Protein AF-A0A9P7GYY7-F1 (afdb_monomer_lite)

pLDDT: mean 84.7, std 15.13, range [37.84, 98.75]

Sequence (445 aa):
MPSFTNVKALGLFDHLSLKSEDFEAEHHRPVIKVTGMPGKHVPPGPLAVANDLLGAVPPTNGWMHELGHQDAEDAEIQTGCRIYISRDTLLVNELKDIPKWLQEKRIDLMLIHLGGTTIPGPSMPLIMVTMDAKQGIEMIEMMNPDVTIPIHCDDYDVFLSPRSDFEKAVKGFVLPPWSNKQDTFKMTRFRPCIDLHAGQVKQIVGGTLDSTSAALQTNYVSQHPPAHFAQLYRDNELTGAHVIMLGPGNDGPAKEALQAWSGGLQVGGGINDKNAKEWMDAGAEKVIITSYLFPEGRFSQERLDAVLQALGGDKNKLVIDLSCRRRGEDSWFVAMNKWQTLTDMEVNQESIRSLEPYCSEFLIHAADNEGLQKGVDEKLVERLSQWCSIPVTYAGGGRHLEDLENVKKLSNGKVDLTIGSALDCFGGSGVKFDDCVAWNRKQDN

Structure (mmCIF, N/CA/C/O backbone):
data_AF-A0A9P7GYY7-F1
#
_entry.id   AF-A0A9P7GYY7-F1
#
loop_
_atom_site.group_PDB
_atom_site.id
_atom_site.type_symbol
_atom_site.label_atom_id
_atom_site.label_alt_id
_atom_site.label_comp_id
_atom_site.label_asym_id
_atom_site.label_entity_id
_atom_site.label_seq_id
_atom_site.pdbx_PDB_ins_code
_atom_site.Cartn_x
_atom_site.Cartn_y
_atom_site.Cartn_z
_atom_site.occupancy
_atom_site.B_iso_or_equiv
_atom_site.auth_seq_id
_atom_site.auth_comp_id
_atom_site.auth_asym_id
_atom_site.auth_atom_id
_atom_site.pdbx_PDB_model_num
ATOM 1 N N . MET A 1 1 ? -45.931 -2.722 42.957 1.00 47.66 1 MET A N 1
ATOM 2 C CA . MET A 1 1 ? -44.570 -2.389 43.432 1.00 47.66 1 MET A CA 1
ATOM 3 C C . MET A 1 1 ? -43.733 -2.065 42.209 1.00 47.66 1 MET A C 1
ATOM 5 O O . MET A 1 1 ? -43.901 -2.789 41.233 1.00 47.66 1 MET A O 1
ATOM 9 N N . PRO A 1 2 ? -42.901 -1.012 42.192 1.00 50.62 2 PRO A N 1
ATOM 10 C CA . PRO A 1 2 ? -41.923 -0.878 41.120 1.00 50.62 2 PRO A CA 1
ATOM 11 C C . PRO A 1 2 ? -40.962 -2.069 41.230 1.00 50.62 2 PRO A C 1
ATOM 13 O O . PRO A 1 2 ? -40.358 -2.287 42.275 1.00 50.62 2 PRO A O 1
ATOM 16 N N . SER A 1 3 ? -40.906 -2.894 40.187 1.00 68.81 3 SER A N 1
ATOM 17 C CA . SER A 1 3 ? -40.150 -4.155 40.140 1.00 68.81 3 SER A CA 1
ATOM 18 C C . SER A 1 3 ? -38.629 -3.959 40.069 1.00 68.81 3 SER A C 1
ATOM 20 O O . SER A 1 3 ? -37.890 -4.930 40.185 1.00 68.81 3 SER A O 1
ATOM 22 N N . PHE A 1 4 ? -38.159 -2.716 39.934 1.00 72.50 4 PHE A N 1
ATOM 23 C CA . PHE A 1 4 ? -36.746 -2.349 39.916 1.00 72.50 4 PHE A CA 1
ATOM 24 C C . PHE A 1 4 ? -36.465 -1.306 41.001 1.00 72.50 4 PHE A C 1
ATOM 26 O O . PHE A 1 4 ? -37.077 -0.239 41.013 1.00 72.50 4 PHE A O 1
ATOM 33 N N . THR A 1 5 ? -35.548 -1.617 41.916 1.00 75.62 5 THR A N 1
ATOM 34 C CA . THR A 1 5 ? -35.184 -0.765 43.064 1.00 75.62 5 THR A CA 1
ATOM 35 C C . THR A 1 5 ? -33.878 0.004 42.861 1.00 75.62 5 THR A C 1
ATOM 37 O O . THR A 1 5 ? -33.605 0.938 43.609 1.00 75.62 5 THR A O 1
ATOM 40 N N . ASN A 1 6 ? -33.088 -0.351 41.845 1.00 77.56 6 ASN A N 1
ATOM 41 C CA . ASN A 1 6 ? -31.812 0.284 41.529 1.00 77.56 6 ASN A CA 1
ATOM 42 C C . ASN A 1 6 ? -31.701 0.477 40.010 1.00 77.56 6 ASN A C 1
ATOM 44 O O . ASN A 1 6 ? -31.378 -0.455 39.275 1.00 77.56 6 ASN A O 1
ATOM 48 N N . VAL A 1 7 ? -32.054 1.673 39.537 1.00 82.88 7 VAL A N 1
ATOM 49 C CA . VAL A 1 7 ? -32.076 2.028 38.111 1.00 82.88 7 VAL A CA 1
ATOM 50 C C . VAL A 1 7 ? -31.079 3.153 37.878 1.00 82.88 7 VAL A C 1
ATOM 52 O O . VAL A 1 7 ? -31.157 4.195 38.527 1.00 82.88 7 VAL A O 1
ATOM 55 N N . LYS A 1 8 ? -30.160 2.959 36.929 1.00 85.88 8 LYS A N 1
ATOM 56 C CA . LYS A 1 8 ? -29.175 3.966 36.527 1.00 85.88 8 LYS A CA 1
ATOM 57 C C . LYS A 1 8 ? -29.303 4.239 35.033 1.00 85.88 8 LYS A C 1
ATOM 59 O O . LYS A 1 8 ? -29.228 3.315 34.228 1.00 85.88 8 LYS A O 1
ATOM 64 N N . ALA A 1 9 ? -29.498 5.503 34.674 1.00 86.81 9 ALA A N 1
ATOM 65 C CA . ALA A 1 9 ? -29.446 5.932 33.284 1.00 86.81 9 ALA A CA 1
ATOM 66 C C . ALA A 1 9 ? -27.983 6.022 32.828 1.00 86.81 9 ALA A C 1
ATOM 68 O O . ALA A 1 9 ? -27.135 6.513 33.575 1.00 86.81 9 ALA A O 1
ATOM 69 N N . LEU A 1 10 ? -27.704 5.557 31.612 1.00 89.12 10 LEU A N 1
ATOM 70 C CA . LEU A 1 10 ? -26.417 5.728 30.941 1.00 89.12 10 LEU A CA 1
ATOM 71 C C . LEU A 1 10 ? -26.631 6.540 29.665 1.00 89.12 10 LEU A C 1
ATOM 73 O O . LEU A 1 10 ? -27.522 6.217 28.876 1.00 89.12 10 LEU A O 1
ATOM 77 N N . GLY A 1 11 ? -25.828 7.589 29.483 1.00 90.06 11 GLY A N 1
ATOM 78 C CA . GLY A 1 11 ? -25.686 8.269 28.205 1.00 90.06 11 GLY A CA 1
ATOM 79 C C . GLY A 1 11 ? -24.866 7.450 27.207 1.00 90.06 11 GLY A C 1
ATOM 80 O O . GLY A 1 11 ? -24.453 6.317 27.470 1.00 90.06 11 GLY A O 1
ATOM 81 N N . LEU A 1 12 ? -24.622 8.036 26.036 1.00 90.81 12 LEU A N 1
ATOM 82 C CA . LEU A 1 12 ? -23.778 7.419 25.016 1.00 90.81 12 LEU A CA 1
ATOM 83 C C . LEU A 1 12 ? -22.331 7.368 25.502 1.00 90.81 12 LEU A C 1
ATOM 85 O O . LEU A 1 12 ? -21.769 8.389 25.883 1.00 90.81 12 LEU A O 1
ATOM 89 N N . PHE A 1 13 ? -21.743 6.175 25.467 1.00 93.06 13 PHE A N 1
ATOM 90 C CA . PHE A 1 13 ? -20.395 5.859 25.944 1.00 93.06 13 PHE A CA 1
ATOM 91 C C . PHE A 1 13 ? -20.176 6.018 27.459 1.00 93.06 13 PHE A C 1
ATOM 93 O O . PHE A 1 13 ? -19.094 5.694 27.959 1.00 93.06 13 PHE A O 1
ATOM 100 N N . ASP A 1 14 ? -21.211 6.405 28.209 1.00 94.00 14 ASP A N 1
ATOM 101 C CA . ASP A 1 14 ? -21.226 6.274 29.662 1.00 94.00 14 ASP A CA 1
ATOM 102 C C . ASP A 1 14 ? -21.349 4.803 30.044 1.00 94.00 14 ASP A C 1
ATOM 104 O O . ASP A 1 14 ? -22.030 4.016 29.376 1.00 94.00 14 ASP A O 1
ATOM 108 N N . HIS A 1 15 ? -20.727 4.433 31.161 1.00 93.06 15 HIS A N 1
ATOM 109 C CA . HIS A 1 15 ? -20.731 3.060 31.634 1.00 93.06 15 HIS A CA 1
ATOM 110 C C . HIS A 1 15 ? -20.996 2.936 33.131 1.00 93.06 15 HIS A C 1
ATOM 112 O O . HIS A 1 15 ? -20.803 3.859 33.925 1.00 93.06 15 HIS A O 1
ATOM 118 N N . LEU A 1 16 ? -21.429 1.743 33.517 1.00 92.81 16 LEU A N 1
ATOM 119 C CA . LEU A 1 16 ? -21.473 1.287 34.896 1.00 92.81 16 LEU A CA 1
ATOM 120 C C . LEU A 1 16 ? -20.830 -0.092 34.987 1.00 92.81 16 LEU A C 1
ATOM 122 O O . LEU A 1 16 ? -20.913 -0.884 34.051 1.00 92.81 16 LEU A O 1
ATOM 126 N N . SER A 1 17 ? -20.229 -0.381 36.133 1.00 90.19 17 SER A N 1
ATOM 127 C CA . SER A 1 17 ? -19.675 -1.696 36.434 1.00 90.19 17 SER A CA 1
ATOM 128 C C . SER A 1 17 ? -20.565 -2.393 37.453 1.00 90.19 17 SER A C 1
ATOM 130 O O . SER A 1 17 ? -20.821 -1.852 38.528 1.00 90.19 17 SER A O 1
ATOM 132 N N . LEU A 1 18 ? -21.033 -3.587 37.111 1.00 88.56 18 LEU A N 1
ATOM 133 C CA . LEU A 1 18 ? -21.706 -4.506 38.017 1.00 88.56 18 LEU A CA 1
ATOM 134 C C . LEU A 1 18 ? -20.642 -5.433 38.603 1.00 88.56 18 LEU A C 1
ATOM 136 O O . LEU A 1 18 ? -19.934 -6.120 37.863 1.00 88.56 18 LEU A O 1
ATOM 140 N N . LYS A 1 19 ? -20.516 -5.416 39.927 1.00 84.12 19 LYS A N 1
ATOM 141 C CA . LYS A 1 19 ? -19.574 -6.241 40.687 1.00 84.12 19 LYS A CA 1
ATOM 142 C C . LYS A 1 19 ? -20.377 -7.260 41.495 1.00 84.12 19 LYS A C 1
ATOM 144 O O . LYS A 1 19 ? -21.452 -6.927 41.989 1.00 84.12 19 LYS A O 1
ATOM 149 N N . SER A 1 20 ? -19.877 -8.487 41.608 1.00 74.44 20 SER A N 1
ATOM 150 C CA . SER A 1 20 ? -20.489 -9.504 42.473 1.00 74.44 20 SER A CA 1
ATOM 151 C C . SER A 1 20 ? -20.219 -9.173 43.942 1.00 74.44 20 SER A C 1
ATOM 153 O O . SER A 1 20 ? -19.068 -8.927 44.297 1.00 74.44 20 SER A O 1
ATOM 155 N N . GLU A 1 21 ? -21.249 -9.194 44.791 1.00 68.31 21 GLU A N 1
ATOM 156 C CA . GLU A 1 21 ? -21.108 -8.955 46.240 1.00 68.31 21 GLU A CA 1
ATOM 157 C C . GLU A 1 21 ? -20.488 -10.165 46.971 1.00 68.31 21 GLU A C 1
ATOM 159 O O . GLU A 1 21 ? -19.808 -9.990 47.976 1.00 68.31 21 GLU A O 1
ATOM 164 N N . ASP A 1 22 ? -20.629 -11.375 46.415 1.00 64.69 22 ASP A N 1
ATOM 165 C CA . ASP A 1 22 ? -20.254 -12.643 47.070 1.00 64.69 22 ASP A CA 1
ATOM 166 C C . ASP A 1 22 ? -18.790 -13.101 46.868 1.00 64.69 22 ASP A C 1
ATOM 168 O O . ASP A 1 22 ? -18.443 -14.235 47.201 1.00 64.69 22 ASP A O 1
ATOM 172 N N . PHE A 1 23 ? -17.910 -12.274 46.291 1.00 61.31 23 PHE A N 1
ATOM 173 C CA . PHE A 1 23 ? -16.526 -12.679 45.990 1.00 61.31 23 PHE A CA 1
ATOM 174 C C . PHE A 1 23 ? -15.511 -12.083 46.980 1.00 61.31 23 PHE A C 1
ATOM 176 O O . PHE A 1 23 ? -15.087 -10.937 46.842 1.00 61.31 23 PHE A O 1
ATOM 183 N N . GLU A 1 24 ? -15.057 -12.903 47.936 1.00 55.53 24 GLU A N 1
ATOM 184 C CA . GLU A 1 24 ? -13.988 -12.573 48.902 1.00 55.53 24 GLU A CA 1
ATOM 185 C C . GLU A 1 24 ? -12.558 -12.748 48.351 1.00 55.53 24 GLU A C 1
ATOM 187 O O . GLU A 1 24 ? -11.581 -12.626 49.089 1.00 55.53 24 GLU A O 1
ATOM 192 N N . ALA A 1 25 ? -12.389 -13.038 47.058 1.00 55.28 25 ALA A N 1
ATOM 193 C CA . ALA A 1 25 ? -11.052 -13.189 46.493 1.00 55.28 25 ALA A CA 1
ATOM 194 C C . ALA A 1 25 ? -10.310 -11.839 46.505 1.00 55.28 25 ALA A C 1
ATOM 196 O O . ALA A 1 25 ? -10.764 -10.850 45.917 1.00 55.28 25 ALA A O 1
ATOM 197 N N . GLU A 1 26 ? -9.153 -11.807 47.174 1.00 56.66 26 GLU A N 1
ATOM 198 C CA . GLU A 1 26 ? -8.277 -10.632 47.234 1.00 56.66 26 GLU A CA 1
ATOM 199 C C . GLU A 1 26 ? -7.766 -10.226 45.841 1.00 56.66 26 GLU A C 1
ATOM 201 O O . GLU A 1 26 ? -7.395 -9.067 45.665 1.00 56.66 26 GLU A O 1
ATOM 206 N N . HIS A 1 27 ? -7.767 -11.129 44.845 1.00 60.75 27 HIS A N 1
ATOM 207 C CA . HIS A 1 27 ? -7.275 -10.907 43.475 1.00 60.75 27 HIS A CA 1
ATOM 208 C C . HIS A 1 27 ? -8.280 -11.478 42.437 1.00 60.75 27 HIS A C 1
ATOM 210 O O . HIS A 1 27 ? -8.866 -12.531 42.685 1.00 60.75 27 HIS A O 1
ATOM 216 N N . HIS A 1 28 ? -8.451 -10.825 41.275 1.00 73.81 28 HIS A N 1
ATOM 217 C CA . HIS A 1 28 ? -9.329 -11.214 40.146 1.00 73.81 28 HIS A CA 1
ATOM 218 C C . HIS A 1 28 ? -10.849 -11.244 40.414 1.00 73.81 28 HIS A C 1
ATOM 220 O O . HIS A 1 28 ? -11.513 -12.271 40.255 1.00 73.81 28 HIS A O 1
ATOM 226 N N . ARG A 1 29 ? -11.454 -10.103 40.762 1.00 83.44 29 ARG A N 1
ATOM 227 C CA . ARG A 1 29 ? -12.914 -10.023 40.965 1.00 83.44 29 ARG A CA 1
ATOM 228 C C . ARG A 1 29 ? -13.662 -9.979 39.628 1.00 83.44 29 ARG A C 1
ATOM 230 O O . ARG A 1 29 ? -13.300 -9.150 38.795 1.00 83.44 29 ARG A O 1
ATOM 237 N N . PRO A 1 30 ? -14.711 -10.792 39.409 1.00 89.12 30 PRO A N 1
ATOM 238 C CA . PRO A 1 30 ? -15.502 -10.734 38.184 1.00 89.12 30 PRO A CA 1
ATOM 239 C C . PRO A 1 30 ? -16.298 -9.426 38.106 1.00 89.12 30 PRO A C 1
ATOM 241 O O . PRO A 1 30 ? -16.945 -9.009 39.072 1.00 89.12 30 PRO A O 1
ATOM 244 N N . VAL A 1 31 ? -16.261 -8.786 36.938 1.00 90.62 31 VAL A N 1
ATOM 245 C CA . VAL A 1 31 ? -16.936 -7.513 36.664 1.00 90.62 31 VAL A CA 1
ATOM 246 C C . VAL A 1 31 ? -17.636 -7.573 35.310 1.00 90.62 31 VAL A C 1
ATOM 248 O O . VAL A 1 31 ? -17.082 -8.059 34.324 1.00 90.62 31 VAL A O 1
ATOM 251 N N . ILE A 1 32 ? -18.852 -7.025 35.261 1.00 93.56 32 ILE A N 1
ATOM 252 C CA . ILE A 1 32 ? -19.567 -6.739 34.016 1.00 93.56 32 ILE A CA 1
ATOM 253 C C . ILE A 1 32 ? -19.614 -5.228 33.848 1.00 93.56 32 ILE A C 1
ATOM 255 O O . ILE A 1 32 ? -20.298 -4.543 34.608 1.00 93.56 32 ILE A O 1
ATOM 259 N N . LYS A 1 33 ? -18.922 -4.692 32.846 1.00 94.44 33 LYS A N 1
ATOM 260 C CA . LYS A 1 33 ? -19.049 -3.281 32.481 1.00 94.44 33 LYS A CA 1
ATOM 261 C C . LYS A 1 33 ? -20.074 -3.133 31.367 1.00 94.44 33 LYS A C 1
ATOM 263 O O . LYS A 1 33 ? -19.921 -3.692 30.286 1.00 94.44 33 LYS A O 1
ATOM 268 N N . VAL A 1 34 ? -21.126 -2.376 31.649 1.00 95.88 34 VAL A N 1
ATOM 269 C CA . VAL A 1 34 ? -22.222 -2.082 30.725 1.00 95.88 34 VAL A CA 1
ATOM 270 C C . VAL A 1 34 ? -22.067 -0.645 30.257 1.00 95.88 34 VAL A C 1
ATOM 272 O O . VAL A 1 34 ? -22.040 0.261 31.085 1.00 95.88 34 VAL A O 1
ATOM 275 N N . THR A 1 35 ? -21.972 -0.440 28.946 1.00 96.25 35 THR A N 1
ATOM 276 C CA . THR A 1 35 ? -21.820 0.883 28.325 1.00 96.25 35 THR A CA 1
ATOM 277 C C . THR A 1 35 ? -22.988 1.153 27.376 1.00 96.25 35 THR A C 1
ATOM 279 O O . THR A 1 35 ? -23.339 0.284 26.571 1.00 96.25 35 THR A O 1
ATOM 282 N N . GLY A 1 36 ? -23.585 2.344 27.456 1.00 95.94 36 GLY A N 1
ATOM 283 C CA . GLY A 1 36 ? -24.634 2.774 26.526 1.00 95.94 36 GLY A CA 1
ATOM 284 C C . GLY A 1 36 ? -24.056 3.051 25.138 1.00 95.94 36 GLY A C 1
ATOM 285 O O . GLY A 1 36 ? -23.062 3.761 25.017 1.00 95.94 36 GLY A O 1
ATOM 286 N N . MET A 1 37 ? -24.651 2.494 24.085 1.00 95.75 37 MET A N 1
ATOM 287 C CA . MET A 1 37 ? -24.208 2.689 22.698 1.00 95.75 37 MET A CA 1
ATOM 288 C C . MET A 1 37 ? -25.252 3.468 21.888 1.00 95.75 37 MET A C 1
ATOM 290 O O . MET A 1 37 ? -26.443 3.400 22.211 1.00 95.75 37 MET A O 1
ATOM 294 N N . PRO A 1 38 ? -24.837 4.177 20.819 1.00 91.88 38 PRO A N 1
ATOM 295 C CA . PRO A 1 38 ? -25.760 4.864 19.919 1.00 91.88 38 PRO A CA 1
ATOM 296 C C . PRO A 1 38 ? -26.893 3.948 19.437 1.00 91.88 38 PRO A C 1
ATOM 298 O O . PRO A 1 38 ? -26.653 2.796 19.073 1.00 91.88 38 PRO A O 1
ATOM 301 N N . GLY A 1 39 ? -28.122 4.468 19.438 1.00 87.88 39 GLY A N 1
ATOM 302 C CA . GLY A 1 39 ? -29.314 3.774 18.959 1.00 87.88 39 GLY A CA 1
ATOM 303 C C . GLY A 1 39 ? -30.426 4.749 18.578 1.00 87.88 39 GLY A C 1
ATOM 304 O O . GLY A 1 39 ? -30.572 5.800 19.200 1.00 87.88 39 GLY A O 1
ATOM 305 N N . LYS A 1 40 ? -31.172 4.441 17.510 1.00 83.06 40 LYS A N 1
ATOM 306 C CA . LYS A 1 40 ? -32.320 5.230 17.023 1.00 83.06 40 LYS A CA 1
ATOM 307 C C . LYS A 1 40 ? -33.318 4.333 16.292 1.00 83.06 40 LYS A C 1
ATOM 309 O O . LYS A 1 40 ? -32.904 3.514 15.482 1.00 83.06 40 LYS A O 1
ATOM 314 N N . HIS A 1 41 ? -34.616 4.553 16.505 1.00 72.94 41 HIS A N 1
ATOM 315 C CA . HIS A 1 41 ? -35.691 3.864 15.773 1.00 72.94 41 HIS A CA 1
ATOM 316 C C . HIS A 1 41 ? -36.115 4.555 14.475 1.00 72.94 41 HIS A C 1
ATOM 318 O O . HIS A 1 41 ? -36.854 3.969 13.693 1.00 72.94 41 HIS A O 1
ATOM 324 N N . VAL A 1 42 ? -35.726 5.816 14.262 1.00 66.19 42 VAL A N 1
ATOM 325 C CA . VAL A 1 42 ? -36.185 6.614 13.118 1.00 66.19 42 VAL A CA 1
ATOM 326 C C . VAL A 1 42 ? -34.970 7.129 12.346 1.00 66.19 42 VAL A C 1
ATOM 328 O O . VAL A 1 42 ? -34.065 7.697 12.968 1.00 66.19 42 VAL A O 1
ATOM 331 N N . PRO A 1 43 ? -34.921 6.959 11.010 1.00 61.00 43 PRO A N 1
ATOM 332 C CA . PRO A 1 43 ? -33.844 7.507 10.197 1.00 61.00 43 PRO A CA 1
ATOM 333 C C . PRO A 1 43 ? -33.790 9.041 10.303 1.00 61.00 43 PRO A C 1
ATOM 335 O O . PRO A 1 43 ? -34.832 9.684 10.465 1.00 61.00 43 PRO A O 1
ATOM 338 N N . PRO A 1 44 ? -32.606 9.663 10.173 1.00 55.00 44 PRO A N 1
ATOM 339 C CA . PRO A 1 44 ? -32.481 11.118 10.189 1.00 55.00 44 PRO A CA 1
ATOM 340 C C . PRO A 1 44 ? -33.307 11.769 9.065 1.00 55.00 44 PRO A C 1
ATOM 342 O O . PRO A 1 44 ? -33.237 11.363 7.907 1.00 55.00 44 PRO A O 1
ATOM 345 N N . GLY A 1 45 ? -34.101 12.790 9.407 1.00 58.34 45 GLY A N 1
ATOM 346 C CA . GLY A 1 45 ? -34.974 13.496 8.466 1.00 58.34 45 GLY A CA 1
ATOM 347 C C . GLY A 1 45 ? -36.175 14.170 9.144 1.00 58.34 45 GLY A C 1
ATOM 348 O O . GLY A 1 45 ? -36.274 14.159 10.373 1.00 58.34 45 GLY A O 1
ATOM 349 N N . PRO A 1 46 ? -37.124 14.729 8.368 1.00 56.53 46 PRO A N 1
ATOM 350 C CA . PRO A 1 46 ? -38.306 15.423 8.900 1.00 56.53 46 PRO A CA 1
ATOM 351 C C . PRO A 1 46 ? -39.147 14.565 9.861 1.00 56.53 46 PRO A C 1
ATOM 353 O O . PRO A 1 46 ? -39.773 15.088 10.778 1.00 56.53 46 PRO A O 1
ATOM 356 N N . LEU A 1 47 ? -39.126 13.241 9.670 1.00 60.16 47 LEU A N 1
ATOM 357 C CA . LEU A 1 47 ? -39.818 12.264 10.513 1.00 60.16 47 LEU A CA 1
ATOM 358 C C . LEU A 1 47 ? -39.181 12.104 11.901 1.00 60.16 47 LEU A C 1
ATOM 360 O O . LEU A 1 47 ? -39.915 11.935 12.868 1.00 60.16 47 LEU A O 1
ATOM 364 N N . ALA A 1 48 ? -37.852 12.200 12.022 1.00 59.19 48 ALA A N 1
ATOM 365 C CA . ALA A 1 48 ? -37.177 12.169 13.321 1.00 59.19 48 ALA A CA 1
ATOM 366 C C . ALA A 1 48 ? -37.547 13.405 14.155 1.00 59.19 48 ALA A C 1
ATOM 368 O O . ALA A 1 48 ? -37.919 13.275 15.315 1.00 59.19 48 ALA A O 1
ATOM 369 N N . VAL A 1 49 ? -37.581 14.584 13.522 1.00 57.88 49 VAL A N 1
ATOM 370 C CA . VAL A 1 49 ? -38.010 15.839 14.164 1.00 57.88 49 VAL A CA 1
ATOM 371 C C . VAL A 1 49 ? -39.470 15.759 14.618 1.00 57.88 49 VAL A C 1
ATOM 373 O O . VAL A 1 49 ? -39.804 16.187 15.719 1.00 57.88 49 VAL A O 1
ATOM 376 N N . ALA A 1 50 ? -40.346 15.177 13.793 1.00 58.44 50 ALA A N 1
ATOM 377 C CA . ALA A 1 50 ? -41.741 14.955 14.161 1.00 58.44 50 ALA A CA 1
ATOM 378 C C . ALA A 1 50 ? -41.890 13.945 15.313 1.00 58.44 50 ALA A C 1
ATOM 380 O O . ALA A 1 50 ? -42.729 14.153 16.186 1.00 58.44 50 ALA A O 1
ATOM 381 N N . ASN A 1 51 ? -41.075 12.885 15.351 1.00 62.91 51 ASN A N 1
ATOM 382 C CA . ASN A 1 51 ? -41.074 11.928 16.456 1.00 62.91 51 ASN A CA 1
ATOM 383 C C . ASN A 1 51 ? -40.587 12.560 17.767 1.00 62.91 51 ASN A C 1
ATOM 385 O O . ASN A 1 51 ? -41.225 12.360 18.795 1.00 62.91 51 ASN A O 1
ATOM 389 N N . ASP A 1 52 ? -39.524 13.366 17.726 1.00 59.00 52 ASP A N 1
ATOM 390 C CA . ASP A 1 52 ? -38.996 14.078 18.898 1.00 59.00 52 ASP A CA 1
ATOM 391 C C . ASP A 1 52 ? -40.012 15.093 19.458 1.00 59.00 52 ASP A C 1
ATOM 393 O O . ASP A 1 52 ? -40.082 15.313 20.666 1.00 59.00 52 ASP A O 1
ATOM 397 N N . LEU A 1 53 ? -40.842 15.679 18.584 1.00 52.31 53 LEU A N 1
ATOM 398 C CA . LEU A 1 53 ? -41.935 16.586 18.951 1.00 52.31 53 LEU A CA 1
ATOM 399 C C . LEU A 1 53 ? -43.184 15.866 19.488 1.00 52.31 53 LEU A C 1
ATOM 401 O O . LEU A 1 53 ? -43.879 16.417 20.340 1.00 52.31 53 LEU A O 1
ATOM 405 N N . LEU A 1 54 ? -43.504 14.674 18.972 1.00 57.38 54 LEU A N 1
ATOM 406 C CA . LEU A 1 54 ? -44.748 13.949 19.278 1.00 57.38 54 LEU A CA 1
ATOM 407 C C . LEU A 1 54 ? -44.576 12.819 20.306 1.00 57.38 54 LEU A C 1
ATOM 409 O O . LEU A 1 54 ? -45.578 12.327 20.822 1.00 57.38 54 LEU A O 1
ATOM 413 N N . GLY A 1 55 ? -43.344 12.386 20.593 1.00 56.44 55 GLY A N 1
ATOM 414 C CA . GLY A 1 55 ? -43.044 11.274 21.503 1.00 56.44 55 GLY A CA 1
ATOM 415 C C . GLY A 1 55 ? -43.646 9.933 21.068 1.00 56.44 55 GLY A C 1
ATOM 416 O O . GLY A 1 55 ? -43.931 9.089 21.914 1.00 56.44 55 GLY A O 1
ATOM 417 N N . ALA A 1 56 ? -43.903 9.753 19.768 1.00 60.19 56 ALA A N 1
ATOM 418 C CA . ALA A 1 56 ? -44.691 8.635 19.249 1.00 60.19 56 ALA A CA 1
ATOM 419 C C . ALA A 1 56 ? -43.955 7.282 19.316 1.00 60.19 56 ALA A C 1
ATOM 421 O O . ALA A 1 56 ? -44.604 6.245 19.445 1.00 60.19 56 ALA A O 1
ATOM 422 N N . VAL A 1 57 ? -42.620 7.290 19.255 1.00 64.00 57 VAL A N 1
ATOM 423 C CA . VAL A 1 57 ? -41.761 6.103 19.361 1.00 64.00 57 VAL A CA 1
ATOM 424 C C . VAL A 1 57 ? -40.783 6.290 20.530 1.00 64.00 57 VAL A C 1
ATOM 426 O O . VAL A 1 57 ? -40.068 7.299 20.539 1.00 64.00 57 VAL A O 1
ATOM 429 N N . PRO A 1 58 ? -40.738 5.362 21.512 1.00 66.94 58 PRO A N 1
ATOM 430 C CA . PRO A 1 58 ? -39.815 5.432 22.648 1.00 66.94 58 PRO A CA 1
ATOM 431 C C . PRO A 1 58 ? -38.348 5.530 22.201 1.00 66.94 58 PRO A C 1
ATOM 433 O O . PRO A 1 58 ? -38.025 5.061 21.117 1.00 66.94 58 PRO A O 1
ATOM 436 N N . PRO A 1 59 ? -37.432 6.096 23.003 1.00 72.44 59 PRO A N 1
ATOM 437 C CA . PRO A 1 59 ? -36.006 6.066 22.686 1.00 72.44 59 PRO A CA 1
ATOM 438 C C . PRO A 1 59 ? -35.441 4.639 22.783 1.00 72.44 59 PRO A C 1
ATOM 440 O O . PRO A 1 59 ? -35.871 3.846 23.621 1.00 72.44 59 PRO A O 1
ATOM 443 N N . THR A 1 60 ? -34.425 4.341 21.972 1.00 82.94 60 THR A N 1
ATOM 444 C CA . THR A 1 60 ? -33.682 3.071 21.997 1.00 82.94 60 THR A CA 1
ATOM 445 C C . THR A 1 60 ? -32.189 3.327 22.031 1.00 82.94 60 THR A C 1
ATOM 447 O O . THR A 1 60 ? -31.726 4.329 21.499 1.00 82.94 60 THR A O 1
ATOM 450 N N . ASN A 1 61 ? -31.449 2.403 22.634 1.00 88.06 61 ASN A N 1
ATOM 451 C CA . ASN A 1 61 ? -29.995 2.428 22.720 1.00 88.06 61 ASN A CA 1
ATOM 452 C C . ASN A 1 61 ? -29.458 1.038 22.393 1.00 88.06 61 ASN A C 1
ATOM 454 O O . ASN A 1 61 ? -30.058 0.037 22.794 1.00 88.06 61 ASN A O 1
ATOM 458 N N . GLY A 1 62 ? -28.284 0.979 21.770 1.00 93.00 62 GLY A N 1
ATOM 459 C CA . GLY A 1 62 ? -27.474 -0.232 21.812 1.00 93.00 62 GLY A CA 1
ATOM 460 C C . GLY A 1 62 ? -26.793 -0.391 23.177 1.00 93.00 62 GLY A C 1
ATOM 461 O O . GLY A 1 62 ? -26.724 0.551 23.971 1.00 93.00 62 GLY A O 1
ATOM 462 N N . TRP A 1 63 ? -26.224 -1.565 23.437 1.00 95.62 63 TRP A N 1
ATOM 463 C CA . TRP A 1 63 ? -25.500 -1.852 24.678 1.00 95.62 63 TRP A CA 1
ATOM 464 C C . TRP A 1 63 ? -24.214 -2.614 24.397 1.00 95.62 63 TRP A C 1
ATOM 466 O O . TRP A 1 63 ? -24.222 -3.589 23.651 1.00 95.62 63 TRP A O 1
ATOM 476 N N . MET A 1 64 ? -23.116 -2.183 25.013 1.00 97.12 64 MET A N 1
ATOM 477 C CA . MET A 1 64 ? -21.854 -2.918 25.017 1.00 97.12 64 MET A CA 1
ATOM 478 C C . MET A 1 64 ? -21.632 -3.521 26.399 1.00 97.12 64 MET A C 1
ATOM 480 O O . MET A 1 64 ? -21.596 -2.789 27.389 1.00 97.12 64 MET A O 1
ATOM 484 N N . HIS A 1 65 ? -21.485 -4.838 26.466 1.00 96.94 65 HIS A N 1
ATOM 485 C CA . HIS A 1 65 ? -21.163 -5.565 27.686 1.00 96.94 65 HIS A CA 1
ATOM 486 C C . HIS A 1 65 ? -19.727 -6.077 27.598 1.00 96.94 65 HIS A C 1
ATOM 488 O O . HIS A 1 65 ? -19.390 -6.851 26.707 1.00 96.94 65 HIS A O 1
ATOM 494 N N . GLU A 1 66 ? -18.889 -5.664 28.537 1.00 95.75 66 GLU A N 1
ATOM 495 C CA . GLU A 1 66 ? -17.533 -6.175 28.709 1.00 95.75 66 GLU A CA 1
ATOM 496 C C . GLU A 1 66 ? -17.518 -7.080 29.942 1.00 95.75 66 GLU A C 1
ATOM 498 O O . GLU A 1 66 ? -17.725 -6.617 31.066 1.00 95.75 66 GLU A O 1
ATOM 503 N N . LEU A 1 67 ? -17.315 -8.376 29.720 1.00 94.56 67 LEU A N 1
ATOM 504 C CA . LEU A 1 67 ? -17.201 -9.391 30.760 1.00 94.56 67 LEU A CA 1
ATOM 505 C C . LEU A 1 67 ? -15.721 -9.618 31.053 1.00 94.56 67 LEU A C 1
ATOM 507 O O . LEU A 1 67 ? -14.943 -9.908 30.139 1.00 94.56 67 LEU A O 1
ATOM 511 N N . GLY A 1 68 ? -15.315 -9.493 32.311 1.00 92.12 68 GLY A N 1
ATOM 512 C CA . GLY A 1 68 ? -13.906 -9.585 32.662 1.00 92.12 68 GLY A CA 1
ATOM 513 C C . GLY A 1 68 ? -13.641 -9.667 34.153 1.00 92.12 68 GLY A C 1
ATOM 514 O O . GLY A 1 68 ? -14.538 -9.951 34.948 1.00 92.12 68 GLY A O 1
ATOM 515 N N . HIS A 1 69 ? -12.390 -9.394 34.513 1.00 89.88 69 HIS A N 1
ATOM 516 C CA . HIS A 1 69 ? -11.933 -9.357 35.898 1.00 89.88 69 HIS A CA 1
ATOM 517 C C . HIS A 1 69 ? -11.246 -8.028 36.220 1.00 89.88 69 HIS A C 1
ATOM 519 O O . HIS A 1 69 ? -10.713 -7.357 35.334 1.00 89.88 69 HIS A O 1
ATOM 525 N N . GLN A 1 70 ? -11.268 -7.647 37.494 1.00 86.50 70 GLN A N 1
ATOM 526 C CA . GLN A 1 70 ? -10.627 -6.445 38.015 1.00 86.50 70 GLN A CA 1
ATOM 527 C C . GLN A 1 70 ? -9.859 -6.799 39.298 1.00 86.50 70 GLN A C 1
ATOM 529 O O . GLN A 1 70 ? -10.434 -7.359 40.234 1.00 86.50 70 GLN A O 1
ATOM 534 N N . ASP A 1 71 ? -8.563 -6.485 39.340 1.00 80.75 71 ASP A N 1
ATOM 535 C CA . ASP A 1 71 ? -7.682 -6.866 40.457 1.00 80.75 71 ASP A CA 1
ATOM 536 C C . ASP A 1 71 ? -7.727 -5.890 41.637 1.00 80.75 71 ASP A C 1
ATOM 538 O O . ASP A 1 71 ? -7.542 -6.290 42.783 1.00 80.75 71 ASP A O 1
ATOM 542 N N . ALA A 1 72 ? -8.010 -4.616 41.372 1.00 76.12 72 ALA A N 1
ATOM 543 C CA . ALA A 1 72 ? -8.167 -3.572 42.379 1.00 76.12 72 ALA A CA 1
ATOM 544 C C . ALA A 1 72 ? -9.306 -2.629 41.981 1.00 76.12 72 ALA A C 1
ATOM 546 O O . ALA A 1 72 ? -9.701 -2.588 40.819 1.00 76.12 72 ALA A O 1
ATOM 547 N N . GLU A 1 73 ? -9.835 -1.855 42.930 1.00 71.12 73 GLU A N 1
ATOM 548 C CA . GLU A 1 73 ? -11.022 -1.018 42.706 1.00 71.12 73 GLU A CA 1
ATOM 549 C C . GLU A 1 73 ? -10.851 -0.000 41.562 1.00 71.12 73 GLU A C 1
ATOM 551 O O . GLU A 1 73 ? -11.800 0.212 40.801 1.00 71.12 73 GLU A O 1
ATOM 556 N N . ASP A 1 74 ? -9.624 0.497 41.379 1.00 72.69 74 ASP A N 1
ATOM 557 C CA . ASP A 1 74 ? -9.231 1.466 40.347 1.00 72.69 74 ASP A CA 1
ATOM 558 C C . ASP A 1 74 ? -8.472 0.847 39.153 1.00 72.69 74 ASP A C 1
ATOM 560 O O . ASP A 1 74 ? -8.038 1.566 38.254 1.00 72.69 74 ASP A O 1
ATOM 564 N N . ALA A 1 75 ? -8.270 -0.477 39.122 1.00 77.00 75 ALA A N 1
ATOM 565 C CA . ALA A 1 75 ? -7.551 -1.128 38.022 1.00 77.00 75 ALA A CA 1
ATOM 566 C C . ALA A 1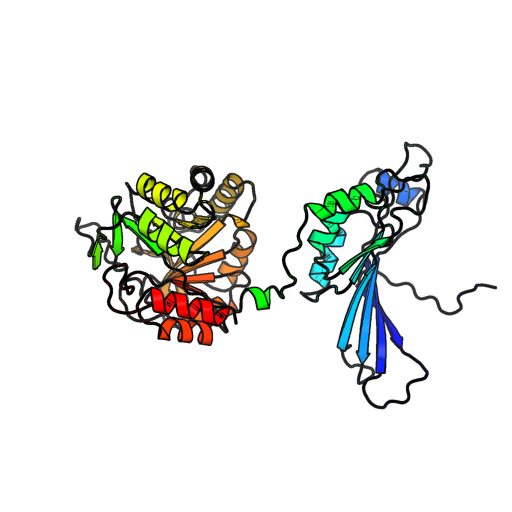 75 ? -8.399 -1.178 36.738 1.00 77.00 75 ALA A C 1
ATOM 568 O O . ALA A 1 75 ? -9.625 -1.275 36.800 1.00 77.00 75 ALA A O 1
ATOM 569 N N . GLU A 1 76 ? -7.768 -1.162 35.562 1.00 81.94 76 GLU A N 1
ATOM 570 C CA . GLU A 1 76 ? -8.492 -1.376 34.303 1.00 81.94 76 GLU A CA 1
ATOM 571 C C . GLU A 1 76 ? -9.070 -2.802 34.254 1.00 81.94 76 GLU A C 1
ATOM 573 O O . GLU A 1 76 ? -8.459 -3.758 34.735 1.00 81.94 76 GLU A O 1
ATOM 578 N N . ILE A 1 77 ? -10.269 -2.952 33.686 1.00 86.31 77 ILE A N 1
ATOM 579 C CA . ILE A 1 77 ? -10.913 -4.262 33.558 1.00 86.31 77 ILE A CA 1
ATOM 580 C C . ILE A 1 77 ? -10.179 -5.076 32.495 1.00 86.31 77 ILE A C 1
ATOM 582 O O . ILE A 1 77 ? -10.136 -4.700 31.320 1.00 86.31 77 ILE A O 1
ATOM 586 N N . GLN A 1 78 ? -9.692 -6.247 32.889 1.00 87.94 78 GLN A N 1
ATOM 587 C CA . GLN A 1 78 ? -9.203 -7.258 31.963 1.00 87.94 78 GLN A CA 1
ATOM 588 C C . GLN A 1 78 ? -10.406 -7.938 31.307 1.00 87.94 78 GLN A C 1
ATOM 590 O O . GLN A 1 78 ? -11.023 -8.842 31.875 1.00 87.94 78 GLN A O 1
ATOM 595 N N . THR A 1 79 ? -10.785 -7.451 30.126 1.00 90.94 79 THR A N 1
ATOM 596 C CA . THR A 1 79 ? -11.949 -7.957 29.388 1.00 90.94 79 THR A CA 1
ATOM 597 C C . THR A 1 79 ? -11.614 -9.282 28.714 1.00 90.94 79 THR A C 1
ATOM 599 O O . THR A 1 79 ? -10.693 -9.345 27.905 1.00 90.94 79 THR A O 1
ATOM 602 N N . GLY A 1 80 ? -12.381 -10.326 29.024 1.00 89.94 80 GLY A N 1
ATOM 603 C CA . GLY A 1 80 ? -12.285 -11.632 28.369 1.00 89.94 80 GLY A CA 1
ATOM 604 C C . GLY A 1 80 ? -13.295 -11.826 27.237 1.00 89.94 80 GLY A C 1
ATOM 605 O O . GLY A 1 80 ? -13.043 -12.615 26.334 1.00 89.94 80 GLY A O 1
ATOM 606 N N . CYS A 1 81 ? -14.431 -11.124 27.279 1.00 94.12 81 CYS A N 1
ATOM 607 C CA . CYS A 1 81 ? -15.455 -11.192 26.239 1.00 94.12 81 CYS A CA 1
ATOM 608 C C . CYS A 1 81 ? -16.207 -9.863 26.124 1.00 94.12 81 CYS A C 1
ATOM 610 O O . CYS A 1 81 ? -16.568 -9.245 27.129 1.00 94.12 81 CYS A O 1
ATOM 612 N N . ARG A 1 82 ? -16.462 -9.438 24.891 1.00 96.75 82 ARG A N 1
ATOM 613 C CA . ARG A 1 82 ? -17.177 -8.223 24.536 1.00 96.75 82 ARG A CA 1
ATOM 614 C C . ARG A 1 82 ? -18.403 -8.561 23.698 1.00 96.75 82 ARG A C 1
ATOM 616 O O . ARG A 1 82 ? -18.294 -9.098 22.598 1.00 96.75 82 ARG A O 1
ATOM 623 N N . ILE A 1 83 ? -19.571 -8.211 24.224 1.00 97.81 83 ILE A N 1
ATOM 624 C CA . ILE A 1 83 ? -20.866 -8.482 23.607 1.00 97.81 83 ILE A CA 1
ATOM 625 C C . ILE A 1 83 ? -21.520 -7.155 23.233 1.00 97.81 83 ILE A C 1
ATOM 627 O O . ILE A 1 83 ? -21.791 -6.331 24.106 1.00 97.81 83 ILE A O 1
ATOM 631 N N . TYR A 1 84 ? -21.809 -6.957 21.952 1.00 97.19 84 TYR A N 1
ATOM 632 C CA . TYR A 1 84 ? -22.600 -5.828 21.482 1.00 97.19 84 TYR A CA 1
ATOM 633 C C . TYR A 1 84 ? -24.046 -6.251 21.229 1.00 97.19 84 TYR A C 1
ATOM 635 O O . TYR A 1 84 ? -24.301 -7.262 20.584 1.00 97.19 84 TYR A O 1
ATOM 643 N N . ILE A 1 85 ? -25.004 -5.471 21.720 1.00 96.31 85 ILE A N 1
ATOM 644 C CA . ILE A 1 85 ? -26.439 -5.711 21.569 1.00 96.31 85 ILE A CA 1
ATOM 645 C C . ILE A 1 85 ? -27.046 -4.494 20.883 1.00 96.31 85 ILE A C 1
ATOM 647 O O . ILE A 1 85 ? -27.100 -3.419 21.480 1.00 96.31 85 ILE A O 1
ATOM 651 N N . SER A 1 86 ? -27.523 -4.644 19.646 1.00 92.75 86 SER A N 1
ATOM 652 C CA . SER A 1 86 ? -28.015 -3.499 18.866 1.00 92.75 86 SER A CA 1
ATOM 653 C C . SER A 1 86 ? -29.314 -2.910 19.420 1.00 92.75 86 SER A C 1
ATOM 655 O O . SER A 1 86 ? -29.553 -1.717 19.244 1.00 92.75 86 SER A O 1
ATOM 657 N N . ARG A 1 87 ? -30.162 -3.745 20.050 1.00 88.94 87 ARG A N 1
ATOM 658 C CA . ARG A 1 87 ? -31.602 -3.474 20.242 1.00 88.94 87 ARG A CA 1
ATOM 659 C C . ARG A 1 87 ? -32.262 -3.113 18.905 1.00 88.94 87 ARG A C 1
ATOM 661 O O . ARG A 1 87 ? -31.669 -3.320 17.846 1.00 88.94 87 ARG A O 1
ATOM 668 N N . ASP A 1 88 ? -33.460 -2.553 18.960 1.00 85.38 88 ASP A N 1
ATOM 669 C CA . ASP A 1 88 ? -34.260 -2.081 17.824 1.00 85.38 88 ASP A CA 1
ATOM 670 C C . ASP A 1 88 ? -33.683 -0.802 17.175 1.00 85.38 88 ASP A C 1
ATOM 672 O O . ASP A 1 88 ? -34.377 0.173 16.904 1.00 85.38 88 ASP A O 1
ATOM 676 N N . THR A 1 89 ? -32.367 -0.765 17.001 1.00 86.62 89 THR A N 1
ATOM 677 C CA . THR A 1 89 ? -31.637 0.338 16.387 1.00 86.62 89 THR A CA 1
ATOM 678 C C . THR A 1 89 ? -31.640 0.174 14.873 1.00 86.62 89 THR A C 1
ATOM 680 O O . THR A 1 89 ? -31.341 -0.903 14.366 1.00 86.62 89 THR A O 1
ATOM 683 N N . LEU A 1 90 ? -31.927 1.253 14.147 1.00 87.56 90 LEU A N 1
ATOM 684 C CA . LEU A 1 90 ? -31.730 1.354 12.704 1.00 87.56 90 LEU A CA 1
ATOM 685 C C . LEU A 1 90 ? -30.287 1.722 12.353 1.00 87.56 90 LEU A C 1
ATOM 687 O O . LEU A 1 90 ? -29.558 2.307 13.156 1.00 87.56 90 LEU A O 1
ATOM 691 N N . LEU A 1 91 ? -29.899 1.455 11.105 1.00 85.94 91 LEU A N 1
ATOM 692 C CA . LEU A 1 91 ? -28.602 1.861 10.578 1.00 85.94 91 LEU A CA 1
ATOM 693 C C . LEU A 1 91 ? -28.510 3.395 10.481 1.00 85.94 91 LEU A C 1
ATOM 695 O O . LEU A 1 91 ? -29.052 4.014 9.563 1.00 85.94 91 LEU A O 1
ATOM 699 N N . VAL A 1 92 ? -27.821 4.009 11.443 1.00 85.38 92 VAL A N 1
ATOM 700 C CA . VAL A 1 92 ? -27.598 5.459 11.535 1.00 85.38 92 VAL A CA 1
ATOM 701 C C . VAL A 1 92 ? -26.107 5.795 11.555 1.00 85.38 92 VAL A C 1
ATOM 703 O O . VAL A 1 92 ? -25.270 4.961 11.896 1.00 85.38 92 VAL A O 1
ATOM 706 N N . ASN A 1 93 ? -25.752 7.026 11.177 1.00 82.25 93 ASN A N 1
ATOM 707 C CA . ASN A 1 93 ? -24.349 7.430 11.026 1.00 82.25 93 ASN A CA 1
ATOM 708 C C . ASN A 1 93 ? -23.563 7.376 12.342 1.00 82.25 93 ASN A C 1
ATOM 710 O O . ASN A 1 93 ? -22.374 7.074 12.316 1.00 82.25 93 ASN A O 1
ATOM 714 N N . GLU A 1 94 ? -24.221 7.626 13.470 1.00 88.06 94 GLU A N 1
ATOM 715 C CA . GLU A 1 94 ? -23.645 7.604 14.815 1.00 88.06 94 GLU A CA 1
ATOM 716 C C . GLU A 1 94 ? -23.126 6.211 15.210 1.00 88.06 94 GLU A C 1
ATOM 718 O O . GLU A 1 94 ? -22.238 6.097 16.051 1.00 88.06 94 GLU A O 1
ATOM 723 N N . LEU A 1 95 ? -23.600 5.136 14.564 1.00 90.75 95 LEU A N 1
ATOM 724 C CA . LEU A 1 95 ? -23.050 3.792 14.773 1.00 90.75 95 LEU A CA 1
ATOM 725 C C . LEU A 1 95 ? -21.570 3.702 14.378 1.00 90.75 95 LEU A C 1
ATOM 727 O O . LEU A 1 95 ? -20.826 2.930 14.979 1.00 90.75 95 LEU A O 1
ATOM 731 N N . LYS A 1 96 ? -21.105 4.549 13.448 1.00 88.00 96 LYS A N 1
ATOM 732 C CA . LYS A 1 96 ? -19.690 4.623 13.041 1.00 88.00 96 LYS A CA 1
ATOM 733 C C . LYS A 1 96 ? -18.767 5.076 14.171 1.00 88.00 96 LYS A C 1
ATOM 735 O O . LYS A 1 96 ? -17.550 4.968 14.031 1.00 88.00 96 LYS A O 1
ATOM 740 N N . ASP A 1 97 ? -19.311 5.593 15.269 1.00 90.62 97 ASP A N 1
ATOM 741 C CA . ASP A 1 97 ? -18.523 6.007 16.425 1.00 90.62 97 ASP A CA 1
ATOM 742 C C . ASP A 1 97 ? -18.209 4.838 17.367 1.00 90.62 97 ASP A C 1
ATOM 744 O O . ASP A 1 97 ? -17.236 4.921 18.113 1.00 90.62 97 ASP A O 1
ATOM 748 N N . ILE A 1 98 ? -18.936 3.714 17.280 1.00 94.00 98 ILE A N 1
ATOM 749 C CA . ILE A 1 98 ? -18.661 2.519 18.094 1.00 94.00 98 ILE A CA 1
ATOM 750 C C . ILE A 1 98 ? -17.281 1.924 17.757 1.00 94.00 98 ILE A C 1
ATOM 752 O O . ILE A 1 98 ? -16.472 1.799 18.680 1.00 94.00 98 ILE A O 1
ATOM 756 N N . PRO A 1 99 ? -16.925 1.633 16.484 1.00 89.56 99 PRO A N 1
ATOM 757 C CA . PRO A 1 99 ? -15.590 1.116 16.165 1.00 89.56 99 PRO A CA 1
ATOM 758 C C . PRO A 1 99 ? -14.461 2.094 16.519 1.00 89.56 99 PRO A C 1
ATOM 760 O O . PRO A 1 99 ? -13.379 1.672 16.924 1.00 89.56 99 PRO A O 1
ATOM 763 N N . LYS A 1 100 ? -14.712 3.409 16.416 1.00 85.88 100 LYS A N 1
ATOM 764 C CA . LYS A 1 100 ? -13.744 4.444 16.819 1.00 85.88 100 LYS A CA 1
ATOM 765 C C . LYS A 1 100 ? -13.513 4.425 18.329 1.00 85.88 100 LYS A C 1
ATOM 767 O O . LYS A 1 100 ? -12.370 4.473 18.773 1.00 85.88 100 LYS A O 1
ATOM 772 N N . TRP A 1 101 ? -14.592 4.341 19.108 1.00 91.56 101 TRP A N 1
ATOM 773 C CA . TRP A 1 101 ? -14.543 4.273 20.568 1.00 91.56 101 TRP A CA 1
ATOM 774 C C . TRP A 1 101 ? -13.854 3.000 21.065 1.00 91.56 101 TRP A C 1
ATOM 776 O O . TRP A 1 101 ? -13.109 3.046 22.041 1.00 91.56 101 TRP A O 1
ATOM 786 N N . LEU A 1 102 ? -14.056 1.878 20.371 1.00 88.88 102 LEU A N 1
ATOM 787 C CA . LEU A 1 102 ? -13.406 0.613 20.700 1.00 88.88 102 LEU A CA 1
ATOM 788 C C . LEU A 1 102 ? -11.885 0.647 20.529 1.00 88.88 102 LEU A C 1
ATOM 790 O O . LEU A 1 102 ? -11.221 -0.182 21.142 1.00 88.88 102 LEU A O 1
ATOM 794 N N . GLN A 1 103 ? -11.331 1.590 19.755 1.00 83.50 103 GLN A N 1
ATOM 795 C CA . GLN A 1 103 ? -9.884 1.717 19.531 1.00 83.50 103 GLN A CA 1
ATOM 796 C C . GLN A 1 103 ? -9.242 0.371 19.160 1.00 83.50 103 GLN A C 1
ATOM 798 O O . GLN A 1 103 ? -8.328 -0.099 19.828 1.00 83.50 103 GLN A O 1
ATOM 803 N N . GLU A 1 104 ? -9.770 -0.276 18.118 1.00 73.81 104 GLU A N 1
ATOM 804 C CA . GLU A 1 104 ? -9.290 -1.576 17.612 1.00 73.81 104 GLU A CA 1
ATOM 805 C C . GLU A 1 104 ? -9.582 -2.787 18.524 1.00 73.81 104 GLU A C 1
ATOM 807 O O . GLU A 1 104 ? -9.300 -3.920 18.139 1.00 73.81 104 GLU A O 1
ATOM 812 N N . LYS A 1 105 ? -10.231 -2.599 19.685 1.00 85.44 105 LYS A N 1
ATOM 813 C CA . LYS A 1 105 ? -10.754 -3.714 20.492 1.00 85.44 105 LYS A CA 1
ATOM 814 C C . LYS A 1 105 ? -11.888 -4.425 19.744 1.00 85.44 105 LYS A C 1
ATOM 816 O O . LYS A 1 105 ? -12.790 -3.786 19.205 1.00 85.44 105 LYS A O 1
ATOM 821 N N . ARG A 1 106 ? -11.857 -5.758 19.749 1.00 86.44 106 ARG A N 1
ATOM 822 C CA . ARG A 1 106 ? -12.812 -6.611 19.023 1.00 86.44 106 ARG A CA 1
ATOM 823 C C . ARG A 1 106 ? -14.155 -6.755 19.718 1.00 86.44 106 ARG A C 1
ATOM 825 O O . ARG A 1 106 ? -14.232 -6.644 20.939 1.00 86.44 106 ARG A O 1
ATOM 832 N N . ILE A 1 107 ? -15.189 -7.064 18.944 1.00 94.12 107 ILE A N 1
ATOM 833 C CA . ILE A 1 107 ? -16.481 -7.528 19.452 1.00 94.12 107 ILE A CA 1
ATOM 834 C C . ILE A 1 107 ? -16.519 -9.047 19.254 1.00 94.12 107 ILE A C 1
ATOM 836 O O . ILE A 1 107 ? -16.570 -9.514 18.123 1.00 94.12 107 ILE A O 1
ATOM 840 N N . ASP A 1 108 ? -16.496 -9.820 20.338 1.00 94.31 108 ASP A N 1
ATOM 841 C CA . ASP A 1 108 ? -16.532 -11.288 20.253 1.00 94.31 108 ASP A CA 1
ATOM 842 C C . ASP A 1 108 ? -17.931 -11.788 19.846 1.00 94.31 108 ASP A C 1
ATOM 844 O O . ASP A 1 108 ? -18.081 -12.769 19.121 1.00 94.31 108 ASP A O 1
ATOM 848 N N . LEU A 1 109 ? -18.987 -11.109 20.303 1.00 96.19 109 LEU A N 1
ATOM 849 C CA . LEU A 1 109 ? -20.366 -11.490 20.006 1.00 96.19 109 LEU A CA 1
ATOM 850 C C . LEU A 1 109 ? -21.232 -10.268 19.717 1.00 96.19 109 LEU A C 1
ATOM 852 O O . LEU A 1 109 ? -21.318 -9.344 20.520 1.00 96.19 109 LEU A O 1
ATOM 856 N N . MET A 1 110 ? -21.949 -10.299 18.602 1.00 95.44 110 MET A N 1
ATOM 857 C CA . MET A 1 110 ? -22.942 -9.299 18.243 1.00 95.44 110 MET A CA 1
ATOM 858 C C . MET A 1 110 ? -24.343 -9.910 18.218 1.00 95.44 110 MET A C 1
ATOM 860 O O . MET A 1 110 ? -24.629 -10.838 17.466 1.00 95.44 110 MET A O 1
ATOM 864 N N . LEU A 1 111 ? -25.236 -9.357 19.033 1.00 95.06 111 LEU A N 1
ATOM 865 C CA . LEU A 1 111 ? -26.661 -9.656 19.063 1.00 95.06 111 LEU A CA 1
ATOM 866 C C . LEU A 1 111 ? -27.407 -8.573 18.278 1.00 95.06 111 LEU A C 1
ATOM 868 O O . LEU A 1 111 ? -27.628 -7.466 18.782 1.00 95.06 111 LEU A O 1
ATOM 872 N N . ILE A 1 112 ? -27.777 -8.879 17.036 1.00 92.00 112 ILE A N 1
ATOM 873 C CA . ILE A 1 112 ? -28.367 -7.912 16.104 1.00 92.00 112 ILE A CA 1
ATOM 874 C C . ILE A 1 112 ? -29.879 -8.113 15.999 1.00 92.00 112 ILE A C 1
ATOM 876 O O . ILE A 1 112 ? -30.339 -9.203 15.682 1.00 92.00 112 ILE A O 1
ATOM 880 N N . HIS A 1 113 ? -30.670 -7.083 16.291 1.00 90.44 113 HIS A N 1
ATOM 881 C CA . HIS A 1 113 ? -32.128 -7.151 16.167 1.00 90.44 113 HIS A CA 1
ATOM 882 C C . HIS A 1 113 ? -32.518 -6.772 14.737 1.00 90.44 113 HIS A C 1
ATOM 884 O O . HIS A 1 113 ? -32.176 -5.686 14.263 1.00 90.44 113 HIS A O 1
ATOM 890 N N . LEU A 1 114 ? -33.204 -7.685 14.053 1.00 84.12 114 LEU A N 1
ATOM 891 C CA . LEU A 1 114 ? -33.585 -7.565 12.643 1.00 84.12 114 LEU A CA 1
ATOM 892 C C . LEU A 1 114 ? -35.117 -7.629 12.490 1.00 84.12 114 LEU A C 1
ATOM 894 O O . LEU A 1 114 ? -35.853 -7.346 13.435 1.00 84.12 114 LEU A O 1
ATOM 898 N N . GLY A 1 115 ? -35.596 -7.941 11.284 1.00 75.62 115 GLY A N 1
ATOM 899 C CA . GLY A 1 115 ? -37.007 -8.190 10.973 1.00 75.62 115 GLY A CA 1
ATOM 900 C C . GLY A 1 115 ? -37.674 -7.099 10.131 1.00 75.62 115 GLY A C 1
ATOM 901 O O . GLY A 1 115 ? -38.738 -7.326 9.550 1.00 75.62 115 GLY A O 1
ATOM 902 N N . GLY A 1 116 ? -37.068 -5.911 10.019 1.00 74.94 116 GLY A N 1
ATOM 903 C CA . GLY A 1 116 ? -37.700 -4.777 9.339 1.00 74.94 116 GLY A CA 1
ATOM 904 C C . GLY A 1 116 ? -39.084 -4.455 9.915 1.00 74.94 116 GLY A C 1
ATOM 905 O O . GLY A 1 116 ? -40.009 -4.145 9.164 1.00 74.94 116 GLY A O 1
ATOM 906 N N . THR A 1 117 ? -39.257 -4.617 11.232 1.00 72.94 117 THR A N 1
ATOM 907 C CA . THR A 1 117 ? -40.545 -4.483 11.919 1.00 72.94 117 THR A CA 1
ATOM 908 C C . THR A 1 117 ? -41.108 -3.101 11.669 1.00 72.94 117 THR A C 1
ATOM 910 O O . THR A 1 117 ? -40.401 -2.107 11.846 1.00 72.94 117 THR A O 1
ATOM 913 N N . THR A 1 118 ? -42.388 -3.021 11.309 1.00 70.00 118 THR A N 1
ATOM 914 C CA . THR A 1 118 ? -43.066 -1.736 11.137 1.00 70.00 118 THR A CA 1
ATOM 915 C C . THR A 1 118 ? -44.152 -1.499 12.170 1.00 70.00 118 THR A C 1
ATOM 917 O O . THR A 1 118 ? -44.927 -2.407 12.465 1.00 70.00 118 THR A O 1
ATOM 920 N N . ILE A 1 119 ? -44.269 -0.265 12.658 1.00 68.81 119 ILE A N 1
ATOM 921 C CA . ILE A 1 119 ? -45.360 0.161 13.543 1.00 68.81 119 ILE A CA 1
ATOM 922 C C . ILE A 1 119 ? -46.280 1.184 12.853 1.00 68.81 119 ILE A C 1
ATOM 924 O O . ILE A 1 119 ? -45.822 1.939 11.987 1.00 68.81 119 ILE A O 1
ATOM 928 N N . PRO A 1 120 ? -47.578 1.243 13.217 1.00 63.56 120 PRO A N 1
ATOM 929 C CA . PRO A 1 120 ? -48.491 2.276 12.730 1.00 63.56 120 PRO A CA 1
ATOM 930 C C . PRO A 1 120 ? -48.047 3.674 13.181 1.00 63.56 120 PRO A C 1
ATOM 932 O O . PRO A 1 120 ? -47.887 3.924 14.375 1.00 63.56 120 PRO A O 1
ATOM 935 N N . GLY A 1 121 ? -47.861 4.595 12.232 1.00 58.50 121 GLY A N 1
ATOM 936 C CA . GLY A 1 121 ? -47.552 5.994 12.524 1.00 58.50 121 GLY A CA 1
ATOM 937 C C . GLY A 1 121 ? -48.812 6.816 12.847 1.00 58.50 121 GLY A C 1
ATOM 938 O O . GLY A 1 121 ? -49.883 6.504 12.326 1.00 58.50 121 GLY A O 1
ATOM 939 N N . PRO A 1 122 ? -48.714 7.907 13.636 1.00 52.41 122 PRO A N 1
ATOM 940 C CA . PRO A 1 122 ? -49.870 8.739 13.996 1.00 52.41 122 PRO A CA 1
ATOM 941 C C . PRO A 1 122 ? -50.593 9.391 12.801 1.00 52.41 122 PRO A C 1
ATOM 943 O O . PRO A 1 122 ? -51.777 9.705 12.914 1.00 52.41 122 PRO A O 1
ATOM 946 N N . SER A 1 123 ? -49.898 9.599 11.666 1.00 53.28 123 SER A N 1
ATOM 947 C CA . SER A 1 123 ? -50.429 10.368 10.520 1.00 53.28 123 SER A CA 1
ATOM 948 C C . SER A 1 123 ? -49.886 9.976 9.125 1.00 53.28 123 SER A C 1
ATOM 950 O O . SER A 1 123 ? -50.128 10.706 8.168 1.00 53.28 123 SER A O 1
ATOM 952 N N . MET A 1 124 ? -49.121 8.885 8.981 1.00 55.16 124 MET A N 1
ATOM 953 C CA . MET A 1 124 ? -48.371 8.502 7.759 1.00 55.16 124 MET A CA 1
ATOM 954 C C . MET A 1 124 ? -48.223 6.959 7.669 1.00 55.16 124 MET A C 1
ATOM 956 O O . MET A 1 124 ? -48.539 6.291 8.656 1.00 55.16 124 MET A O 1
ATOM 960 N N . PRO A 1 125 ? -47.796 6.371 6.523 1.00 61.72 125 PRO A N 1
ATOM 961 C CA . PRO A 1 125 ? -47.633 4.918 6.354 1.00 61.72 125 PRO A CA 1
ATOM 962 C C . PRO A 1 125 ? -46.742 4.266 7.425 1.00 61.72 125 PRO A C 1
ATOM 964 O O . PRO A 1 125 ? -45.999 4.947 8.127 1.00 61.72 125 PRO A O 1
ATOM 967 N N . LEU A 1 126 ? -46.837 2.934 7.524 1.00 65.75 126 LEU A N 1
ATOM 968 C CA . LEU A 1 126 ? -46.051 2.072 8.416 1.00 65.75 126 LEU A CA 1
ATOM 969 C C . LEU A 1 126 ? -44.572 2.504 8.493 1.00 65.75 126 LEU A C 1
ATOM 971 O O . LEU A 1 126 ? -43.915 2.659 7.463 1.00 65.75 126 LEU A O 1
ATOM 975 N N . ILE A 1 127 ? -44.058 2.696 9.713 1.00 67.75 127 ILE A N 1
ATOM 976 C CA . ILE A 1 127 ? -42.683 3.149 9.976 1.00 67.75 127 ILE A CA 1
ATOM 977 C C . ILE A 1 127 ? -41.846 1.950 10.400 1.00 67.75 127 ILE A C 1
ATOM 979 O O . ILE A 1 127 ? -42.180 1.302 11.390 1.00 67.75 127 ILE A O 1
ATOM 983 N N . MET A 1 128 ? -40.759 1.674 9.677 1.00 73.31 128 MET A N 1
ATOM 984 C CA . MET A 1 128 ? -39.791 0.637 10.039 1.00 73.31 128 MET A CA 1
ATOM 985 C C . MET A 1 128 ? -38.965 1.074 11.252 1.00 73.31 128 MET A C 1
ATOM 987 O O . MET A 1 128 ? -38.434 2.182 11.256 1.00 73.31 128 MET A O 1
ATOM 991 N N . VAL A 1 129 ? -38.869 0.211 12.263 1.00 74.00 129 VAL A N 1
ATOM 992 C CA . VAL A 1 129 ? -38.221 0.495 13.556 1.00 74.00 129 VAL A CA 1
ATOM 993 C C . VAL A 1 129 ? -37.096 -0.473 13.912 1.00 74.00 129 VAL A C 1
ATOM 995 O O . VAL A 1 129 ? -36.387 -0.216 14.878 1.00 74.00 129 VAL A O 1
ATOM 998 N N . THR A 1 130 ? -36.907 -1.549 13.144 1.00 77.19 130 THR A N 1
ATOM 999 C CA . THR A 1 130 ? -35.738 -2.442 13.221 1.00 77.19 130 THR A CA 1
ATOM 1000 C C . THR A 1 130 ? -35.103 -2.591 11.842 1.00 77.19 130 THR A C 1
ATOM 1002 O O . THR A 1 130 ? -35.752 -2.329 10.830 1.00 77.19 130 THR A O 1
ATOM 1005 N N . MET A 1 131 ? -33.821 -2.959 11.787 1.00 86.44 131 MET A N 1
ATOM 1006 C CA . MET A 1 131 ? -33.114 -3.114 10.513 1.00 86.44 131 MET A CA 1
ATOM 1007 C C . MET A 1 131 ? -33.705 -4.248 9.671 1.00 86.44 131 MET A C 1
ATOM 1009 O O . MET A 1 131 ? -34.110 -5.290 10.197 1.00 86.44 131 MET A O 1
ATOM 1013 N N . ASP A 1 132 ? -33.703 -4.059 8.354 1.00 86.12 132 ASP A N 1
ATOM 1014 C CA . ASP A 1 132 ? -33.870 -5.159 7.404 1.00 86.12 132 ASP A CA 1
ATOM 1015 C C . ASP A 1 132 ? -32.566 -5.970 7.246 1.00 86.12 132 ASP A C 1
ATOM 1017 O O . ASP A 1 132 ? -31.517 -5.634 7.808 1.00 86.12 132 ASP A O 1
ATOM 1021 N N . ALA A 1 133 ? -32.616 -7.058 6.472 1.00 83.62 133 ALA A N 1
ATOM 1022 C CA . ALA A 1 133 ? -31.448 -7.903 6.235 1.00 83.62 133 ALA A CA 1
ATOM 1023 C C . ALA A 1 133 ? -30.259 -7.148 5.611 1.00 83.62 133 ALA A C 1
ATOM 1025 O O . ALA A 1 133 ? -29.114 -7.424 5.964 1.00 83.62 133 ALA A O 1
ATOM 1026 N N . LYS A 1 134 ? -30.505 -6.191 4.705 1.00 83.94 134 LYS A N 1
ATOM 1027 C CA . LYS A 1 134 ? -29.443 -5.450 4.012 1.00 83.94 134 LYS A CA 1
ATOM 1028 C C . LYS A 1 134 ? -28.729 -4.506 4.976 1.00 83.94 134 LYS A C 1
ATOM 1030 O O . LYS A 1 134 ? -27.505 -4.528 5.060 1.00 83.94 134 LYS A O 1
ATOM 1035 N N . GLN A 1 135 ? -29.496 -3.729 5.735 1.00 86.50 135 GLN A N 1
ATOM 1036 C CA . GLN A 1 135 ? -28.971 -2.865 6.788 1.00 86.50 135 GLN A CA 1
ATOM 1037 C C . GLN A 1 135 ? -28.228 -3.674 7.857 1.00 86.50 135 GLN A C 1
ATOM 1039 O O . GLN A 1 135 ? -27.200 -3.227 8.360 1.00 86.50 135 GLN A O 1
ATOM 1044 N N . GLY A 1 136 ? -28.716 -4.880 8.163 1.00 89.38 136 GLY A N 1
ATOM 1045 C CA . GLY A 1 136 ? -28.047 -5.821 9.053 1.00 89.38 136 GLY A CA 1
ATOM 1046 C C . GLY A 1 136 ? -26.643 -6.201 8.577 1.00 89.38 136 GLY A C 1
ATOM 1047 O O . GLY A 1 136 ? -25.706 -6.132 9.367 1.00 89.38 136 GLY A O 1
ATOM 1048 N N . ILE A 1 137 ? -26.472 -6.539 7.293 1.00 87.31 137 ILE A N 1
ATOM 1049 C CA . ILE A 1 137 ? -25.145 -6.828 6.715 1.00 87.31 137 ILE A CA 1
ATOM 1050 C C . ILE A 1 137 ? -24.227 -5.607 6.791 1.00 87.31 137 ILE A C 1
ATOM 1052 O O . ILE A 1 137 ? -23.099 -5.738 7.255 1.00 87.31 137 ILE A O 1
ATOM 1056 N N . GLU A 1 138 ? -24.715 -4.419 6.423 1.00 87.75 138 GLU A N 1
ATOM 1057 C CA . GLU A 1 138 ? -23.922 -3.181 6.507 1.00 87.75 138 GLU A CA 1
ATOM 1058 C C . GLU A 1 138 ? -23.455 -2.898 7.951 1.00 87.75 138 GLU A C 1
ATOM 1060 O O . GLU A 1 138 ? -22.338 -2.431 8.181 1.00 87.75 138 GLU A O 1
ATOM 1065 N N . MET A 1 139 ? -24.283 -3.219 8.952 1.00 90.25 139 MET A N 1
ATOM 1066 C CA . MET A 1 139 ? -23.900 -3.103 10.359 1.00 90.25 139 MET A CA 1
ATOM 1067 C C . MET A 1 139 ? -22.852 -4.150 10.764 1.00 90.25 139 MET A C 1
ATOM 1069 O O . MET A 1 139 ? -21.918 -3.825 11.495 1.00 90.25 139 MET A O 1
ATOM 1073 N N . ILE A 1 140 ? -22.981 -5.390 10.287 1.00 90.50 140 ILE A N 1
ATOM 1074 C CA . ILE A 1 140 ? -22.022 -6.473 10.550 1.00 90.50 140 ILE A CA 1
ATOM 1075 C C . ILE A 1 140 ? -20.658 -6.147 9.924 1.00 90.50 140 ILE A C 1
ATOM 1077 O O . ILE A 1 140 ? -19.643 -6.280 10.602 1.00 90.50 140 ILE A O 1
ATOM 1081 N N . GLU A 1 141 ? -20.626 -5.646 8.686 1.00 87.31 141 GLU A N 1
ATOM 1082 C CA . GLU A 1 141 ? -19.411 -5.145 8.022 1.00 87.31 141 GLU A CA 1
ATOM 1083 C C . GLU A 1 141 ? -18.725 -4.048 8.839 1.00 87.31 141 GLU A C 1
ATOM 1085 O O . GLU A 1 141 ? -17.510 -4.066 9.032 1.00 87.31 141 GLU A O 1
ATOM 1090 N N . MET A 1 142 ? -19.511 -3.090 9.335 1.00 87.88 142 MET A N 1
ATOM 1091 C CA . MET A 1 142 ? -19.001 -1.954 10.098 1.00 87.88 142 MET A CA 1
ATOM 1092 C C . MET A 1 142 ? -18.387 -2.370 11.440 1.00 87.88 142 MET A C 1
ATOM 1094 O O . MET A 1 142 ? -17.394 -1.778 11.867 1.00 87.88 142 MET A O 1
ATOM 1098 N N . MET A 1 143 ? -18.997 -3.345 12.118 1.00 90.25 143 MET A N 1
ATOM 1099 C CA . MET A 1 143 ? -18.612 -3.767 13.469 1.00 90.25 143 MET A CA 1
ATOM 1100 C C . MET A 1 143 ? -17.588 -4.909 13.480 1.00 90.25 143 MET A C 1
ATOM 1102 O O . MET A 1 143 ? -16.856 -5.040 14.458 1.00 90.25 143 MET A O 1
ATOM 1106 N N . ASN A 1 144 ? -17.539 -5.713 12.412 1.00 89.12 144 ASN A N 1
ATOM 1107 C CA . ASN A 1 144 ? -16.681 -6.887 12.224 1.00 89.12 144 ASN A CA 1
ATOM 1108 C C . ASN A 1 144 ? -16.566 -7.811 13.464 1.00 89.12 144 ASN A C 1
ATOM 1110 O O . ASN A 1 144 ? -15.464 -7.974 13.998 1.00 89.12 144 ASN A O 1
ATOM 1114 N N . PRO A 1 145 ? -17.685 -8.365 13.977 1.00 91.25 145 PRO A N 1
ATOM 1115 C CA . PRO A 1 145 ? -17.671 -9.252 15.140 1.00 91.25 145 PRO A CA 1
ATOM 1116 C C . PRO A 1 145 ? -17.246 -10.690 14.790 1.00 91.25 145 PRO A C 1
ATOM 1118 O O . PRO A 1 145 ? -17.464 -11.134 13.663 1.00 91.25 145 PRO A O 1
ATOM 1121 N N . ASP A 1 146 ? -16.753 -11.459 15.770 1.00 85.25 146 ASP A N 1
ATOM 1122 C CA . ASP A 1 146 ? -16.408 -12.882 15.559 1.00 85.25 146 ASP A CA 1
ATOM 1123 C C . ASP A 1 146 ? -17.660 -13.740 15.315 1.00 85.25 146 ASP A C 1
ATOM 1125 O O . ASP A 1 146 ? -17.694 -14.606 14.437 1.00 85.25 146 ASP A O 1
ATOM 1129 N N . VAL A 1 147 ? -18.713 -13.501 16.101 1.00 90.38 147 VAL A N 1
ATOM 1130 C CA . VAL A 1 147 ? -19.991 -14.207 15.992 1.00 90.38 147 VAL A CA 1
ATOM 1131 C C . VAL A 1 147 ? -21.126 -13.197 15.946 1.00 90.38 147 VAL A C 1
ATOM 1133 O O . VAL A 1 147 ? -21.216 -12.309 16.790 1.00 90.38 147 VAL A O 1
ATOM 1136 N N . THR A 1 148 ? -22.043 -13.362 14.993 1.00 91.69 148 THR A N 1
ATOM 1137 C CA . THR A 1 148 ? -23.300 -12.606 14.951 1.00 91.69 148 THR A CA 1
ATOM 1138 C C . THR A 1 148 ? -24.487 -13.538 15.147 1.00 91.69 148 THR A C 1
ATOM 1140 O O . THR A 1 148 ? -24.605 -14.550 14.458 1.00 91.69 148 THR A O 1
ATOM 1143 N N . ILE A 1 149 ? -25.391 -13.177 16.056 1.00 91.12 149 ILE A N 1
ATOM 1144 C CA . ILE A 1 149 ? -26.659 -13.872 16.283 1.00 91.12 149 ILE A CA 1
ATOM 1145 C C . ILE A 1 149 ? -27.806 -12.895 15.985 1.00 91.12 149 ILE A C 1
ATOM 1147 O O . ILE A 1 149 ? -27.933 -11.885 16.687 1.00 91.12 149 ILE A O 1
ATOM 1151 N N . PRO A 1 150 ? -28.645 -13.164 14.968 1.00 88.38 150 PRO A N 1
ATOM 1152 C CA . PRO A 1 150 ? -29.843 -12.374 14.721 1.00 88.38 150 PRO A CA 1
ATOM 1153 C C . PRO A 1 150 ? -30.915 -12.654 15.786 1.00 88.38 150 PRO A C 1
ATOM 1155 O O . PRO A 1 150 ? -31.140 -13.797 16.18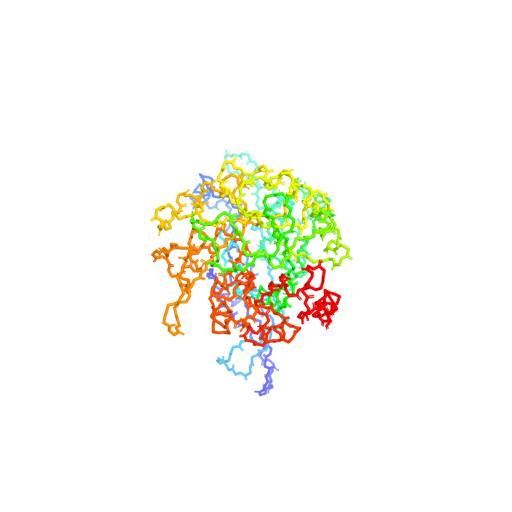0 1.00 88.38 150 PRO A O 1
ATOM 1158 N N . ILE A 1 151 ? -31.596 -11.601 16.230 1.00 85.19 151 ILE A N 1
ATOM 1159 C CA . ILE A 1 151 ? -32.695 -11.607 17.203 1.00 85.19 151 ILE A CA 1
ATOM 1160 C C . ILE A 1 151 ? -33.923 -10.958 16.549 1.00 85.19 151 ILE A C 1
ATOM 1162 O O . ILE A 1 151 ? -33.773 -10.092 15.686 1.00 85.19 151 ILE A O 1
ATOM 1166 N N . HIS A 1 152 ? -35.132 -11.379 16.938 1.00 75.50 152 HIS A N 1
ATOM 1167 C CA . HIS A 1 152 ? -36.403 -10.856 16.415 1.00 75.50 152 HIS A CA 1
ATOM 1168 C C . HIS A 1 152 ? -36.538 -10.942 14.890 1.00 75.50 152 HIS A C 1
ATOM 1170 O O . HIS A 1 152 ? -37.102 -10.060 14.256 1.00 75.50 152 HIS A O 1
ATOM 1176 N N . CYS A 1 153 ? -36.029 -12.022 14.296 1.00 65.56 153 CYS A N 1
ATOM 1177 C CA . CYS A 1 153 ? -36.132 -12.266 12.857 1.00 65.56 153 CYS A CA 1
ATOM 1178 C C . CYS A 1 153 ? -37.323 -13.156 12.451 1.00 65.56 153 CYS A C 1
ATOM 1180 O O . CYS A 1 153 ? -37.610 -13.213 11.260 1.00 65.56 153 CYS A O 1
ATOM 1182 N N . ASP A 1 154 ? -38.010 -13.796 13.416 1.00 65.69 154 ASP A N 1
ATOM 1183 C CA . ASP A 1 154 ? -39.156 -14.706 13.195 1.00 65.69 154 ASP A CA 1
ATOM 1184 C C . ASP A 1 154 ? -40.260 -14.624 14.291 1.00 65.69 154 ASP A C 1
ATOM 1186 O O . ASP A 1 154 ? -41.188 -15.427 14.300 1.00 65.69 154 ASP A O 1
ATOM 1190 N N . ASP A 1 155 ? -40.200 -13.655 15.215 1.00 58.22 155 ASP A N 1
ATOM 1191 C CA . ASP A 1 155 ? -41.078 -13.607 16.404 1.00 58.22 155 ASP A CA 1
ATOM 1192 C C . ASP A 1 155 ? -42.471 -12.949 16.203 1.00 58.22 155 ASP A C 1
ATOM 1194 O O . ASP A 1 155 ? -43.316 -13.038 17.095 1.00 58.22 155 ASP A O 1
ATOM 1198 N N . TYR A 1 156 ? -42.739 -12.282 15.070 1.00 58.97 156 TYR A N 1
ATOM 1199 C CA . TYR A 1 156 ? -43.967 -11.507 14.815 1.00 58.97 156 TYR A CA 1
ATOM 1200 C C . TYR A 1 156 ? -44.511 -11.680 13.383 1.00 58.97 156 TYR A C 1
ATOM 1202 O O . TYR A 1 156 ? -43.757 -11.800 12.425 1.00 58.97 156 TYR A O 1
ATOM 1210 N N . ASP A 1 157 ? -45.831 -11.568 13.203 1.00 55.19 157 ASP A N 1
ATOM 1211 C CA . ASP A 1 157 ? -46.491 -11.652 11.883 1.00 55.19 157 ASP A CA 1
ATOM 1212 C C . ASP A 1 157 ? -46.299 -10.392 10.995 1.00 55.19 157 ASP A C 1
ATOM 1214 O O . ASP A 1 157 ? -46.894 -10.286 9.923 1.00 55.19 157 ASP A O 1
ATOM 1218 N N . VAL A 1 158 ? -45.508 -9.401 11.438 1.00 57.56 158 VAL A N 1
ATOM 1219 C CA . VAL A 1 158 ? -45.432 -8.038 10.855 1.00 57.56 158 VAL A CA 1
ATOM 1220 C C . VAL A 1 158 ? -44.026 -7.689 10.337 1.00 57.56 158 VAL A C 1
ATOM 1222 O O . VAL A 1 158 ? -43.591 -6.537 10.402 1.00 57.56 158 VAL A O 1
ATOM 1225 N N . PHE A 1 159 ? -43.286 -8.677 9.832 1.00 61.31 159 PHE A N 1
ATOM 1226 C CA . PHE A 1 159 ? -41.958 -8.454 9.255 1.00 61.31 159 PHE A CA 1
ATOM 1227 C C . PHE A 1 159 ? -42.014 -8.141 7.764 1.00 61.31 159 PHE A C 1
ATOM 1229 O O . PHE A 1 159 ? -42.677 -8.833 6.989 1.00 61.31 159 PHE A O 1
ATOM 1236 N N . LEU A 1 160 ? -41.247 -7.131 7.352 1.00 66.38 160 LEU A N 1
ATOM 1237 C CA . LEU A 1 160 ? -40.949 -6.890 5.939 1.00 66.38 160 LEU A CA 1
ATOM 1238 C C . LEU A 1 160 ? -39.755 -7.721 5.452 1.00 66.38 160 LEU A C 1
ATOM 1240 O O . LEU A 1 160 ? -39.606 -7.894 4.245 1.00 66.38 160 LEU A O 1
ATOM 1244 N N . SER A 1 161 ? -38.924 -8.231 6.371 1.00 71.81 161 SER A N 1
ATOM 1245 C CA . SER A 1 161 ? -37.745 -9.038 6.047 1.00 71.81 161 SER A CA 1
ATOM 1246 C C . SER A 1 161 ? -37.628 -10.241 6.999 1.00 71.81 161 SER A C 1
ATOM 1248 O O . SER A 1 161 ? -37.114 -10.086 8.109 1.00 71.81 161 SER A O 1
ATOM 1250 N N . PRO A 1 162 ? -38.136 -11.430 6.614 1.00 75.88 162 PRO A N 1
ATOM 1251 C CA . PRO A 1 162 ? -38.047 -12.644 7.429 1.00 75.88 162 PRO A CA 1
ATOM 1252 C C . PRO A 1 162 ? -36.605 -13.147 7.549 1.00 75.88 162 PRO A C 1
ATOM 1254 O O . PRO A 1 162 ? -35.738 -12.802 6.741 1.00 75.88 162 PRO A O 1
ATOM 1257 N N . ARG A 1 163 ? -36.347 -14.063 8.491 1.00 78.69 163 ARG A N 1
ATOM 1258 C CA . ARG A 1 163 ? -35.029 -14.697 8.672 1.00 78.69 163 ARG A CA 1
ATOM 1259 C C . ARG A 1 163 ? -34.399 -15.226 7.380 1.00 78.69 163 ARG A C 1
ATOM 1261 O O . ARG A 1 163 ? -33.183 -15.129 7.215 1.00 78.69 163 ARG A O 1
ATOM 1268 N N . SER A 1 164 ? -35.192 -15.762 6.450 1.00 79.69 164 SER A N 1
ATOM 1269 C CA . SER A 1 164 ? -34.682 -16.286 5.176 1.00 79.69 164 SER A CA 1
ATOM 1270 C C . SER A 1 164 ? -33.961 -15.236 4.327 1.00 79.69 164 SER A C 1
ATOM 1272 O O . SER A 1 164 ? -33.031 -15.580 3.594 1.00 79.69 164 SER A O 1
ATOM 1274 N N . ASP A 1 165 ? -34.362 -13.966 4.422 1.00 80.19 165 ASP A N 1
ATOM 1275 C CA . ASP A 1 165 ? -33.701 -12.871 3.710 1.00 80.19 165 ASP A CA 1
ATOM 1276 C C . ASP A 1 165 ? -32.300 -12.640 4.268 1.00 80.19 165 ASP A C 1
ATOM 1278 O O . ASP A 1 165 ? -31.345 -12.492 3.504 1.00 80.19 165 ASP A O 1
ATOM 1282 N N . PHE A 1 166 ? -32.167 -12.685 5.595 1.00 81.56 166 PHE A N 1
ATOM 1283 C CA . PHE A 1 166 ? -30.878 -12.574 6.266 1.00 81.56 166 PHE A CA 1
ATOM 1284 C C . PHE A 1 166 ? -29.977 -13.767 5.941 1.00 81.56 166 PHE A C 1
ATOM 1286 O O . PHE A 1 166 ? -28.838 -13.578 5.527 1.00 81.56 166 PHE A O 1
ATOM 1293 N N . GLU A 1 167 ? -30.490 -14.999 6.015 1.00 81.62 167 GLU A N 1
ATOM 1294 C CA . GLU A 1 167 ? -29.719 -16.193 5.638 1.00 81.62 167 GLU A CA 1
ATOM 1295 C C . GLU A 1 167 ? -29.231 -16.136 4.183 1.00 81.62 167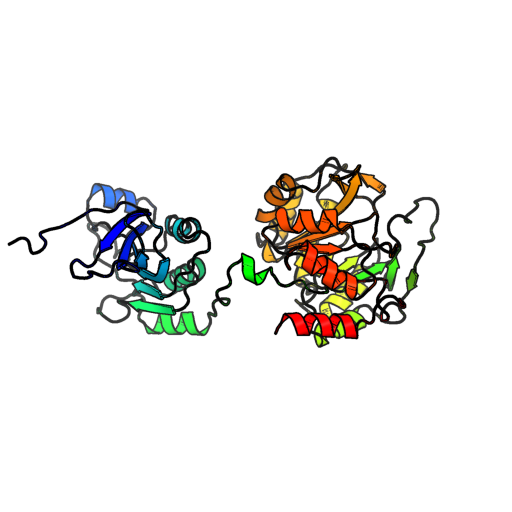 GLU A C 1
ATOM 1297 O O . GLU A 1 167 ? -28.119 -16.571 3.874 1.00 81.62 167 GLU A O 1
ATOM 1302 N N . LYS A 1 168 ? -30.044 -15.586 3.274 1.00 83.44 168 LYS A N 1
ATOM 1303 C CA . LYS A 1 168 ? -29.657 -15.382 1.875 1.00 83.44 168 LYS A CA 1
ATOM 1304 C C . LYS A 1 168 ? -28.593 -14.294 1.729 1.00 83.44 168 LYS A C 1
ATOM 1306 O O . LYS A 1 168 ? -27.663 -14.487 0.950 1.00 83.44 168 LYS A O 1
ATOM 1311 N N . ALA A 1 169 ? -28.722 -13.188 2.460 1.00 79.31 169 ALA A N 1
ATOM 1312 C CA . ALA A 1 169 ? -27.756 -12.096 2.444 1.00 79.31 169 ALA A CA 1
ATOM 1313 C C . ALA A 1 169 ? -26.387 -12.543 2.990 1.00 79.31 169 ALA A C 1
ATOM 1315 O O . ALA A 1 169 ? -25.363 -12.252 2.379 1.00 79.31 169 ALA A O 1
ATOM 1316 N N . VAL A 1 170 ? -26.370 -13.339 4.067 1.00 79.12 170 VAL A N 1
ATOM 1317 C CA . VAL A 1 170 ? -25.131 -13.838 4.687 1.00 79.12 170 VAL A CA 1
ATOM 1318 C C . VAL A 1 170 ? -24.441 -14.916 3.842 1.00 79.12 170 VAL A C 1
ATOM 1320 O O . VAL A 1 170 ? -23.219 -14.973 3.808 1.00 79.12 170 VAL A O 1
ATOM 1323 N N . LYS A 1 171 ? -25.172 -15.761 3.097 1.00 77.88 171 LYS A N 1
ATOM 1324 C CA . LYS A 1 171 ? -24.560 -16.818 2.256 1.00 77.88 171 LYS A CA 1
ATOM 1325 C C . LYS A 1 171 ? -23.599 -16.301 1.178 1.00 77.88 171 LYS A C 1
ATOM 1327 O O . LYS A 1 171 ? -22.767 -17.071 0.707 1.00 77.88 171 LYS A O 1
ATOM 1332 N N . GLY A 1 172 ? -23.729 -15.040 0.766 1.00 66.06 172 GLY A N 1
ATOM 1333 C CA . GLY A 1 172 ? -22.815 -14.380 -0.173 1.00 66.06 172 GLY A CA 1
ATOM 1334 C C . GLY A 1 172 ? -21.777 -13.482 0.500 1.00 66.06 172 GLY A C 1
ATOM 1335 O O . GLY A 1 172 ? -21.043 -12.790 -0.200 1.00 66.06 172 GLY A O 1
ATOM 1336 N N . PHE A 1 173 ? -21.743 -13.457 1.830 1.00 69.81 173 PHE A N 1
ATOM 1337 C CA . PHE A 1 173 ? -21.016 -12.477 2.615 1.00 69.81 173 PHE A CA 1
ATOM 1338 C C . PHE A 1 173 ? -20.000 -13.169 3.527 1.00 69.81 173 PHE A C 1
ATOM 1340 O O . PHE A 1 173 ? -20.349 -13.989 4.374 1.00 69.81 173 PHE A O 1
ATOM 1347 N N . VAL A 1 174 ? -18.725 -12.838 3.336 1.00 68.75 174 VAL A N 1
ATOM 1348 C CA . VAL A 1 174 ? -17.616 -13.331 4.154 1.00 68.75 174 VAL A CA 1
ATOM 1349 C C . VAL A 1 174 ? -16.962 -12.117 4.789 1.00 68.75 174 VAL A C 1
ATOM 1351 O O . VAL A 1 174 ? -16.449 -11.254 4.076 1.00 68.75 174 VAL A O 1
ATOM 1354 N N . LEU A 1 175 ? -16.986 -12.049 6.120 1.00 62.47 175 LEU A N 1
ATOM 1355 C CA . LEU A 1 175 ? -16.194 -11.057 6.833 1.00 62.47 175 LEU A CA 1
ATOM 1356 C C . LEU A 1 175 ? -14.707 -11.377 6.655 1.00 62.47 175 LEU A C 1
ATOM 1358 O O . LEU A 1 175 ? -14.326 -12.550 6.749 1.00 62.47 175 LEU A O 1
ATOM 1362 N N . PRO A 1 176 ? -13.852 -10.368 6.422 1.00 59.09 176 PRO A N 1
ATOM 1363 C CA . PRO A 1 176 ? -12.421 -10.583 6.540 1.00 59.09 176 PRO A CA 1
ATOM 1364 C C . PRO A 1 176 ? -12.115 -11.058 7.971 1.00 59.09 176 PRO A C 1
ATOM 1366 O O . PRO A 1 176 ? -12.754 -10.578 8.912 1.00 59.09 176 PRO A O 1
ATOM 1369 N N . PRO A 1 177 ? -11.165 -11.993 8.163 1.00 58.12 177 PRO A N 1
ATOM 1370 C CA . PRO A 1 177 ? -10.813 -12.470 9.495 1.00 58.12 177 PRO A CA 1
ATOM 1371 C C . PRO A 1 177 ? -10.506 -11.289 10.420 1.00 58.12 177 PRO A C 1
ATOM 1373 O O . PRO A 1 177 ? -9.865 -10.321 10.000 1.00 58.12 177 PRO A O 1
ATOM 1376 N N . TRP A 1 178 ? -10.968 -11.360 11.674 1.00 47.19 178 TRP A N 1
ATOM 1377 C CA . TRP A 1 178 ? -10.620 -10.343 12.656 1.00 47.19 178 TRP A CA 1
ATOM 1378 C C . TRP A 1 178 ? -9.105 -10.347 12.848 1.00 47.19 178 TRP A C 1
ATOM 1380 O O . TRP A 1 178 ? -8.510 -11.283 13.380 1.00 47.19 178 TRP A O 1
ATOM 1390 N N . SER A 1 179 ? -8.481 -9.275 12.393 1.00 47.62 179 SER A N 1
ATOM 1391 C CA . SER A 1 179 ? -7.104 -8.945 12.684 1.00 47.62 179 SER A CA 1
ATOM 1392 C C . SER A 1 179 ? -7.108 -7.623 13.423 1.00 47.62 179 SER A C 1
ATOM 1394 O O . SER A 1 179 ? -7.741 -6.667 12.957 1.00 47.62 179 SER A O 1
ATOM 1396 N N . ASN A 1 180 ? -6.332 -7.503 14.503 1.00 44.94 180 ASN A N 1
ATOM 1397 C CA . ASN A 1 180 ? -5.813 -6.185 14.854 1.00 44.94 180 ASN A CA 1
ATOM 1398 C C . ASN A 1 180 ? -5.287 -5.586 13.548 1.00 44.94 180 ASN A C 1
ATOM 1400 O O . ASN A 1 180 ? -4.460 -6.225 12.895 1.00 44.94 180 ASN A O 1
ATOM 1404 N N . LYS A 1 181 ? -5.735 -4.394 13.141 1.00 43.44 181 LYS A N 1
ATOM 1405 C CA . LYS A 1 181 ? -5.118 -3.736 11.978 1.00 43.44 181 LYS A CA 1
ATOM 1406 C C . LYS A 1 181 ? -3.600 -3.647 12.173 1.00 43.44 181 LYS A C 1
ATOM 1408 O O . LYS A 1 181 ? -2.854 -3.765 11.214 1.00 43.44 181 LYS A O 1
ATOM 1413 N N . GLN A 1 182 ? -3.142 -3.590 13.426 1.00 42.06 182 GLN A N 1
ATOM 1414 C CA . GLN A 1 182 ? -1.736 -3.723 13.795 1.00 42.06 182 GLN A CA 1
ATOM 1415 C C . GLN A 1 182 ? -1.102 -5.110 13.585 1.00 42.06 182 GLN A C 1
ATOM 1417 O O . GLN A 1 182 ? 0.105 -5.139 13.394 1.00 42.06 182 GLN A O 1
ATOM 1422 N N . ASP A 1 183 ? -1.828 -6.233 13.629 1.00 42.78 183 ASP A N 1
ATOM 1423 C CA . ASP A 1 183 ? -1.259 -7.578 13.413 1.00 42.78 183 ASP A CA 1
ATOM 1424 C C . ASP A 1 183 ? -1.306 -8.021 11.942 1.00 42.78 183 ASP A C 1
ATOM 1426 O O . ASP A 1 183 ? -0.393 -8.718 11.508 1.00 42.78 183 ASP A O 1
ATOM 1430 N N . THR A 1 184 ? -2.263 -7.552 11.127 1.00 48.50 184 THR A N 1
ATOM 1431 C CA . THR A 1 184 ? -2.245 -7.798 9.664 1.00 48.50 184 THR A CA 1
ATOM 1432 C C . THR A 1 184 ? -1.044 -7.194 8.956 1.00 48.50 184 THR A C 1
ATOM 1434 O O . THR A 1 184 ? -0.633 -7.704 7.920 1.00 48.50 184 THR A O 1
ATOM 1437 N N . PHE A 1 185 ? -0.484 -6.113 9.502 1.00 55.22 185 PHE A N 1
ATOM 1438 C CA . PHE A 1 185 ? 0.695 -5.460 8.938 1.00 55.22 185 PHE A CA 1
ATOM 1439 C C . PHE A 1 185 ? 1.994 -5.876 9.619 1.00 55.22 185 PHE A C 1
ATOM 1441 O O . PHE A 1 185 ? 3.024 -5.345 9.252 1.00 55.22 185 PHE A O 1
ATOM 1448 N N . LYS A 1 186 ? 2.001 -6.796 10.595 1.00 65.94 186 LYS A N 1
ATOM 1449 C CA . LYS A 1 186 ? 3.234 -7.240 11.286 1.00 65.94 186 LYS A CA 1
ATOM 1450 C C . LYS A 1 186 ? 3.980 -8.353 10.553 1.00 65.94 186 LYS A C 1
ATOM 1452 O O . LYS A 1 186 ? 4.716 -9.129 11.164 1.00 65.94 186 LYS A O 1
ATOM 1457 N N . MET A 1 187 ? 3.789 -8.450 9.249 1.00 83.69 187 MET A N 1
ATOM 1458 C CA . MET A 1 187 ? 4.421 -9.477 8.449 1.00 83.69 187 MET A CA 1
ATOM 1459 C C . MET A 1 187 ? 5.112 -8.850 7.251 1.00 83.69 187 MET A C 1
ATOM 1461 O O . MET A 1 187 ? 4.516 -8.727 6.188 1.00 83.69 187 MET A O 1
ATOM 1465 N N . THR A 1 188 ? 6.387 -8.501 7.435 1.00 94.75 188 THR A N 1
ATOM 1466 C CA . THR A 1 188 ? 7.271 -8.106 6.338 1.00 94.75 188 THR A CA 1
ATOM 1467 C C . THR A 1 188 ? 7.267 -9.196 5.277 1.00 94.75 188 THR A C 1
ATOM 1469 O O . THR A 1 188 ? 7.499 -10.369 5.580 1.00 94.75 188 THR A O 1
ATOM 1472 N N . ARG A 1 189 ? 7.053 -8.794 4.030 1.00 96.19 189 ARG A N 1
ATOM 1473 C CA . ARG A 1 189 ? 7.146 -9.622 2.833 1.00 96.19 189 ARG A CA 1
ATOM 1474 C C . ARG A 1 189 ? 8.223 -9.099 1.898 1.00 96.19 189 ARG A C 1
ATOM 1476 O O . ARG A 1 189 ? 8.429 -7.896 1.740 1.00 96.19 189 ARG A O 1
ATOM 1483 N N . PHE A 1 190 ? 8.864 -10.032 1.214 1.00 97.56 190 PHE A N 1
ATOM 1484 C CA . PHE A 1 190 ? 9.503 -9.778 -0.064 1.00 97.56 190 PHE A CA 1
ATOM 1485 C C . PHE A 1 190 ? 8.434 -9.480 -1.119 1.00 97.56 190 PHE A C 1
ATOM 1487 O O . PHE A 1 190 ? 7.497 -10.266 -1.289 1.00 97.56 190 PHE A O 1
ATOM 1494 N N . ARG A 1 191 ? 8.615 -8.382 -1.858 1.00 97.00 191 ARG A N 1
ATOM 1495 C CA . ARG A 1 191 ? 7.777 -8.007 -3.002 1.00 97.00 191 ARG A CA 1
ATOM 1496 C C . ARG A 1 191 ? 8.639 -7.792 -4.244 1.00 97.00 191 ARG A C 1
ATOM 1498 O O . ARG A 1 191 ? 9.512 -6.932 -4.231 1.00 97.00 191 ARG A O 1
ATOM 1505 N N . PRO A 1 192 ? 8.458 -8.552 -5.327 1.00 95.88 192 PRO A N 1
ATOM 1506 C CA . PRO A 1 192 ? 9.259 -8.346 -6.526 1.00 95.88 192 PRO A CA 1
ATOM 1507 C C . PRO A 1 192 ? 8.723 -7.188 -7.386 1.00 95.88 192 PRO A C 1
ATOM 1509 O O . PRO A 1 192 ? 7.550 -6.815 -7.293 1.00 95.88 192 PRO A O 1
ATOM 1512 N N . CYS A 1 193 ? 9.572 -6.660 -8.272 1.00 95.19 193 CYS A N 1
ATOM 1513 C CA . CYS A 1 193 ? 9.197 -5.632 -9.243 1.00 95.19 193 CYS A CA 1
ATOM 1514 C C . CYS A 1 193 ? 9.552 -6.019 -10.687 1.00 95.19 193 CYS A C 1
ATOM 1516 O O . CYS A 1 193 ? 10.534 -6.721 -10.934 1.00 95.19 193 CYS A O 1
ATOM 1518 N N . ILE A 1 194 ? 8.766 -5.527 -11.651 1.00 95.69 194 ILE A N 1
ATOM 1519 C CA . ILE A 1 194 ? 9.055 -5.601 -13.091 1.00 95.69 194 ILE A CA 1
ATOM 1520 C C . ILE A 1 194 ? 9.235 -4.181 -13.618 1.00 95.69 194 ILE A C 1
ATOM 1522 O O . ILE A 1 194 ? 8.265 -3.472 -13.887 1.00 95.69 194 ILE A O 1
ATOM 1526 N N . ASP A 1 195 ? 10.484 -3.791 -13.827 1.00 93.44 195 ASP A N 1
ATOM 1527 C CA . ASP A 1 195 ? 10.820 -2.491 -14.395 1.00 93.44 195 ASP A CA 1
ATOM 1528 C C . ASP A 1 195 ? 10.845 -2.572 -15.923 1.00 93.44 195 ASP A C 1
ATOM 1530 O O . ASP A 1 195 ? 11.569 -3.376 -16.520 1.00 93.44 195 ASP A O 1
ATOM 1534 N N . LEU A 1 196 ? 10.044 -1.729 -16.573 1.00 93.75 196 LEU A N 1
ATOM 1535 C CA . LEU A 1 196 ? 9.908 -1.667 -18.023 1.00 93.75 196 LEU A CA 1
ATOM 1536 C C . LEU A 1 196 ? 10.546 -0.399 -18.566 1.00 93.75 196 LEU A C 1
ATOM 1538 O O . LEU A 1 196 ? 10.189 0.707 -18.170 1.00 93.75 196 LEU A O 1
ATOM 1542 N N . HIS A 1 197 ? 11.443 -0.545 -19.535 1.00 90.81 197 HIS A N 1
ATOM 1543 C CA . HIS A 1 197 ? 12.014 0.590 -20.247 1.00 90.81 197 HIS A CA 1
ATOM 1544 C C . HIS A 1 197 ? 12.184 0.280 -21.734 1.00 90.81 197 HIS A C 1
ATOM 1546 O O . HIS A 1 197 ? 12.886 -0.665 -22.110 1.00 90.81 197 HIS A O 1
ATOM 1552 N N . ALA A 1 198 ? 11.614 1.138 -22.588 1.00 87.94 198 ALA A N 1
ATOM 1553 C CA . ALA A 1 198 ? 11.564 0.950 -24.039 1.00 87.94 198 ALA A CA 1
ATOM 1554 C C . ALA A 1 198 ? 10.967 -0.417 -24.432 1.00 87.94 198 ALA A C 1
ATOM 1556 O O . ALA A 1 198 ? 11.466 -1.096 -25.329 1.00 87.94 198 ALA A O 1
ATOM 1557 N N . GLY A 1 199 ? 9.921 -0.824 -23.708 1.00 87.88 199 GLY A N 1
ATOM 1558 C CA . GLY A 1 199 ? 9.144 -2.031 -23.958 1.00 87.88 199 GLY A CA 1
ATOM 1559 C C . GLY A 1 199 ? 9.817 -3.348 -23.564 1.00 87.88 199 GLY A C 1
ATOM 1560 O O . GLY A 1 199 ? 9.354 -4.413 -23.961 1.00 87.88 199 GLY A O 1
ATOM 1561 N N . GLN A 1 200 ? 10.906 -3.294 -22.799 1.00 89.44 200 GLN A N 1
ATOM 1562 C CA . GLN A 1 200 ? 11.637 -4.469 -22.326 1.00 89.44 200 GLN A CA 1
ATOM 1563 C C . GLN A 1 200 ? 11.782 -4.434 -20.809 1.00 89.44 200 GLN A C 1
ATOM 1565 O O . GLN A 1 200 ? 11.885 -3.354 -20.225 1.00 89.44 200 GLN A O 1
ATOM 1570 N N . VAL A 1 201 ? 11.869 -5.613 -20.195 1.00 91.31 201 VAL A N 1
ATOM 1571 C CA . VAL A 1 201 ? 12.201 -5.746 -18.774 1.00 91.31 201 VAL A CA 1
ATOM 1572 C C . VAL A 1 201 ? 13.676 -5.408 -18.577 1.00 91.31 201 VAL A C 1
ATOM 1574 O O . VAL A 1 201 ? 14.555 -6.085 -19.127 1.00 91.31 201 VAL A O 1
ATOM 1577 N N . LYS A 1 202 ? 13.954 -4.343 -17.824 1.00 85.25 202 LYS A N 1
ATOM 1578 C CA . LYS A 1 202 ? 15.309 -3.838 -17.580 1.00 85.25 202 LYS A CA 1
ATOM 1579 C C . LYS A 1 202 ? 15.480 -3.461 -16.128 1.00 85.25 202 LYS A C 1
ATOM 1581 O O . LYS A 1 202 ? 14.643 -2.772 -15.574 1.00 85.25 202 LYS A O 1
ATOM 1586 N N . GLN A 1 203 ? 16.624 -3.819 -15.565 1.00 73.12 203 GLN A N 1
ATOM 1587 C CA . GLN A 1 203 ? 17.023 -3.338 -14.249 1.00 73.12 203 GLN A CA 1
ATOM 1588 C C . GLN A 1 203 ? 17.971 -2.147 -14.416 1.00 73.12 203 GLN A C 1
ATOM 1590 O O . GLN A 1 203 ? 18.996 -2.249 -15.104 1.00 73.12 203 GLN A O 1
ATOM 1595 N N . ILE A 1 204 ? 17.607 -1.011 -13.822 1.00 66.38 204 ILE A N 1
ATOM 1596 C CA . ILE A 1 204 ? 18.341 0.255 -13.936 1.00 66.38 204 ILE A CA 1
ATOM 1597 C C . ILE A 1 204 ? 19.082 0.600 -12.639 1.00 66.38 204 ILE A C 1
ATOM 1599 O O . ILE A 1 204 ? 18.715 0.151 -11.555 1.00 66.38 204 ILE A O 1
ATOM 1603 N N . VAL A 1 205 ? 20.134 1.413 -12.753 1.00 60.31 205 VAL A N 1
ATOM 1604 C CA . VAL A 1 205 ? 20.812 2.027 -11.601 1.00 60.31 205 VAL A CA 1
ATOM 1605 C C . VAL A 1 205 ? 20.217 3.413 -11.349 1.00 60.31 205 VAL A C 1
ATOM 1607 O O . VAL A 1 205 ? 20.249 4.268 -12.243 1.00 60.31 205 VAL A O 1
ATOM 1610 N N . GLY A 1 206 ? 19.704 3.653 -10.138 1.00 54.47 206 GLY A N 1
ATOM 1611 C CA . GLY A 1 206 ? 19.132 4.935 -9.728 1.00 54.47 206 GLY A CA 1
ATOM 1612 C C . GLY A 1 206 ? 20.099 6.105 -9.951 1.00 54.47 206 GLY A C 1
ATOM 1613 O O . GLY A 1 206 ? 21.300 6.006 -9.701 1.00 54.47 206 GLY A O 1
ATOM 1614 N N . GLY A 1 207 ? 19.585 7.223 -10.475 1.00 51.06 207 GLY A N 1
ATOM 1615 C CA . GLY A 1 207 ? 20.340 8.473 -10.653 1.00 51.06 207 GLY A CA 1
ATOM 1616 C C . GLY A 1 207 ? 21.209 8.599 -11.917 1.00 51.06 207 GLY A C 1
ATOM 1617 O O . GLY A 1 207 ? 21.803 9.654 -12.118 1.00 51.06 207 GLY A O 1
ATOM 1618 N N . THR A 1 208 ? 21.259 7.598 -12.806 1.00 47.75 208 THR A N 1
ATOM 1619 C CA . THR A 1 208 ? 22.053 7.649 -14.064 1.00 47.75 208 THR A CA 1
ATOM 1620 C C . THR A 1 208 ? 21.300 8.209 -15.280 1.00 47.75 208 THR A C 1
ATOM 1622 O O . THR A 1 208 ? 21.771 8.125 -16.413 1.00 47.75 208 THR A O 1
ATOM 1625 N N . LEU A 1 209 ? 20.125 8.805 -15.075 1.00 48.12 209 LEU A N 1
ATOM 1626 C CA . LEU A 1 209 ? 19.259 9.303 -16.146 1.00 48.12 209 LEU A CA 1
ATOM 1627 C C . LEU A 1 209 ? 19.705 10.684 -16.655 1.00 48.12 209 LEU A C 1
ATOM 1629 O O . LEU A 1 209 ? 18.944 11.642 -16.604 1.00 48.12 209 LEU A O 1
ATOM 1633 N N . ASP A 1 210 ? 20.944 10.815 -17.124 1.00 39.41 210 ASP A N 1
ATOM 1634 C CA . ASP A 1 210 ? 21.452 12.080 -17.660 1.00 39.41 210 ASP A CA 1
ATOM 1635 C C . ASP A 1 210 ? 20.733 12.460 -18.972 1.00 39.41 210 ASP A C 1
ATOM 1637 O O . ASP A 1 210 ? 20.554 11.641 -19.872 1.00 39.41 210 ASP A O 1
ATOM 1641 N N . SER A 1 211 ? 20.324 13.724 -19.090 1.00 40.44 211 SER A N 1
ATOM 1642 C CA . SER A 1 211 ? 19.667 14.279 -20.285 1.00 40.44 211 SER A CA 1
ATOM 1643 C C . SER A 1 211 ? 20.619 14.444 -21.478 1.00 40.44 211 SER A C 1
ATOM 1645 O O . SER A 1 211 ? 20.172 14.705 -22.595 1.00 40.44 211 SER A O 1
ATOM 1647 N N . THR A 1 212 ? 21.925 14.270 -21.257 1.00 39.81 212 THR A N 1
ATOM 1648 C CA . THR A 1 212 ? 22.971 14.474 -22.269 1.00 39.81 212 THR A CA 1
ATOM 1649 C C . THR A 1 212 ? 23.504 13.191 -22.908 1.00 39.81 212 THR A C 1
ATOM 1651 O O . THR A 1 212 ? 24.173 13.268 -23.939 1.00 39.81 212 THR A O 1
ATOM 1654 N N . SER A 1 213 ? 23.173 12.006 -22.382 1.00 37.84 213 SER A N 1
ATOM 1655 C CA . SER A 1 213 ? 23.555 10.734 -23.003 1.00 37.84 213 SER A CA 1
ATOM 1656 C C . SER A 1 213 ? 22.337 9.829 -23.175 1.00 37.84 213 SER A C 1
ATOM 1658 O O . SER A 1 213 ? 21.638 9.498 -22.226 1.00 37.84 213 SER A O 1
ATOM 1660 N N . ALA A 1 214 ? 22.071 9.400 -24.408 1.00 40.72 214 ALA A N 1
ATOM 1661 C CA . ALA A 1 214 ? 20.977 8.482 -24.740 1.00 40.72 214 ALA A CA 1
ATOM 1662 C C . ALA A 1 214 ? 21.185 7.045 -24.201 1.00 40.72 214 ALA A C 1
ATOM 1664 O O . ALA A 1 214 ? 20.462 6.128 -24.590 1.00 40.72 214 ALA A O 1
ATOM 1665 N N . ALA A 1 215 ? 22.180 6.825 -23.338 1.00 40.69 215 ALA A N 1
ATOM 1666 C CA . ALA A 1 215 ? 22.564 5.518 -22.834 1.00 40.69 215 ALA A CA 1
ATOM 1667 C C . ALA A 1 215 ? 22.235 5.422 -21.340 1.00 40.69 215 ALA A C 1
ATOM 1669 O O . ALA A 1 215 ? 22.995 5.892 -20.497 1.00 40.69 215 ALA A O 1
ATOM 1670 N N . LEU A 1 216 ? 21.111 4.777 -21.006 1.00 50.69 216 LEU A N 1
ATOM 1671 C CA . LEU A 1 216 ? 20.935 4.253 -19.652 1.00 50.69 216 LEU A CA 1
ATOM 1672 C C . LEU A 1 216 ? 22.074 3.278 -19.348 1.00 50.69 216 LEU A C 1
ATOM 1674 O O . LEU A 1 216 ? 22.346 2.384 -20.153 1.00 50.69 216 LEU A O 1
ATOM 1678 N N . GLN A 1 217 ? 22.668 3.381 -18.160 1.00 52.00 217 GLN A N 1
ATOM 1679 C CA . GLN A 1 217 ? 23.415 2.256 -17.608 1.00 52.00 217 GLN A CA 1
ATOM 1680 C C . GLN A 1 217 ? 22.407 1.190 -17.167 1.00 52.00 217 GLN A C 1
ATOM 1682 O O . GLN A 1 217 ? 21.795 1.271 -16.104 1.00 52.00 217 GLN A O 1
ATOM 1687 N N . THR A 1 218 ? 22.172 0.221 -18.049 1.00 54.62 218 THR A N 1
ATOM 1688 C CA . THR A 1 218 ? 21.354 -0.958 -17.765 1.00 54.62 218 THR A CA 1
ATOM 1689 C C . THR A 1 218 ? 22.238 -2.023 -17.135 1.00 54.62 218 THR A C 1
ATOM 1691 O O . THR A 1 218 ? 23.209 -2.443 -17.764 1.00 54.62 218 THR A O 1
ATOM 1694 N N . ASN A 1 219 ? 21.885 -2.495 -15.940 1.00 60.75 219 ASN A N 1
ATOM 1695 C CA . ASN A 1 219 ? 22.561 -3.645 -15.334 1.00 60.75 219 ASN A CA 1
ATOM 1696 C C . ASN A 1 219 ? 22.253 -4.926 -16.118 1.00 60.75 219 ASN A C 1
ATOM 1698 O O . ASN A 1 219 ? 23.104 -5.802 -16.247 1.00 60.75 219 ASN A O 1
ATOM 1702 N N . TYR A 1 220 ? 21.037 -5.016 -16.665 1.00 71.50 220 TYR A N 1
ATOM 1703 C CA . TYR A 1 220 ? 20.555 -6.190 -17.376 1.00 71.50 220 TYR A CA 1
ATOM 1704 C C . TYR A 1 220 ? 19.344 -5.851 -18.254 1.00 71.50 220 TYR A C 1
ATOM 1706 O O . TYR A 1 220 ? 18.506 -5.023 -17.886 1.00 71.50 220 TYR A O 1
ATOM 1714 N N . VAL A 1 221 ? 19.246 -6.513 -19.408 1.00 82.75 221 VAL A N 1
ATOM 1715 C CA . VAL A 1 221 ? 18.043 -6.554 -20.249 1.00 82.75 221 VAL A CA 1
ATOM 1716 C C . VAL A 1 221 ? 17.604 -8.007 -20.312 1.00 82.75 221 VAL A C 1
ATOM 1718 O O . VAL A 1 221 ? 18.379 -8.858 -20.753 1.00 82.75 221 VAL A O 1
ATOM 1721 N N . SER A 1 222 ? 16.383 -8.294 -19.867 1.00 86.31 222 SER A N 1
ATOM 1722 C CA . SER A 1 222 ? 15.896 -9.670 -19.854 1.00 86.31 222 SER A CA 1
ATOM 1723 C C . SER A 1 222 ? 15.620 -10.195 -21.256 1.00 86.31 222 SER A C 1
ATOM 1725 O O . SER A 1 222 ? 15.156 -9.468 -22.134 1.00 86.31 222 SER A O 1
ATOM 1727 N N . GLN A 1 223 ? 15.879 -11.488 -21.445 1.00 88.38 223 GLN A N 1
ATOM 1728 C CA . GLN A 1 223 ? 15.435 -12.232 -22.625 1.00 88.38 223 GLN A CA 1
ATOM 1729 C C . GLN A 1 223 ? 13.971 -12.679 -22.507 1.00 88.38 223 GLN A C 1
ATOM 1731 O O . GLN A 1 223 ? 13.373 -13.084 -23.503 1.00 88.38 223 GLN A O 1
ATOM 1736 N N . HIS A 1 224 ? 13.393 -12.610 -21.305 1.00 93.00 224 HIS A N 1
ATOM 1737 C CA . HIS A 1 224 ? 12.015 -12.998 -21.042 1.00 93.00 224 HIS A CA 1
ATOM 1738 C C . HIS A 1 224 ? 11.065 -11.793 -21.115 1.00 93.00 224 HIS A C 1
ATOM 1740 O O . HIS A 1 224 ? 11.434 -10.690 -20.696 1.00 93.00 224 HIS A O 1
ATOM 1746 N N . PRO A 1 225 ? 9.832 -11.985 -21.622 1.00 95.25 225 PRO A N 1
ATOM 1747 C CA . PRO A 1 225 ? 8.824 -10.933 -21.647 1.00 95.25 225 PRO A CA 1
ATOM 1748 C C . PRO A 1 225 ? 8.277 -10.641 -20.238 1.00 95.25 225 PRO A C 1
ATOM 1750 O O . PRO A 1 225 ? 8.385 -11.488 -19.348 1.00 95.25 225 PRO A O 1
ATOM 1753 N N . PRO A 1 226 ? 7.616 -9.493 -20.017 1.00 96.88 226 PRO A N 1
ATOM 1754 C CA . PRO A 1 226 ? 7.010 -9.158 -18.724 1.00 96.88 226 PRO A CA 1
ATOM 1755 C C . PRO A 1 226 ? 5.994 -10.197 -18.229 1.00 96.88 226 PRO A C 1
ATOM 1757 O O . PRO A 1 226 ? 5.961 -10.496 -17.036 1.00 96.88 226 PRO A O 1
ATOM 1760 N N . ALA A 1 227 ? 5.220 -10.813 -19.136 1.00 97.62 227 ALA A N 1
ATOM 1761 C CA . ALA A 1 227 ? 4.281 -11.885 -18.791 1.00 97.62 227 ALA A CA 1
ATOM 1762 C C . ALA A 1 227 ? 4.956 -13.090 -18.124 1.00 97.62 227 ALA A C 1
ATOM 1764 O O . ALA A 1 227 ? 4.345 -13.728 -17.272 1.00 97.62 227 ALA A O 1
ATOM 1765 N N . HIS A 1 228 ? 6.208 -13.401 -18.479 1.00 97.62 228 HIS A N 1
ATOM 1766 C CA . HIS A 1 228 ? 6.945 -14.497 -17.850 1.00 97.62 228 HIS A CA 1
ATOM 1767 C C . HIS A 1 228 ? 7.151 -14.238 -16.352 1.00 97.62 228 HIS A C 1
ATOM 1769 O O . HIS A 1 228 ? 6.888 -15.112 -15.531 1.00 97.62 228 HIS A O 1
ATOM 1775 N N . PHE A 1 229 ? 7.559 -13.020 -15.991 1.00 97.75 229 PHE A N 1
ATOM 1776 C CA . PHE A 1 229 ? 7.752 -12.627 -14.594 1.00 97.75 229 PHE A CA 1
ATOM 1777 C C . PHE A 1 229 ? 6.424 -12.527 -13.842 1.00 97.75 229 PHE A C 1
ATOM 1779 O O . PHE A 1 229 ? 6.324 -13.000 -12.717 1.00 97.75 229 PHE A O 1
ATOM 1786 N N . 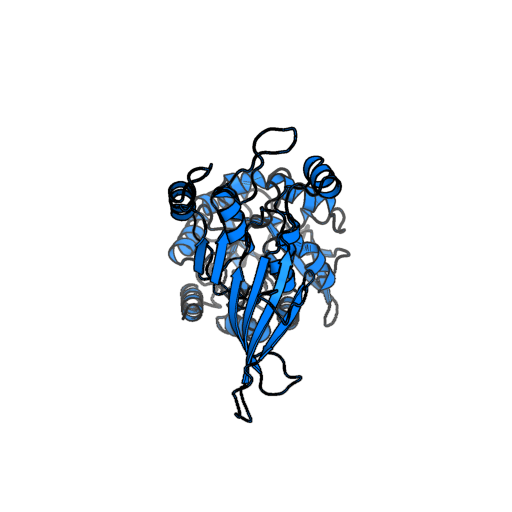ALA A 1 230 ? 5.377 -12.000 -14.481 1.00 98.25 230 ALA A N 1
ATOM 1787 C CA . ALA A 1 230 ? 4.035 -11.975 -13.905 1.00 98.25 230 ALA A CA 1
ATOM 1788 C C . ALA A 1 230 ? 3.505 -13.386 -13.584 1.00 98.25 230 ALA A C 1
ATOM 1790 O O . ALA A 1 230 ? 2.948 -13.604 -12.510 1.00 98.25 230 ALA A O 1
ATOM 1791 N N . GLN A 1 231 ? 3.721 -14.359 -14.479 1.00 98.31 231 GLN A N 1
ATOM 1792 C CA . GLN A 1 231 ? 3.390 -15.769 -14.233 1.00 98.31 231 GLN A CA 1
ATOM 1793 C C . GLN A 1 231 ? 4.217 -16.342 -13.085 1.00 98.31 231 GLN A C 1
ATOM 1795 O O . GLN A 1 231 ? 3.654 -16.957 -12.187 1.00 98.31 231 GLN A O 1
ATOM 1800 N N . LEU A 1 232 ? 5.527 -16.082 -13.072 1.00 97.75 232 LEU A N 1
ATOM 1801 C CA . LEU A 1 232 ? 6.408 -16.514 -11.990 1.00 97.75 232 LEU A CA 1
ATOM 1802 C C . LEU A 1 232 ? 5.936 -15.990 -10.623 1.00 97.75 232 LEU A C 1
ATOM 1804 O O . LEU A 1 232 ? 5.975 -16.723 -9.637 1.00 97.75 232 LEU A O 1
ATOM 1808 N N . TYR A 1 233 ? 5.475 -14.739 -10.553 1.00 98.19 233 TYR A N 1
ATOM 1809 C CA . TYR A 1 233 ? 4.983 -14.136 -9.312 1.00 98.19 233 TYR A CA 1
ATOM 1810 C C . TYR A 1 233 ? 3.633 -14.704 -8.895 1.00 98.19 233 TYR A C 1
ATOM 1812 O O . TYR A 1 233 ? 3.452 -15.022 -7.723 1.00 98.19 233 TYR A O 1
ATOM 1820 N N . ARG A 1 234 ? 2.725 -14.898 -9.855 1.00 98.00 234 ARG A N 1
ATOM 1821 C CA . ARG A 1 234 ? 1.423 -15.534 -9.637 1.00 98.00 234 ARG A CA 1
ATOM 1822 C C . ARG A 1 234 ? 1.572 -16.949 -9.094 1.00 98.00 234 ARG A C 1
ATOM 1824 O O . ARG A 1 234 ? 0.938 -17.291 -8.105 1.00 98.00 234 ARG A O 1
ATOM 1831 N N . ASP A 1 235 ? 2.422 -17.755 -9.724 1.00 97.62 235 ASP A N 1
ATOM 1832 C CA . ASP A 1 235 ? 2.624 -19.162 -9.370 1.00 97.62 235 ASP A CA 1
ATOM 1833 C C . ASP A 1 235 ? 3.288 -19.317 -7.981 1.00 97.62 235 ASP A C 1
ATOM 1835 O O . ASP A 1 235 ? 3.277 -20.402 -7.401 1.00 97.62 235 ASP A O 1
ATOM 1839 N N . ASN A 1 236 ? 3.837 -18.226 -7.428 1.00 96.88 236 ASN A N 1
ATOM 1840 C CA . ASN A 1 236 ? 4.386 -18.142 -6.073 1.00 96.88 236 ASN A CA 1
ATOM 1841 C C . ASN A 1 236 ? 3.579 -17.226 -5.132 1.00 96.88 236 ASN A C 1
ATOM 1843 O O . ASN A 1 236 ? 4.063 -16.931 -4.041 1.00 96.88 236 ASN A O 1
ATOM 1847 N N . GLU A 1 237 ? 2.381 -16.791 -5.541 1.00 94.56 237 GLU A N 1
ATOM 1848 C CA . GLU A 1 237 ? 1.444 -15.984 -4.743 1.00 94.56 237 GLU A CA 1
ATOM 1849 C C . GLU A 1 237 ? 2.053 -14.679 -4.188 1.00 94.56 237 GLU A C 1
ATOM 1851 O O . GLU A 1 237 ? 1.750 -14.237 -3.081 1.00 94.56 237 GLU A O 1
ATOM 1856 N N . LEU A 1 238 ? 2.925 -14.026 -4.964 1.00 96.25 238 LEU A N 1
ATOM 1857 C CA . LEU A 1 238 ? 3.629 -12.805 -4.552 1.00 96.25 238 LEU A CA 1
ATOM 1858 C C . LEU A 1 238 ? 2.763 -11.547 -4.734 1.00 96.25 238 LEU A C 1
ATOM 1860 O O . LEU A 1 238 ? 3.036 -10.706 -5.591 1.00 96.25 238 LEU A O 1
ATOM 1864 N N . THR A 1 239 ? 1.693 -11.433 -3.946 1.00 93.38 239 THR A N 1
ATOM 1865 C CA . THR A 1 239 ? 0.780 -10.276 -3.969 1.00 93.38 239 THR A CA 1
ATOM 1866 C C . THR A 1 239 ? 1.497 -8.979 -3.604 1.00 93.38 239 THR A C 1
ATOM 1868 O O . THR A 1 239 ? 2.431 -8.985 -2.799 1.00 93.38 239 THR A O 1
ATOM 1871 N N . GLY A 1 240 ? 1.052 -7.852 -4.166 1.00 94.38 240 GLY A N 1
ATOM 1872 C CA . GLY A 1 240 ? 1.706 -6.561 -3.950 1.00 94.38 240 GLY A CA 1
ATOM 1873 C C . GLY A 1 240 ? 2.984 -6.351 -4.773 1.00 94.38 240 GLY A C 1
ATOM 1874 O O . GLY A 1 240 ? 3.671 -5.339 -4.606 1.00 94.38 240 GLY A O 1
ATOM 1875 N N . ALA A 1 241 ? 3.302 -7.288 -5.672 1.00 97.50 241 ALA A N 1
ATOM 1876 C CA . ALA A 1 241 ? 4.287 -7.088 -6.723 1.00 97.50 241 ALA A CA 1
ATOM 1877 C C . ALA A 1 241 ? 3.840 -5.976 -7.686 1.00 97.50 241 ALA A C 1
ATOM 1879 O O . ALA A 1 241 ? 2.648 -5.805 -7.960 1.00 97.50 241 ALA A O 1
ATOM 1880 N N . HIS A 1 242 ? 4.800 -5.222 -8.218 1.00 97.81 242 HIS A N 1
ATOM 1881 C CA . HIS A 1 242 ? 4.514 -4.027 -9.015 1.00 97.81 242 HIS A CA 1
ATOM 1882 C C . HIS A 1 242 ? 5.279 -3.985 -10.336 1.00 97.81 242 HIS A C 1
ATOM 1884 O O . HIS A 1 242 ? 6.437 -4.386 -10.436 1.00 97.81 242 HIS A O 1
ATOM 1890 N N . VAL A 1 243 ? 4.613 -3.453 -11.358 1.00 97.75 243 VAL A N 1
ATOM 1891 C CA . VAL A 1 243 ? 5.173 -3.150 -12.676 1.00 97.75 243 VAL A CA 1
ATOM 1892 C C . VAL A 1 243 ? 5.414 -1.646 -12.765 1.00 97.75 243 VAL A C 1
ATOM 1894 O O . VAL A 1 243 ? 4.474 -0.869 -12.609 1.00 97.75 243 VAL A O 1
ATOM 1897 N N . ILE A 1 244 ? 6.644 -1.216 -13.047 1.00 95.38 244 ILE A N 1
ATOM 1898 C CA . ILE A 1 244 ? 6.997 0.206 -13.147 1.00 95.38 244 ILE A CA 1
ATOM 1899 C C . ILE A 1 244 ? 7.382 0.555 -14.583 1.00 95.38 244 ILE A C 1
ATOM 1901 O O . ILE A 1 244 ? 8.345 0.037 -15.145 1.00 95.38 244 ILE A O 1
ATOM 1905 N N . MET A 1 245 ? 6.629 1.471 -15.190 1.00 94.88 245 MET A N 1
ATOM 1906 C CA . MET A 1 245 ? 6.893 1.984 -16.531 1.00 94.88 245 MET A CA 1
ATOM 1907 C C . MET A 1 245 ? 7.852 3.176 -16.485 1.00 94.88 245 MET A C 1
ATOM 1909 O O . MET A 1 245 ? 7.502 4.287 -16.081 1.00 94.88 245 MET A O 1
ATOM 1913 N N . LEU A 1 246 ? 9.072 2.960 -16.966 1.00 89.06 246 LEU A N 1
ATOM 1914 C CA . LEU A 1 246 ? 10.134 3.955 -17.016 1.00 89.06 246 LEU A CA 1
ATOM 1915 C C . LEU A 1 246 ? 10.193 4.574 -18.415 1.00 89.06 246 LEU A C 1
ATOM 1917 O O . LEU A 1 246 ? 10.822 4.052 -19.337 1.00 89.06 246 LEU A O 1
ATOM 1921 N N . GLY A 1 247 ? 9.527 5.717 -18.575 1.00 86.81 247 GLY A N 1
ATOM 1922 C CA . GLY A 1 247 ? 9.466 6.437 -19.848 1.00 86.81 247 GLY A CA 1
ATOM 1923 C C . GLY A 1 247 ? 8.450 5.857 -20.846 1.00 86.81 247 GLY A C 1
ATOM 1924 O O . GLY A 1 247 ? 7.622 5.023 -20.479 1.00 86.81 247 GLY A O 1
ATOM 1925 N N . PRO A 1 248 ? 8.461 6.340 -22.101 1.00 88.50 248 PRO A N 1
ATOM 1926 C CA . PRO A 1 248 ? 7.469 5.964 -23.106 1.00 88.50 248 PRO A CA 1
ATOM 1927 C C . PRO A 1 248 ? 7.698 4.556 -23.681 1.00 88.50 248 PRO A C 1
ATOM 1929 O O . PRO A 1 248 ? 8.807 4.023 -23.649 1.00 88.50 248 PRO A O 1
ATOM 1932 N N . GLY A 1 249 ? 6.647 3.991 -24.287 1.00 92.25 249 GLY A N 1
ATOM 1933 C CA . GLY A 1 249 ? 6.713 2.724 -25.031 1.00 92.25 249 GLY A CA 1
ATOM 1934 C C . GLY A 1 249 ? 6.541 1.464 -24.180 1.00 92.25 249 GLY A C 1
ATOM 1935 O O . GLY A 1 249 ? 6.872 0.376 -24.644 1.00 92.25 249 GLY A O 1
ATOM 1936 N N . ASN A 1 250 ? 6.037 1.598 -22.952 1.00 96.56 250 ASN A N 1
ATOM 1937 C CA . ASN A 1 250 ? 5.881 0.484 -22.015 1.00 96.56 250 ASN A CA 1
ATOM 1938 C C . ASN A 1 250 ? 4.430 -0.009 -21.877 1.00 96.56 250 ASN A C 1
ATOM 1940 O O . ASN A 1 250 ? 4.221 -1.058 -21.278 1.00 96.56 250 ASN A O 1
ATOM 1944 N N . ASP A 1 251 ? 3.446 0.683 -22.464 1.00 97.50 251 ASP A N 1
ATOM 1945 C CA . ASP A 1 251 ? 2.027 0.394 -22.236 1.00 97.50 251 ASP A CA 1
ATOM 1946 C C . ASP A 1 251 ? 1.623 -1.034 -22.625 1.00 97.50 251 ASP A C 1
ATOM 1948 O O . ASP A 1 251 ? 0.976 -1.735 -21.852 1.00 97.50 251 ASP A O 1
ATOM 1952 N N . GLY A 1 252 ? 2.016 -1.479 -23.823 1.00 97.94 252 GLY A N 1
ATOM 1953 C CA . GLY A 1 252 ? 1.739 -2.839 -24.297 1.00 97.94 252 GLY A CA 1
ATOM 1954 C C . GLY A 1 252 ? 2.367 -3.905 -23.390 1.00 97.94 252 GLY A C 1
ATOM 1955 O O . GLY A 1 252 ? 1.638 -4.746 -22.873 1.00 97.94 252 GLY A O 1
ATOM 1956 N N . PRO A 1 253 ? 3.686 -3.841 -23.136 1.00 97.81 253 PRO A N 1
ATOM 1957 C CA . PRO A 1 253 ? 4.384 -4.759 -22.229 1.00 97.81 253 PRO A CA 1
ATOM 1958 C C . PRO A 1 253 ? 3.858 -4.747 -20.781 1.00 97.81 253 PRO A C 1
ATOM 1960 O O . PRO A 1 253 ? 3.802 -5.791 -20.135 1.00 97.81 253 PRO A O 1
ATOM 1963 N N . ALA A 1 254 ? 3.415 -3.596 -20.266 1.00 98.38 254 ALA A N 1
ATOM 1964 C CA . ALA A 1 254 ? 2.769 -3.516 -18.957 1.00 98.38 254 ALA A CA 1
ATOM 1965 C C . ALA A 1 254 ? 1.413 -4.234 -18.962 1.00 98.38 254 ALA A C 1
ATOM 1967 O O . ALA A 1 254 ? 1.160 -5.068 -18.098 1.00 98.38 254 ALA A O 1
ATOM 1968 N N . LYS A 1 255 ? 0.567 -3.984 -19.972 1.00 98.56 255 LYS A N 1
ATOM 1969 C CA . LYS A 1 255 ? -0.715 -4.691 -20.143 1.00 98.56 255 LYS A CA 1
ATOM 1970 C C . LYS A 1 255 ? -0.521 -6.198 -20.315 1.00 98.56 255 LYS A C 1
ATOM 1972 O O . LYS A 1 255 ? -1.307 -6.968 -19.778 1.00 98.56 255 LYS A O 1
ATOM 1977 N N . GLU A 1 256 ? 0.537 -6.622 -21.002 1.00 98.31 256 GLU A N 1
ATOM 1978 C CA . GLU A 1 256 ? 0.922 -8.033 -21.116 1.00 98.31 256 GLU A CA 1
ATOM 1979 C C . GLU A 1 256 ? 1.205 -8.662 -19.736 1.00 98.31 256 GLU A C 1
ATOM 1981 O O . GLU A 1 256 ? 0.697 -9.746 -19.446 1.00 98.31 256 GLU A O 1
ATOM 1986 N N . ALA A 1 257 ? 1.955 -7.982 -18.859 1.00 98.44 257 ALA A N 1
ATOM 1987 C CA . ALA A 1 257 ? 2.180 -8.449 -17.487 1.00 98.44 257 ALA A CA 1
ATOM 1988 C C . ALA A 1 257 ? 0.873 -8.520 -16.679 1.00 98.44 257 ALA A C 1
ATOM 1990 O O . ALA A 1 257 ? 0.595 -9.539 -16.047 1.00 98.44 257 ALA A O 1
ATOM 1991 N N . LEU A 1 258 ? 0.049 -7.468 -16.734 1.00 98.62 258 LEU A N 1
ATOM 1992 C CA . LEU A 1 258 ? -1.227 -7.410 -16.012 1.00 98.62 258 LEU A CA 1
ATOM 1993 C C . LEU A 1 258 ? -2.192 -8.516 -16.455 1.00 98.62 258 LEU A C 1
ATOM 1995 O O . LEU A 1 258 ? -2.817 -9.160 -15.623 1.00 98.62 258 LEU A O 1
ATOM 1999 N N . GLN A 1 259 ? -2.277 -8.805 -17.753 1.00 98.12 259 GLN A N 1
ATOM 2000 C CA . GLN A 1 259 ? -3.139 -9.872 -18.273 1.00 98.12 259 GLN A CA 1
ATOM 2001 C C . GLN A 1 259 ? -2.671 -11.271 -17.858 1.00 98.12 259 GLN A C 1
ATOM 2003 O O . GLN A 1 259 ? -3.494 -12.170 -17.680 1.00 98.12 259 GLN A O 1
ATOM 2008 N N . ALA A 1 260 ? -1.363 -11.468 -17.680 1.00 98.31 260 ALA A N 1
ATOM 2009 C CA . ALA A 1 260 ? -0.815 -12.734 -17.205 1.00 98.31 260 ALA A CA 1
ATOM 2010 C C . ALA A 1 260 ? -1.200 -13.040 -15.741 1.00 98.31 260 ALA A C 1
ATOM 2012 O O . ALA A 1 260 ? -1.295 -14.217 -15.368 1.00 98.31 260 ALA A O 1
ATOM 2013 N N . TRP A 1 261 ? -1.480 -12.006 -14.939 1.00 97.94 261 TRP A N 1
ATOM 2014 C CA . TRP A 1 261 ? -2.038 -12.127 -13.592 1.00 97.94 261 TRP A CA 1
ATOM 2015 C C . TRP A 1 261 ? -3.027 -10.995 -13.277 1.00 97.94 261 TRP A C 1
ATOM 2017 O O . TRP A 1 261 ? -2.740 -10.065 -12.521 1.00 97.94 261 TRP A O 1
ATOM 2027 N N . SER A 1 262 ? -4.221 -11.095 -13.867 1.00 97.56 262 SER A N 1
ATOM 2028 C CA . SER A 1 262 ? -5.271 -10.087 -13.695 1.00 97.56 262 SER A CA 1
ATOM 2029 C C . SER A 1 262 ? -5.682 -9.967 -12.228 1.00 97.56 262 SER A C 1
ATOM 2031 O O . SER A 1 262 ? -6.064 -10.957 -11.604 1.00 97.56 262 SER A O 1
ATOM 2033 N N . GLY A 1 263 ? -5.640 -8.745 -11.702 1.00 95.75 263 GLY A N 1
ATOM 2034 C CA . GLY A 1 263 ? -5.937 -8.426 -10.307 1.00 95.75 263 GLY A CA 1
ATOM 2035 C C . GLY A 1 263 ? -4.834 -8.810 -9.318 1.00 95.75 263 GLY A C 1
ATOM 2036 O O . GLY A 1 263 ? -5.092 -8.772 -8.122 1.00 95.75 263 GLY A O 1
ATOM 2037 N N . GLY A 1 264 ? -3.640 -9.194 -9.785 1.00 93.81 264 GLY A N 1
ATOM 2038 C CA . GLY A 1 264 ? -2.532 -9.609 -8.915 1.00 93.81 264 GLY A CA 1
ATOM 2039 C C . GLY A 1 264 ? -1.314 -8.686 -8.893 1.00 93.81 264 GLY A C 1
ATOM 2040 O O . GLY A 1 264 ? -0.446 -8.849 -8.040 1.00 93.81 264 GLY A O 1
ATOM 2041 N N . LEU A 1 265 ? -1.231 -7.736 -9.829 1.00 98.44 265 LEU A N 1
ATOM 2042 C CA . LEU A 1 265 ? -0.102 -6.816 -9.961 1.00 98.44 265 LEU A CA 1
ATOM 2043 C C . LEU A 1 265 ? -0.546 -5.362 -9.846 1.00 98.44 265 LEU A C 1
ATOM 2045 O O . LEU A 1 265 ? -1.565 -4.956 -10.409 1.00 98.44 265 LEU A O 1
ATOM 2049 N N . GLN A 1 266 ? 0.280 -4.560 -9.187 1.00 98.69 266 GLN A N 1
ATOM 2050 C CA . GLN A 1 266 ? 0.159 -3.106 -9.176 1.00 98.69 266 GLN A CA 1
ATOM 2051 C C . GLN A 1 266 ? 0.895 -2.508 -10.386 1.00 98.69 266 GLN A C 1
ATOM 2053 O O . GLN A 1 266 ? 1.853 -3.103 -10.885 1.00 98.69 266 GLN A O 1
ATOM 2058 N N . VAL A 1 267 ? 0.491 -1.328 -10.867 1.00 98.69 267 VAL A N 1
ATOM 2059 C CA . VAL A 1 267 ? 1.156 -0.668 -12.009 1.00 98.69 267 VAL A CA 1
ATOM 2060 C C . VAL A 1 267 ? 1.424 0.813 -11.769 1.00 98.69 267 VAL A C 1
ATOM 2062 O O . VAL A 1 267 ? 0.529 1.566 -11.391 1.00 98.69 267 VAL A O 1
ATOM 2065 N N . GLY A 1 268 ? 2.660 1.243 -12.021 1.00 97.38 268 GLY A N 1
ATOM 2066 C CA . GLY A 1 268 ? 3.122 2.620 -11.879 1.00 97.38 268 GLY A CA 1
ATOM 2067 C C . GLY A 1 268 ? 3.842 3.151 -13.113 1.00 97.38 268 GLY A C 1
ATOM 2068 O O . GLY A 1 268 ? 4.215 2.406 -14.015 1.00 97.38 268 GLY A O 1
ATOM 2069 N N . GLY A 1 269 ? 4.069 4.466 -13.129 1.00 93.25 269 GLY A N 1
ATOM 2070 C CA . GLY A 1 269 ? 4.761 5.176 -14.211 1.00 93.25 269 GLY A CA 1
ATOM 2071 C C . GLY A 1 269 ? 3.799 5.856 -15.188 1.00 93.25 269 GLY A C 1
ATOM 2072 O O . GLY A 1 269 ? 3.106 5.212 -15.964 1.00 93.25 269 GLY A O 1
ATOM 2073 N N . GLY A 1 270 ? 3.731 7.189 -15.148 1.00 94.62 270 GLY A N 1
ATOM 2074 C CA . GLY A 1 270 ? 2.845 7.965 -16.031 1.00 94.62 270 GLY A CA 1
ATOM 2075 C C . GLY A 1 270 ? 1.346 7.883 -15.701 1.00 94.62 270 GLY A C 1
ATOM 2076 O O . GLY A 1 270 ? 0.527 8.393 -16.471 1.00 94.62 270 GLY A O 1
ATOM 2077 N N . ILE A 1 271 ? 0.976 7.279 -14.568 1.00 98.00 271 ILE A N 1
ATOM 2078 C CA . ILE A 1 271 ? -0.406 7.252 -14.073 1.00 98.00 271 ILE A CA 1
ATOM 2079 C C . ILE A 1 271 ? -0.894 8.683 -13.789 1.00 98.00 271 ILE A C 1
ATOM 2081 O O . ILE A 1 271 ? -0.146 9.515 -13.274 1.00 98.00 271 ILE A O 1
ATOM 2085 N N . ASN A 1 272 ? -2.139 8.973 -14.159 1.00 98.25 272 ASN A N 1
ATOM 2086 C CA . ASN A 1 272 ? -2.846 10.230 -13.919 1.00 98.25 272 ASN A CA 1
ATOM 2087 C C . ASN A 1 272 ? -4.371 10.004 -13.931 1.00 98.25 272 ASN A C 1
ATOM 2089 O O . ASN A 1 272 ? -4.856 8.910 -14.213 1.00 98.25 272 ASN A O 1
ATOM 2093 N N . ASP A 1 273 ? -5.135 11.057 -13.653 1.00 98.31 273 ASP A N 1
ATOM 2094 C CA . ASP A 1 273 ? -6.604 11.057 -13.608 1.00 98.31 273 ASP A CA 1
ATOM 2095 C C . ASP A 1 273 ? -7.271 10.573 -14.907 1.00 98.31 273 ASP A C 1
ATOM 2097 O O . ASP A 1 273 ? -8.372 10.027 -14.876 1.00 98.31 273 ASP A O 1
ATOM 2101 N N . LYS A 1 274 ? -6.604 10.716 -16.056 1.00 98.38 274 LYS A N 1
ATOM 2102 C CA . LYS A 1 274 ? -7.173 10.367 -17.365 1.00 98.38 274 LYS A CA 1
ATOM 2103 C C . LYS A 1 274 ? -6.969 8.905 -17.742 1.00 98.38 274 LYS A C 1
ATOM 2105 O O . LYS A 1 274 ? -7.736 8.397 -18.554 1.00 98.38 274 LYS A O 1
ATOM 2110 N N . ASN A 1 275 ? -5.948 8.242 -17.194 1.00 98.19 275 ASN A N 1
ATOM 2111 C CA . ASN A 1 275 ? -5.597 6.863 -17.552 1.00 98.19 275 ASN A CA 1
ATOM 2112 C C . ASN A 1 275 ? -5.711 5.861 -16.392 1.00 98.19 275 ASN A C 1
ATOM 2114 O O . ASN A 1 275 ? -5.687 4.662 -16.648 1.00 98.19 275 ASN A O 1
ATOM 2118 N N . ALA A 1 276 ? -5.877 6.302 -15.139 1.00 98.31 276 ALA A N 1
ATOM 2119 C CA . ALA A 1 276 ? -5.945 5.407 -13.980 1.00 98.31 276 ALA A CA 1
ATOM 2120 C C . ALA A 1 276 ? -7.001 4.300 -14.151 1.00 98.31 276 ALA A C 1
ATOM 2122 O O . ALA A 1 276 ? -6.727 3.128 -13.902 1.00 98.31 276 ALA A O 1
ATOM 2123 N N . LYS A 1 277 ? -8.188 4.657 -14.655 1.00 97.88 277 LYS A N 1
ATOM 2124 C CA . LYS A 1 277 ? -9.256 3.691 -14.929 1.00 97.88 277 LYS A CA 1
ATOM 2125 C C . LYS A 1 277 ? -8.883 2.675 -16.011 1.00 97.88 277 LYS A C 1
ATOM 2127 O O . LYS A 1 277 ? -9.177 1.498 -15.852 1.00 97.88 277 LYS A O 1
ATOM 2132 N N . GLU A 1 278 ? -8.210 3.109 -17.074 1.00 98.25 278 GLU A N 1
ATOM 2133 C CA . GLU A 1 278 ? -7.780 2.218 -18.159 1.00 98.25 278 GLU A CA 1
ATOM 2134 C C . GLU A 1 278 ? -6.843 1.117 -17.643 1.00 98.25 278 GLU A C 1
ATOM 2136 O O . GLU A 1 278 ? -6.936 -0.030 -18.071 1.00 98.25 278 GLU A O 1
ATOM 2141 N N . TRP A 1 279 ? -5.969 1.450 -16.692 1.00 98.62 279 TRP A N 1
ATOM 2142 C CA . TRP A 1 279 ? -5.061 0.487 -16.071 1.00 98.62 279 TRP A CA 1
ATOM 2143 C C . TRP A 1 279 ? -5.778 -0.523 -15.178 1.00 98.62 279 TRP A C 1
ATOM 2145 O O . TRP A 1 279 ? -5.455 -1.711 -15.222 1.00 98.62 279 TRP A O 1
ATOM 2155 N N . MET A 1 280 ? -6.789 -0.077 -14.430 1.00 98.31 280 MET A N 1
ATOM 2156 C CA . MET A 1 280 ? -7.668 -0.980 -13.683 1.00 98.31 280 MET A CA 1
ATOM 2157 C C . MET A 1 280 ? -8.421 -1.927 -14.628 1.00 98.31 280 MET A C 1
ATOM 2159 O O . MET A 1 280 ? -8.418 -3.137 -14.416 1.00 98.31 280 MET A O 1
ATOM 2163 N N . ASP A 1 281 ? -8.999 -1.395 -15.711 1.00 97.94 281 ASP A N 1
ATOM 2164 C CA . ASP A 1 281 ? -9.718 -2.180 -16.724 1.00 97.94 281 ASP A CA 1
ATOM 2165 C C . ASP A 1 281 ? -8.784 -3.164 -17.465 1.00 97.94 281 ASP A C 1
ATOM 2167 O O . ASP A 1 281 ? -9.225 -4.210 -17.943 1.00 97.94 281 ASP A O 1
ATOM 2171 N N . ALA A 1 282 ? -7.482 -2.864 -17.532 1.00 97.94 282 ALA A N 1
ATOM 2172 C CA . ALA A 1 282 ? -6.453 -3.735 -18.099 1.00 97.94 282 ALA A CA 1
ATOM 2173 C C . ALA A 1 282 ? -5.979 -4.861 -17.157 1.00 97.94 282 ALA A C 1
ATOM 2175 O O . ALA A 1 282 ? -5.146 -5.671 -17.567 1.00 97.94 282 ALA A O 1
ATOM 2176 N N . GLY A 1 283 ? -6.503 -4.932 -15.928 1.00 97.56 283 GLY A N 1
ATOM 2177 C CA . GLY A 1 283 ? -6.216 -6.005 -14.974 1.00 97.56 283 GLY A CA 1
ATOM 2178 C C . GLY A 1 283 ? -5.246 -5.635 -13.852 1.00 97.56 283 GLY A C 1
ATOM 2179 O O . GLY A 1 283 ? -4.749 -6.539 -13.185 1.00 97.56 283 GLY A O 1
ATOM 2180 N N . ALA A 1 284 ? -4.962 -4.349 -13.619 1.00 98.56 284 ALA A N 1
ATOM 2181 C CA . ALA A 1 284 ? -4.219 -3.939 -12.427 1.00 98.56 284 ALA A CA 1
ATOM 2182 C C . ALA A 1 284 ? -5.029 -4.203 -11.145 1.00 98.56 284 ALA A C 1
ATOM 2184 O O . ALA A 1 284 ? -6.231 -3.950 -11.096 1.00 98.56 284 ALA A O 1
ATOM 2185 N N . GLU A 1 285 ? -4.358 -4.670 -10.092 1.00 98.06 285 GLU A N 1
ATOM 2186 C CA . GLU A 1 285 ? -4.906 -4.714 -8.730 1.00 98.06 285 GLU A CA 1
ATOM 2187 C C . GLU A 1 285 ? -5.064 -3.292 -8.174 1.00 98.06 285 GLU A C 1
ATOM 2189 O O . GLU A 1 285 ? -6.104 -2.924 -7.628 1.00 98.06 285 GLU A O 1
ATOM 2194 N N . LYS A 1 286 ? -4.011 -2.485 -8.341 1.00 98.62 286 LYS A N 1
ATOM 2195 C CA . LYS A 1 286 ? -3.935 -1.084 -7.927 1.00 98.62 286 LYS A CA 1
ATOM 2196 C C . LYS A 1 286 ? -3.104 -0.291 -8.928 1.00 98.62 286 LYS A C 1
ATOM 2198 O O . LYS A 1 286 ? -2.190 -0.827 -9.560 1.00 98.62 286 LYS A O 1
ATOM 2203 N N . VAL A 1 287 ? -3.366 1.006 -9.018 1.00 98.75 287 VAL A N 1
ATOM 2204 C CA . VAL A 1 287 ? -2.488 1.947 -9.719 1.00 98.75 287 VAL A CA 1
ATOM 2205 C C . VAL A 1 287 ? -1.580 2.671 -8.728 1.00 98.75 287 VAL A C 1
ATOM 2207 O O . VAL A 1 287 ? -1.992 3.006 -7.617 1.00 98.75 287 VAL A O 1
ATOM 2210 N N . ILE A 1 288 ? -0.346 2.930 -9.146 1.00 98.69 288 ILE A N 1
ATOM 2211 C CA . ILE A 1 288 ? 0.687 3.600 -8.360 1.00 98.69 288 ILE A CA 1
ATOM 2212 C C . ILE A 1 288 ? 0.879 5.011 -8.917 1.00 98.69 288 ILE A C 1
ATOM 2214 O O . ILE A 1 288 ? 1.376 5.200 -10.035 1.00 98.69 288 ILE A O 1
ATOM 2218 N N . ILE A 1 289 ? 0.479 6.017 -8.140 1.00 97.62 289 ILE A N 1
ATOM 2219 C CA . ILE A 1 289 ? 0.628 7.425 -8.512 1.00 97.62 289 ILE A CA 1
ATOM 2220 C C . ILE A 1 289 ? 1.952 7.983 -7.979 1.00 97.62 289 ILE A C 1
ATOM 2222 O O . ILE A 1 289 ? 2.306 7.770 -6.825 1.00 97.62 289 ILE A O 1
ATOM 2226 N N . THR A 1 290 ? 2.687 8.697 -8.834 1.00 93.44 290 THR A N 1
ATOM 2227 C CA . THR A 1 290 ? 4.037 9.218 -8.545 1.00 93.44 290 THR A CA 1
ATOM 2228 C C . THR A 1 290 ? 4.097 10.736 -8.786 1.00 93.44 290 THR A C 1
ATOM 2230 O O . THR A 1 290 ? 3.365 11.522 -8.187 1.00 93.44 290 THR A O 1
ATOM 2233 N N . SER A 1 291 ? 4.918 11.166 -9.750 1.00 91.69 291 SER A N 1
ATOM 2234 C CA . SER A 1 291 ? 5.202 12.557 -10.119 1.00 91.69 291 SER A CA 1
ATOM 2235 C C . SER A 1 291 ? 3.984 13.388 -10.534 1.00 91.69 291 SER A C 1
ATOM 2237 O O . SER A 1 291 ? 4.050 14.615 -10.486 1.00 91.69 291 SER A O 1
ATOM 2239 N N . TYR A 1 292 ? 2.863 12.762 -10.910 1.00 95.81 292 TYR A N 1
ATOM 2240 C CA . TYR A 1 292 ? 1.638 13.487 -11.258 1.00 95.81 292 TYR A CA 1
ATOM 2241 C C . TYR A 1 292 ? 1.138 14.360 -10.101 1.00 95.81 292 TYR A C 1
ATOM 2243 O O . TYR A 1 292 ? 0.648 15.459 -10.353 1.00 95.81 292 TYR A O 1
ATOM 2251 N N . LEU A 1 293 ? 1.334 13.929 -8.852 1.00 96.50 293 LEU A N 1
ATOM 2252 C CA . LEU A 1 293 ? 0.926 14.678 -7.660 1.00 96.50 293 LEU A CA 1
ATOM 2253 C C . LEU A 1 293 ? 1.747 15.950 -7.411 1.00 96.50 293 LEU A C 1
ATOM 2255 O O . LEU A 1 293 ? 1.368 16.737 -6.550 1.00 96.50 293 LEU A O 1
ATOM 2259 N N . PHE A 1 294 ? 2.836 16.168 -8.156 1.00 95.62 294 PHE A N 1
ATOM 2260 C CA . PHE A 1 294 ? 3.807 17.233 -7.903 1.00 95.62 294 PHE A CA 1
ATOM 2261 C C . PHE A 1 294 ? 3.985 18.186 -9.098 1.00 95.62 294 PHE A C 1
ATOM 2263 O O . PHE A 1 294 ? 5.091 18.291 -9.640 1.00 95.62 294 PHE A O 1
ATOM 2270 N N . PRO A 1 295 ? 2.932 18.881 -9.575 1.00 94.19 295 PRO A N 1
ATOM 2271 C CA . PRO A 1 295 ? 3.109 19.924 -10.581 1.00 94.19 295 PRO A CA 1
ATOM 2272 C C . PRO A 1 295 ? 4.125 20.962 -10.100 1.00 94.19 295 PRO A C 1
ATOM 2274 O O . PRO A 1 295 ? 4.017 21.478 -8.992 1.00 94.19 295 PRO A O 1
ATOM 2277 N N . GLU A 1 296 ? 5.127 21.245 -10.935 1.00 90.69 296 GLU A N 1
ATOM 2278 C CA . GLU A 1 296 ? 6.192 22.213 -10.624 1.00 90.69 296 GLU A CA 1
ATOM 2279 C C . GLU A 1 296 ? 6.924 21.925 -9.296 1.00 90.69 296 GLU A C 1
ATOM 2281 O O . GLU A 1 296 ? 7.475 22.827 -8.669 1.00 90.69 296 GLU A O 1
ATOM 2286 N N . GLY A 1 297 ? 6.945 20.659 -8.863 1.00 91.56 297 GLY A N 1
ATOM 2287 C CA . GLY A 1 297 ? 7.607 20.245 -7.627 1.00 91.56 297 GLY A CA 1
ATOM 2288 C C . GLY A 1 297 ? 6.842 20.578 -6.348 1.00 91.56 297 GLY A C 1
ATOM 2289 O O . GLY A 1 297 ? 7.462 20.591 -5.288 1.00 91.56 297 GLY A O 1
ATOM 2290 N N . ARG A 1 298 ? 5.530 20.832 -6.431 1.00 94.06 298 ARG A N 1
ATOM 2291 C CA . ARG A 1 298 ? 4.656 21.082 -5.276 1.00 94.06 298 ARG A CA 1
ATOM 2292 C C . ARG A 1 298 ? 3.507 20.099 -5.226 1.00 94.06 298 ARG A C 1
ATOM 2294 O O . ARG A 1 298 ? 2.863 19.870 -6.246 1.00 94.06 298 ARG A O 1
ATOM 2301 N N . PHE A 1 299 ? 3.219 19.566 -4.044 1.00 95.75 299 PHE A N 1
ATOM 2302 C CA . PHE A 1 299 ? 2.090 18.658 -3.857 1.00 95.75 299 PHE A CA 1
ATOM 2303 C C . PHE A 1 299 ? 0.749 19.316 -4.239 1.00 95.75 299 PHE A C 1
ATOM 2305 O O . PHE A 1 299 ? 0.474 20.460 -3.874 1.00 95.75 299 PHE A O 1
ATOM 2312 N N . SER A 1 300 ? -0.100 18.580 -4.957 1.00 97.50 300 SER A N 1
ATOM 2313 C CA . SER A 1 300 ? -1.419 19.026 -5.409 1.00 97.50 300 SER A CA 1
ATOM 2314 C C . SER A 1 300 ? -2.517 18.073 -4.938 1.00 97.50 300 SER A C 1
ATOM 2316 O O . SER A 1 300 ? -2.714 16.999 -5.510 1.00 97.50 300 SER A O 1
ATOM 2318 N N . GLN A 1 301 ? -3.282 18.511 -3.933 1.00 96.31 301 GLN A N 1
ATOM 2319 C CA . GLN A 1 301 ? -4.463 17.787 -3.449 1.00 96.31 301 GLN A CA 1
ATOM 2320 C C . GLN A 1 301 ? -5.517 17.616 -4.553 1.00 96.31 301 GLN A C 1
ATOM 2322 O O . GLN A 1 301 ? -6.069 16.537 -4.708 1.00 96.31 301 GLN A O 1
ATOM 2327 N N . GLU A 1 302 ? -5.729 18.643 -5.381 1.00 98.00 302 GLU A N 1
ATOM 2328 C CA . GLU A 1 302 ? -6.677 18.597 -6.504 1.00 98.00 302 GLU A CA 1
ATOM 2329 C C . GLU A 1 302 ? -6.381 17.433 -7.464 1.00 98.00 302 GLU A C 1
ATOM 2331 O O . GLU A 1 302 ? -7.289 16.728 -7.901 1.00 98.00 302 GLU A O 1
ATOM 2336 N N . ARG A 1 303 ? -5.099 17.184 -7.763 1.00 98.50 303 ARG A N 1
ATOM 2337 C CA . ARG A 1 303 ? -4.692 16.057 -8.613 1.00 98.50 303 ARG A CA 1
ATOM 2338 C C . ARG A 1 303 ? -4.893 14.705 -7.939 1.00 98.50 303 ARG A C 1
ATOM 2340 O O . ARG A 1 303 ? -5.260 13.752 -8.624 1.00 98.50 303 ARG A O 1
ATOM 2347 N N . LEU A 1 304 ? -4.656 14.617 -6.631 1.00 98.19 304 LEU A N 1
ATOM 2348 C CA . LEU A 1 304 ? -4.925 13.405 -5.857 1.00 98.19 304 LEU A CA 1
ATOM 2349 C C . LEU A 1 304 ? -6.425 13.080 -5.855 1.00 98.19 304 LEU A C 1
ATOM 2351 O O . LEU A 1 304 ? -6.808 11.951 -6.163 1.00 98.19 304 LEU A O 1
ATOM 2355 N N . ASP A 1 305 ? -7.265 14.084 -5.602 1.00 95.88 305 ASP A N 1
ATOM 2356 C CA . ASP A 1 305 ? -8.723 13.954 -5.610 1.00 95.88 305 ASP A CA 1
ATOM 2357 C C . ASP A 1 305 ? -9.238 13.533 -6.993 1.00 95.88 305 ASP A C 1
ATOM 2359 O O . ASP A 1 305 ? -10.077 12.638 -7.095 1.00 95.88 305 ASP A O 1
ATOM 2363 N N . ALA A 1 306 ? -8.691 14.110 -8.069 1.00 98.50 306 ALA A N 1
ATOM 2364 C CA . ALA A 1 306 ? -9.048 13.750 -9.441 1.00 98.50 306 ALA A CA 1
ATOM 2365 C C . ALA A 1 306 ? -8.704 12.288 -9.780 1.00 98.50 306 ALA A C 1
ATOM 2367 O O . ALA A 1 306 ? -9.509 11.588 -10.398 1.00 98.50 306 ALA A O 1
ATOM 2368 N N . VAL A 1 307 ? -7.539 11.792 -9.344 1.00 98.50 307 VAL A N 1
ATOM 2369 C CA . VAL A 1 307 ? -7.162 10.376 -9.511 1.00 98.50 307 VAL A CA 1
ATOM 2370 C C . VAL A 1 307 ? -8.109 9.471 -8.727 1.00 98.50 307 VAL A C 1
ATOM 2372 O O . VAL A 1 307 ? -8.620 8.495 -9.275 1.00 98.50 307 VAL A O 1
ATOM 2375 N N . LEU A 1 308 ? -8.398 9.804 -7.467 1.00 96.38 308 LEU A N 1
ATOM 2376 C CA . LEU A 1 308 ? -9.306 9.014 -6.640 1.00 96.38 308 LEU A CA 1
ATOM 2377 C C . LEU A 1 308 ? -10.728 8.999 -7.224 1.00 96.38 308 LEU A C 1
ATOM 2379 O O . LEU A 1 308 ? -11.378 7.953 -7.250 1.00 96.38 308 LEU A O 1
ATOM 2383 N N . GLN A 1 309 ? -11.193 10.122 -7.773 1.00 96.12 309 GLN A N 1
ATOM 2384 C CA . GLN A 1 309 ? -12.464 10.206 -8.488 1.00 96.12 309 GLN A CA 1
ATOM 2385 C C . GLN A 1 309 ? -12.477 9.321 -9.743 1.00 96.12 309 GLN A C 1
ATOM 2387 O O . GLN A 1 309 ? -13.463 8.619 -9.977 1.00 96.12 309 GLN A O 1
ATOM 2392 N N . ALA A 1 310 ? -11.392 9.298 -10.523 1.00 97.69 310 ALA A N 1
ATOM 2393 C CA . ALA A 1 310 ? -11.262 8.414 -11.684 1.00 97.69 310 ALA A CA 1
ATOM 2394 C C . ALA A 1 310 ? -11.330 6.922 -11.300 1.00 97.69 310 ALA A C 1
ATOM 2396 O O . ALA A 1 310 ? -11.826 6.102 -12.075 1.00 97.69 310 ALA A O 1
ATOM 2397 N N . LEU A 1 311 ? -10.906 6.585 -10.078 1.00 96.19 311 LEU A N 1
ATOM 2398 C CA . LEU A 1 311 ? -11.012 5.253 -9.474 1.00 96.19 311 LEU A CA 1
ATOM 2399 C C . LEU A 1 311 ? -12.370 4.987 -8.790 1.00 96.19 311 LEU A C 1
ATOM 2401 O O . LEU A 1 311 ? -12.564 3.929 -8.190 1.00 96.19 311 LEU A O 1
ATOM 2405 N N . GLY A 1 312 ? -13.330 5.912 -8.892 1.00 93.38 312 GLY A N 1
ATOM 2406 C CA . GLY A 1 312 ? -14.669 5.781 -8.309 1.00 93.38 312 GLY A CA 1
ATOM 2407 C C . GLY A 1 312 ? -14.740 6.078 -6.810 1.00 93.38 312 GLY A C 1
ATOM 2408 O O . GLY A 1 312 ? -15.664 5.616 -6.148 1.00 93.38 312 GLY A O 1
ATOM 2409 N N . GLY A 1 313 ? -13.774 6.819 -6.263 1.00 90.31 313 GLY A N 1
ATOM 2410 C CA . GLY A 1 313 ? -13.678 7.104 -4.828 1.00 90.31 313 GLY A CA 1
ATOM 2411 C C . GLY A 1 313 ? -13.062 5.966 -4.007 1.00 90.31 313 GLY A C 1
ATOM 2412 O O . GLY A 1 313 ? -13.011 6.051 -2.782 1.00 90.31 313 GLY A O 1
ATOM 2413 N N . ASP A 1 314 ? -12.606 4.895 -4.659 1.00 88.94 314 ASP A N 1
ATOM 2414 C CA . ASP A 1 314 ? -12.113 3.688 -4.001 1.00 88.94 314 ASP A CA 1
ATOM 2415 C C . ASP A 1 314 ? -10.599 3.742 -3.773 1.00 88.94 314 ASP A C 1
ATOM 2417 O O . ASP A 1 314 ? -9.792 3.415 -4.648 1.00 88.94 314 ASP A O 1
ATOM 2421 N N . LYS A 1 315 ? -10.205 4.128 -2.558 1.00 91.69 315 LYS A N 1
ATOM 2422 C CA . LYS A 1 315 ? -8.792 4.221 -2.175 1.00 91.69 315 LYS A CA 1
ATOM 2423 C C . LYS A 1 315 ? -8.064 2.875 -2.136 1.00 91.69 315 LYS A C 1
ATOM 2425 O O . LYS A 1 315 ? -6.835 2.856 -2.163 1.00 91.69 315 LYS A O 1
ATOM 2430 N N . ASN A 1 316 ? -8.790 1.751 -2.102 1.00 94.38 316 ASN A N 1
ATOM 2431 C CA . ASN A 1 316 ? -8.183 0.415 -2.123 1.00 94.38 316 ASN A CA 1
ATOM 2432 C C . ASN A 1 316 ? -7.475 0.111 -3.448 1.00 94.38 316 ASN A C 1
ATOM 2434 O O . ASN A 1 316 ? -6.641 -0.785 -3.502 1.00 94.38 316 ASN A O 1
ATOM 2438 N N . LYS A 1 317 ? -7.754 0.904 -4.488 1.00 97.00 317 LYS A N 1
ATOM 2439 C CA . LYS A 1 317 ? -7.131 0.814 -5.813 1.00 97.00 317 LYS A CA 1
ATOM 2440 C C . LYS A 1 317 ? -5.952 1.765 -6.004 1.00 97.00 317 LYS A C 1
ATOM 2442 O O . LYS A 1 317 ? -5.381 1.793 -7.092 1.00 97.00 317 LYS A O 1
ATOM 2447 N N . LEU A 1 318 ? -5.605 2.563 -4.992 1.00 98.56 318 LEU A N 1
ATOM 2448 C CA . LEU A 1 318 ? -4.546 3.564 -5.083 1.00 98.56 318 LEU A CA 1
ATOM 2449 C C . LEU A 1 318 ? -3.384 3.241 -4.144 1.00 98.56 318 LEU A C 1
ATOM 2451 O O . LEU A 1 318 ? -3.572 3.076 -2.933 1.00 98.56 318 LEU A O 1
ATOM 2455 N N . VAL A 1 319 ? -2.188 3.234 -4.725 1.00 98.75 319 VAL A N 1
ATOM 2456 C CA . VAL A 1 319 ? -0.898 3.281 -4.035 1.00 98.75 319 VAL A CA 1
ATOM 2457 C C . VAL A 1 319 ? -0.268 4.639 -4.314 1.00 98.75 319 VAL A C 1
ATOM 2459 O O . VAL A 1 319 ? -0.248 5.087 -5.463 1.00 98.75 319 VAL A O 1
ATOM 2462 N N . ILE A 1 320 ? 0.245 5.301 -3.280 1.00 98.62 320 ILE A N 1
ATOM 2463 C CA . ILE A 1 320 ? 1.031 6.527 -3.454 1.00 98.62 320 ILE A CA 1
ATOM 2464 C C . ILE A 1 320 ? 2.507 6.169 -3.349 1.00 98.62 320 ILE A C 1
ATOM 2466 O O . ILE A 1 320 ? 2.955 5.641 -2.332 1.00 98.62 320 ILE A O 1
ATOM 2470 N N . ASP A 1 321 ? 3.257 6.473 -4.403 1.00 97.62 321 ASP A N 1
ATOM 2471 C CA . ASP A 1 321 ? 4.703 6.316 -4.425 1.00 97.62 321 ASP A CA 1
ATOM 2472 C C . ASP A 1 321 ? 5.385 7.645 -4.094 1.00 97.62 321 ASP A C 1
ATOM 2474 O O . ASP A 1 321 ? 5.299 8.621 -4.848 1.00 97.62 321 ASP A O 1
ATOM 2478 N N . LEU A 1 322 ? 6.050 7.669 -2.937 1.00 95.88 322 LEU A N 1
ATOM 2479 C CA . LEU A 1 322 ? 6.874 8.783 -2.483 1.00 95.88 322 LEU A CA 1
ATOM 2480 C C . LEU A 1 322 ? 8.333 8.427 -2.677 1.00 95.88 322 LEU A C 1
ATOM 2482 O O . LEU A 1 322 ? 9.061 7.979 -1.789 1.00 95.88 322 LEU A O 1
ATOM 2486 N N . SER A 1 323 ? 8.750 8.681 -3.895 1.00 91.81 323 SER A N 1
ATOM 2487 C CA . SER A 1 323 ? 10.104 8.515 -4.338 1.00 91.81 323 SER A CA 1
ATOM 2488 C C . SER A 1 323 ? 10.946 9.625 -3.676 1.00 91.81 323 SER A C 1
ATOM 2490 O O . SER A 1 323 ? 10.690 10.805 -3.898 1.00 91.81 323 SER A O 1
ATOM 2492 N N . CYS A 1 324 ? 11.943 9.293 -2.845 1.00 92.88 324 CYS A N 1
ATOM 2493 C CA . CYS A 1 324 ? 12.625 10.244 -1.956 1.00 92.88 324 CYS A CA 1
ATOM 2494 C C . CYS A 1 324 ? 14.166 10.195 -2.008 1.00 92.88 324 CYS A C 1
ATOM 2496 O O . CYS A 1 324 ? 14.775 9.200 -2.408 1.00 92.88 324 CYS A O 1
ATOM 2498 N N . ARG A 1 325 ? 14.803 11.298 -1.589 1.00 89.94 325 ARG A N 1
ATOM 2499 C CA . ARG A 1 325 ? 16.260 11.422 -1.401 1.00 89.94 325 ARG A CA 1
ATOM 2500 C C . ARG A 1 325 ? 16.588 11.957 -0.025 1.00 89.94 325 ARG A C 1
ATOM 2502 O O . ARG A 1 325 ? 15.900 12.847 0.479 1.00 89.94 325 ARG A O 1
ATOM 2509 N N . ARG A 1 326 ? 17.671 11.456 0.556 1.00 89.44 326 ARG A N 1
ATOM 2510 C CA . ARG A 1 326 ? 18.109 11.859 1.886 1.00 89.44 326 ARG A CA 1
ATOM 2511 C C . ARG A 1 326 ? 18.766 13.236 1.846 1.00 89.44 326 ARG A C 1
ATOM 2513 O O . ARG A 1 326 ? 19.606 13.533 0.997 1.00 89.44 326 ARG A O 1
ATOM 2520 N N . ARG A 1 327 ? 18.420 14.078 2.816 1.00 88.44 327 ARG A N 1
ATOM 2521 C CA . ARG A 1 327 ? 19.039 15.379 3.066 1.00 88.44 327 ARG A CA 1
ATOM 2522 C C . ARG A 1 327 ? 19.500 15.421 4.522 1.00 88.44 327 ARG A C 1
ATOM 2524 O O . ARG A 1 327 ? 18.705 15.346 5.447 1.00 88.44 327 ARG A O 1
ATOM 2531 N N . GLY A 1 328 ? 20.803 15.522 4.753 1.00 85.69 328 GLY A N 1
ATOM 2532 C CA . GLY A 1 328 ? 21.336 15.450 6.118 1.00 85.69 328 GLY A CA 1
ATOM 2533 C C . GLY A 1 328 ? 21.126 14.077 6.770 1.00 85.69 328 GLY A C 1
ATOM 2534 O O . GLY A 1 328 ? 21.117 13.049 6.096 1.00 85.69 328 GLY A O 1
ATOM 2535 N N . GLU A 1 329 ? 21.010 14.044 8.098 1.00 82.25 329 GLU A N 1
ATOM 2536 C CA . GLU A 1 329 ? 21.088 12.786 8.851 1.00 82.25 329 GLU A CA 1
ATOM 2537 C C . GLU A 1 329 ? 19.761 12.039 9.044 1.00 82.25 329 GLU A C 1
ATOM 2539 O O . GLU A 1 329 ? 19.812 10.830 9.282 1.00 82.25 329 GLU A O 1
ATOM 2544 N N . ASP A 1 330 ? 18.616 12.716 8.974 1.00 89.38 330 ASP A N 1
ATOM 2545 C CA . ASP A 1 330 ? 17.295 12.152 9.318 1.00 89.38 330 ASP A CA 1
ATOM 2546 C C . ASP A 1 330 ? 16.155 12.933 8.636 1.00 89.38 330 ASP A C 1
ATOM 2548 O O . ASP A 1 330 ? 15.131 13.217 9.246 1.00 89.38 330 ASP A O 1
ATOM 2552 N N . SER A 1 331 ? 16.366 13.365 7.387 1.00 93.00 331 SER A N 1
ATOM 2553 C CA . SER A 1 331 ? 15.307 13.979 6.577 1.00 93.00 331 SER A CA 1
ATOM 2554 C C . SER A 1 331 ? 15.360 13.471 5.143 1.00 93.00 331 SER A C 1
ATOM 2556 O O . SER A 1 331 ? 16.446 13.257 4.593 1.00 93.00 331 SER A O 1
ATOM 2558 N N . TRP A 1 332 ? 14.190 13.277 4.538 1.00 95.81 332 TRP A N 1
ATOM 2559 C CA . TRP A 1 332 ? 14.040 12.766 3.178 1.00 95.81 332 TRP A CA 1
ATOM 2560 C C . TRP A 1 332 ? 13.028 13.617 2.432 1.00 95.81 332 TRP A C 1
ATOM 2562 O O . TRP A 1 332 ? 11.936 13.864 2.926 1.00 95.81 332 TRP A O 1
ATOM 2572 N N . PHE A 1 333 ? 13.383 14.067 1.236 1.00 94.81 333 PHE A N 1
ATOM 2573 C CA . PHE A 1 333 ? 12.517 14.909 0.416 1.00 94.81 333 PHE A CA 1
ATOM 2574 C C . PHE A 1 333 ? 12.069 14.142 -0.812 1.00 94.81 333 PHE A C 1
ATOM 2576 O O . PHE A 1 333 ? 12.874 13.439 -1.431 1.00 94.81 333 PHE A O 1
ATOM 2583 N N . VAL A 1 334 ? 10.794 14.293 -1.168 1.00 94.25 334 VAL A N 1
ATOM 2584 C CA . VAL A 1 334 ? 10.252 13.704 -2.388 1.00 94.25 334 VAL A CA 1
ATOM 2585 C C . VAL A 1 334 ? 11.008 14.283 -3.579 1.00 94.25 334 VAL A C 1
ATOM 2587 O O . VAL A 1 334 ? 11.245 15.491 -3.674 1.00 94.25 334 VAL A O 1
ATOM 2590 N N . ALA A 1 335 ? 11.410 13.405 -4.482 1.00 88.81 335 ALA A N 1
ATOM 2591 C CA . ALA A 1 335 ? 12.150 13.705 -5.684 1.00 88.81 335 ALA A CA 1
ATOM 2592 C C . ALA A 1 335 ? 11.347 13.239 -6.899 1.00 88.81 335 ALA A C 1
ATOM 2594 O O . ALA A 1 335 ? 10.780 12.152 -6.928 1.00 88.81 335 ALA A O 1
A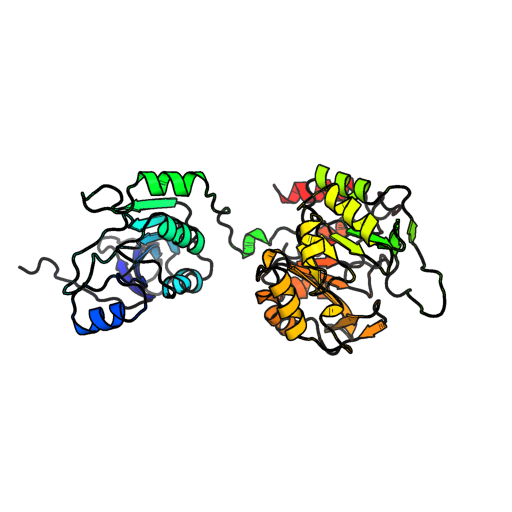TOM 2595 N N . MET A 1 336 ? 11.322 14.070 -7.932 1.00 84.31 336 MET A N 1
ATOM 2596 C CA . MET A 1 336 ? 10.614 13.819 -9.180 1.00 84.31 336 MET A CA 1
ATOM 2597 C C . MET A 1 336 ? 11.563 13.943 -10.374 1.00 84.31 336 MET A C 1
ATOM 2599 O O . MET A 1 336 ? 12.763 14.184 -10.215 1.00 84.31 336 MET A O 1
ATOM 2603 N N . ASN A 1 337 ? 11.021 13.770 -11.585 1.00 77.19 337 ASN A N 1
ATOM 2604 C CA . ASN A 1 337 ? 11.775 13.835 -12.839 1.00 77.19 337 ASN A CA 1
ATOM 2605 C C . ASN A 1 337 ? 13.011 12.937 -12.794 1.00 77.19 337 ASN A C 1
ATOM 2607 O O . ASN A 1 337 ? 14.135 13.411 -12.938 1.00 77.19 337 ASN A O 1
ATOM 2611 N N . LYS A 1 338 ? 12.803 11.635 -12.554 1.00 72.62 338 LYS A N 1
ATOM 2612 C CA . LYS A 1 338 ? 13.900 10.659 -12.523 1.00 72.62 338 LYS A CA 1
ATOM 2613 C C . LYS A 1 338 ? 14.974 11.013 -11.486 1.00 72.62 338 LYS A C 1
ATOM 2615 O O . LYS A 1 338 ? 16.167 10.897 -11.763 1.00 72.62 338 LYS A O 1
ATOM 2620 N N . TRP A 1 339 ? 14.543 11.468 -10.307 1.00 73.88 339 TRP A N 1
ATOM 2621 C CA . TRP A 1 339 ? 15.414 11.765 -9.161 1.00 73.88 339 TRP A CA 1
ATOM 2622 C C . TRP A 1 339 ? 16.257 13.040 -9.265 1.00 73.88 339 TRP A C 1
ATOM 2624 O O . TRP A 1 339 ? 17.112 13.296 -8.411 1.00 73.88 339 TRP A O 1
ATOM 2634 N N . GLN A 1 340 ? 16.009 13.852 -10.294 1.00 73.12 340 GLN A N 1
ATOM 2635 C CA . GLN A 1 340 ? 16.795 15.048 -10.598 1.00 73.12 340 GLN A CA 1
ATOM 2636 C C . GLN A 1 340 ? 16.258 16.309 -9.927 1.00 73.12 340 GLN A C 1
ATOM 2638 O O . GLN A 1 340 ? 17.015 17.250 -9.701 1.00 73.12 340 GLN A O 1
ATOM 2643 N N . THR A 1 341 ? 14.963 16.349 -9.614 1.00 81.44 341 THR A N 1
ATOM 2644 C CA . THR A 1 341 ? 14.313 17.531 -9.040 1.00 81.44 341 THR A CA 1
ATOM 2645 C C . THR A 1 341 ? 13.774 17.197 -7.659 1.00 81.44 341 THR A C 1
ATOM 2647 O O . THR A 1 341 ? 12.878 16.368 -7.540 1.00 81.44 341 THR A O 1
ATOM 2650 N N . LEU A 1 342 ? 14.299 17.844 -6.619 1.00 87.31 342 LEU A N 1
ATOM 2651 C CA . LEU A 1 342 ? 13.692 17.798 -5.289 1.00 87.31 342 LEU A CA 1
ATOM 2652 C C . LEU A 1 342 ? 12.437 18.672 -5.266 1.00 87.31 342 LEU A C 1
ATOM 2654 O O . LEU A 1 342 ? 12.443 19.784 -5.793 1.00 87.31 342 LEU A O 1
ATOM 2658 N N . THR A 1 343 ? 11.386 18.155 -4.649 1.00 91.81 343 THR A N 1
ATOM 2659 C CA . THR A 1 343 ? 10.160 18.894 -4.333 1.00 91.81 343 THR A CA 1
ATOM 2660 C C . THR A 1 343 ? 10.302 19.597 -2.978 1.00 91.81 343 THR A C 1
ATOM 2662 O O . THR A 1 343 ? 11.304 19.422 -2.276 1.00 91.81 343 THR A O 1
ATOM 2665 N N . ASP A 1 344 ? 9.304 20.391 -2.592 1.00 90.50 344 ASP A N 1
ATOM 2666 C CA . ASP A 1 344 ? 9.225 20.991 -1.255 1.00 90.50 344 ASP A CA 1
ATOM 2667 C C . ASP A 1 344 ? 8.622 20.063 -0.185 1.00 90.50 344 ASP A C 1
ATOM 2669 O O . ASP A 1 344 ? 8.600 20.422 0.993 1.00 90.50 344 ASP A O 1
ATOM 2673 N N . MET A 1 345 ? 8.185 18.860 -0.568 1.00 95.12 345 MET A N 1
ATOM 2674 C CA . MET A 1 345 ? 7.554 17.907 0.337 1.00 95.12 345 MET A CA 1
ATOM 2675 C C . MET A 1 345 ? 8.587 16.988 0.993 1.00 95.12 345 MET A C 1
ATOM 2677 O O . MET A 1 345 ? 9.281 16.215 0.329 1.00 95.12 345 MET A O 1
ATOM 2681 N N . GLU A 1 346 ? 8.657 17.044 2.319 1.00 96.19 346 GLU A N 1
ATOM 2682 C CA . GLU A 1 346 ? 9.391 16.078 3.134 1.00 96.19 346 GLU A CA 1
ATOM 2683 C C . GLU A 1 346 ? 8.549 14.807 3.345 1.00 96.19 346 GLU A C 1
ATOM 2685 O O . GLU A 1 346 ? 7.336 14.877 3.558 1.00 96.19 346 GLU A O 1
ATOM 2690 N N . VAL A 1 347 ? 9.187 13.638 3.314 1.00 97.31 347 VAL A N 1
ATOM 2691 C CA . VAL A 1 347 ? 8.603 12.370 3.763 1.00 97.31 347 VAL A CA 1
ATOM 2692 C C . VAL A 1 347 ? 8.802 12.279 5.275 1.00 97.31 347 VAL A C 1
ATOM 2694 O O . VAL A 1 347 ? 9.915 12.055 5.746 1.00 97.31 347 VAL A O 1
ATOM 2697 N N . ASN A 1 348 ? 7.727 12.500 6.032 1.00 95.31 348 ASN A N 1
ATOM 2698 C CA . ASN A 1 348 ? 7.706 12.502 7.492 1.00 95.31 348 ASN A CA 1
ATOM 2699 C C . ASN A 1 348 ? 6.319 12.062 8.008 1.00 95.31 348 ASN A C 1
ATOM 2701 O O . ASN A 1 348 ? 5.414 11.757 7.231 1.00 95.31 348 ASN A O 1
ATOM 2705 N N . GLN A 1 349 ? 6.123 12.030 9.328 1.00 92.69 349 GLN A N 1
ATOM 2706 C CA . GLN A 1 349 ? 4.857 11.581 9.921 1.00 92.69 349 GLN A CA 1
ATOM 2707 C C . GLN A 1 349 ? 3.637 12.406 9.479 1.00 92.69 349 GLN A C 1
ATOM 2709 O O . GLN A 1 349 ? 2.547 11.858 9.323 1.00 92.69 349 GLN A O 1
ATOM 2714 N N . GLU A 1 350 ? 3.797 13.720 9.322 1.00 90.38 350 GLU A N 1
ATOM 2715 C CA . GLU A 1 350 ? 2.702 14.624 8.971 1.00 90.38 350 GLU A CA 1
ATOM 2716 C C . GLU A 1 350 ? 2.275 14.428 7.516 1.00 90.38 350 GLU A C 1
ATOM 2718 O O . GLU A 1 350 ? 1.080 14.311 7.237 1.00 90.38 350 GLU A O 1
ATOM 2723 N N . SER A 1 351 ? 3.244 14.328 6.603 1.00 94.50 351 SER A N 1
ATOM 2724 C CA . SER A 1 351 ? 2.969 14.091 5.189 1.00 94.50 351 SER A CA 1
ATOM 2725 C C . SER A 1 351 ? 2.405 12.697 4.924 1.00 94.50 351 SER A C 1
ATOM 2727 O O . SER A 1 351 ? 1.471 12.567 4.139 1.00 94.50 351 SER A O 1
ATOM 2729 N N . ILE A 1 352 ? 2.878 11.661 5.623 1.00 96.12 352 ILE A N 1
ATOM 2730 C CA . ILE A 1 352 ? 2.262 10.327 5.561 1.00 96.12 352 ILE A CA 1
ATOM 2731 C C . ILE A 1 352 ? 0.812 10.381 6.055 1.00 96.12 352 ILE A C 1
ATOM 2733 O O . ILE A 1 352 ? -0.103 10.001 5.323 1.00 96.12 352 ILE A O 1
ATOM 2737 N N . ARG A 1 353 ? 0.570 10.932 7.252 1.00 89.44 353 ARG A N 1
ATOM 2738 C CA . ARG A 1 353 ? -0.777 11.011 7.842 1.00 89.44 353 ARG A CA 1
ATOM 2739 C C . ARG A 1 353 ? -1.767 11.770 6.956 1.00 89.44 353 ARG A C 1
ATOM 2741 O O . ARG A 1 353 ? -2.943 11.415 6.933 1.00 89.44 353 ARG A O 1
ATOM 2748 N N . SER A 1 354 ? -1.329 12.816 6.256 1.00 87.12 354 SER A N 1
ATOM 2749 C CA . SER A 1 354 ? -2.214 13.581 5.370 1.00 87.12 354 SER A CA 1
ATOM 2750 C C . SER A 1 354 ? -2.603 12.814 4.100 1.00 87.12 354 SER A C 1
ATOM 2752 O O . SER A 1 354 ? -3.683 13.056 3.564 1.00 87.12 354 SER A O 1
ATOM 2754 N N . LEU A 1 355 ? -1.784 11.854 3.655 1.00 94.69 355 LEU A N 1
ATOM 2755 C CA . LEU A 1 355 ? -2.002 11.055 2.443 1.00 94.69 355 LEU A CA 1
ATOM 2756 C C . LEU A 1 355 ? -2.735 9.721 2.693 1.00 94.69 355 LEU A C 1
ATOM 2758 O O . LEU A 1 355 ? -3.448 9.239 1.809 1.00 94.69 355 LEU A O 1
ATOM 2762 N N . GLU A 1 356 ? -2.621 9.137 3.889 1.00 91.19 356 GLU A N 1
ATOM 2763 C CA . GLU A 1 356 ? -3.273 7.866 4.272 1.00 91.19 356 GLU A CA 1
ATOM 2764 C C . GLU A 1 356 ? -4.793 7.787 4.023 1.00 91.19 356 GLU A C 1
ATOM 2766 O O . GLU A 1 356 ? -5.302 6.714 3.670 1.00 91.19 356 GLU A O 1
ATOM 2771 N N . PRO A 1 357 ? -5.577 8.873 4.176 1.00 90.94 357 PRO A N 1
ATOM 2772 C CA . PRO A 1 357 ? -7.001 8.829 3.869 1.00 90.94 357 PRO A CA 1
ATOM 2773 C C . PRO A 1 357 ? -7.307 8.523 2.399 1.00 90.94 357 PRO A C 1
ATOM 2775 O O . PRO A 1 357 ? -8.392 8.013 2.124 1.00 90.94 357 PRO A O 1
ATOM 2778 N N . TYR A 1 358 ? -6.371 8.785 1.482 1.00 93.12 358 TYR A N 1
ATOM 2779 C CA . TYR A 1 358 ? -6.590 8.742 0.032 1.00 93.12 358 TYR A CA 1
ATOM 2780 C C . TYR A 1 358 ? -6.050 7.485 -0.647 1.00 93.12 358 TYR A C 1
ATOM 2782 O O . TYR A 1 358 ? -6.432 7.200 -1.779 1.00 93.12 358 TYR A O 1
ATOM 2790 N N . CYS A 1 359 ? -5.194 6.720 0.025 1.00 94.88 359 CYS A N 1
ATOM 2791 C CA . CYS A 1 359 ? -4.609 5.496 -0.507 1.00 94.88 359 CYS A CA 1
ATOM 2792 C C . CYS A 1 359 ? -4.806 4.321 0.452 1.00 94.88 359 CYS A C 1
ATOM 2794 O O . CYS A 1 359 ? -5.256 4.474 1.592 1.00 94.88 359 CYS A O 1
ATOM 2796 N N . SER A 1 360 ? -4.516 3.126 -0.046 1.00 93.25 360 SER A N 1
ATOM 2797 C CA . SER A 1 360 ? -4.514 1.905 0.763 1.00 93.25 360 SER A CA 1
ATOM 2798 C C . SER A 1 360 ? -3.122 1.396 1.074 1.00 93.25 360 SER A C 1
ATOM 2800 O O . SER A 1 360 ? -3.001 0.445 1.834 1.00 93.25 360 SER A O 1
ATOM 2802 N N . GLU A 1 361 ? -2.093 1.999 0.482 1.00 97.31 361 GLU A N 1
ATOM 2803 C CA . GLU A 1 361 ? -0.715 1.554 0.600 1.00 97.31 361 GLU A CA 1
ATOM 2804 C C . GLU A 1 361 ? 0.256 2.646 0.132 1.00 97.31 361 GLU A C 1
ATOM 2806 O O . GLU A 1 361 ? -0.064 3.424 -0.775 1.00 97.31 361 GLU A O 1
ATOM 2811 N N . PHE A 1 362 ? 1.455 2.661 0.717 1.00 98.44 362 PHE A N 1
ATOM 2812 C CA . PHE A 1 362 ? 2.584 3.449 0.228 1.00 98.44 362 PHE A CA 1
ATOM 2813 C C . PHE A 1 362 ? 3.660 2.581 -0.418 1.00 98.44 362 PHE A C 1
ATOM 2815 O O . PHE A 1 362 ? 3.997 1.506 0.078 1.00 98.44 362 PHE A O 1
ATOM 2822 N N . LEU A 1 363 ? 4.275 3.115 -1.467 1.00 98.12 363 LEU A N 1
ATOM 2823 C CA . LEU A 1 363 ? 5.548 2.640 -2.000 1.00 98.12 363 LEU A CA 1
ATOM 2824 C C . LEU A 1 363 ? 6.597 3.730 -1.765 1.00 98.12 363 LEU A C 1
ATOM 2826 O O . LEU A 1 363 ? 6.407 4.876 -2.157 1.00 98.12 363 LEU A O 1
ATOM 2830 N N . ILE A 1 364 ? 7.692 3.416 -1.081 1.00 96.88 364 ILE A N 1
ATOM 2831 C CA . ILE A 1 364 ? 8.730 4.397 -0.752 1.00 96.88 364 ILE A CA 1
ATOM 2832 C C . ILE A 1 364 ? 10.011 4.007 -1.468 1.00 96.88 364 ILE A C 1
ATOM 2834 O O . ILE A 1 364 ? 10.746 3.126 -1.016 1.00 96.88 364 ILE A O 1
ATOM 2838 N N . HIS A 1 365 ? 10.283 4.678 -2.586 1.00 90.94 365 HIS A N 1
ATOM 2839 C CA . HIS A 1 365 ? 11.523 4.488 -3.326 1.00 90.94 365 HIS A CA 1
ATOM 2840 C C . HIS A 1 365 ? 12.647 5.360 -2.746 1.00 90.94 365 HIS A C 1
ATOM 2842 O O . HIS A 1 365 ? 12.577 6.588 -2.796 1.00 90.94 365 HIS A O 1
ATOM 2848 N N . ALA A 1 366 ? 13.709 4.747 -2.222 1.00 87.25 366 ALA A N 1
ATOM 2849 C CA . ALA A 1 366 ? 14.904 5.449 -1.750 1.00 87.25 366 ALA A CA 1
ATOM 2850 C C . ALA A 1 366 ? 15.931 5.583 -2.888 1.00 87.25 366 ALA A C 1
ATOM 2852 O O . ALA A 1 366 ? 16.781 4.710 -3.095 1.00 87.25 366 ALA A O 1
ATOM 2853 N N . ALA A 1 367 ? 15.869 6.697 -3.623 1.00 75.00 367 ALA A N 1
ATOM 2854 C CA . ALA A 1 367 ? 16.615 6.877 -4.874 1.00 75.00 367 ALA A CA 1
ATOM 2855 C C . ALA A 1 367 ? 18.140 6.808 -4.711 1.00 75.00 367 ALA A C 1
ATOM 2857 O O . ALA A 1 367 ? 18.849 6.411 -5.632 1.00 75.00 367 ALA A O 1
ATOM 2858 N N . ASP A 1 368 ? 18.658 7.208 -3.545 1.00 70.69 368 ASP A N 1
ATOM 2859 C CA . ASP A 1 368 ? 20.100 7.213 -3.270 1.00 70.69 368 ASP A CA 1
ATOM 2860 C C . ASP A 1 368 ? 20.695 5.797 -3.154 1.00 70.69 368 ASP A C 1
ATOM 2862 O O . ASP A 1 368 ? 21.917 5.640 -3.236 1.00 70.69 368 ASP A O 1
ATOM 2866 N N . ASN A 1 369 ? 19.849 4.768 -3.009 1.00 62.34 369 ASN A N 1
ATOM 2867 C CA . ASN A 1 369 ? 20.256 3.371 -2.839 1.00 62.34 369 ASN A CA 1
ATOM 2868 C C . ASN A 1 369 ? 19.717 2.446 -3.952 1.00 62.34 369 ASN A C 1
ATOM 2870 O O . ASN A 1 369 ? 20.196 1.318 -4.106 1.00 62.34 369 ASN A O 1
ATOM 2874 N N . GLU A 1 370 ? 18.750 2.905 -4.749 1.00 59.31 370 GLU A N 1
ATOM 2875 C CA . GLU A 1 370 ? 18.098 2.141 -5.816 1.00 59.31 370 GLU A CA 1
ATOM 2876 C C . GLU A 1 370 ? 19.082 1.688 -6.909 1.00 59.31 370 GLU A C 1
ATOM 2878 O O . GLU A 1 370 ? 19.830 2.480 -7.482 1.00 59.31 370 GLU A O 1
ATOM 2883 N N . GLY A 1 371 ? 19.117 0.382 -7.190 1.00 55.56 371 GLY A N 1
ATOM 2884 C CA . GLY A 1 371 ? 19.982 -0.212 -8.220 1.00 55.56 371 GLY A CA 1
ATOM 2885 C C . GLY A 1 371 ? 21.493 -0.121 -7.954 1.00 55.56 371 GLY A C 1
ATOM 2886 O O . GLY A 1 371 ? 22.280 -0.669 -8.722 1.00 55.56 371 GLY A O 1
ATOM 2887 N N . LEU A 1 372 ? 21.909 0.526 -6.859 1.00 61.06 372 LEU A N 1
ATOM 2888 C CA . LEU A 1 372 ? 23.312 0.689 -6.468 1.00 61.06 372 LEU A CA 1
ATOM 2889 C C . LEU A 1 372 ? 23.832 -0.460 -5.599 1.00 61.06 372 LEU A C 1
ATOM 2891 O O . LEU A 1 372 ? 25.034 -0.520 -5.347 1.00 61.06 372 LEU A O 1
ATOM 2895 N N . GLN A 1 373 ? 22.939 -1.335 -5.117 1.00 60.22 373 GLN A N 1
ATOM 2896 C CA . GLN A 1 373 ? 23.260 -2.450 -4.220 1.00 60.22 373 GLN A CA 1
ATOM 2897 C C . GLN A 1 373 ? 24.140 -1.998 -3.041 1.00 60.22 373 GLN A C 1
ATOM 2899 O O . GLN A 1 373 ? 25.123 -2.655 -2.710 1.00 60.22 373 GLN A O 1
ATOM 2904 N N . LYS A 1 374 ? 23.822 -0.853 -2.420 1.00 72.62 374 LYS A N 1
ATOM 2905 C CA . LYS A 1 374 ? 24.561 -0.296 -1.268 1.00 72.62 374 LYS A CA 1
ATOM 2906 C C . LYS A 1 374 ? 23.946 -0.658 0.091 1.00 72.62 374 LYS A C 1
ATOM 2908 O O . LYS A 1 374 ? 24.493 -0.251 1.111 1.00 72.62 374 LYS A O 1
ATOM 2913 N N . GLY A 1 375 ? 22.881 -1.462 0.099 1.00 79.50 375 GLY A N 1
ATOM 2914 C CA . GLY A 1 375 ? 22.089 -1.780 1.28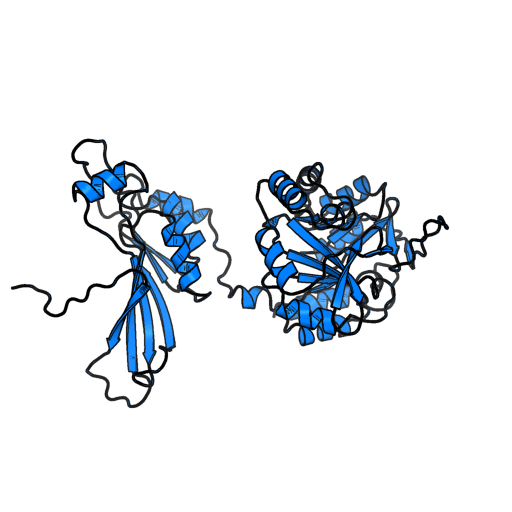6 1.00 79.50 375 GLY A CA 1
ATOM 2915 C C . GLY A 1 375 ? 20.896 -0.839 1.460 1.00 79.50 375 GLY A C 1
ATOM 2916 O O . GLY A 1 375 ? 20.776 0.171 0.763 1.00 79.50 375 GLY A O 1
ATOM 2917 N N . VAL A 1 376 ? 20.005 -1.200 2.378 1.00 90.31 376 VAL A N 1
ATOM 2918 C CA . VAL A 1 376 ? 18.795 -0.435 2.712 1.00 90.31 376 VAL A CA 1
ATOM 2919 C C . VAL A 1 376 ? 19.126 0.808 3.551 1.00 90.31 376 VAL A C 1
ATOM 2921 O O . VAL A 1 376 ? 20.089 0.816 4.317 1.00 90.31 376 VAL A O 1
ATOM 2924 N N . ASP A 1 377 ? 18.337 1.874 3.416 1.00 93.62 377 ASP A N 1
ATOM 2925 C CA . ASP A 1 377 ? 18.389 3.023 4.333 1.00 93.62 377 ASP A CA 1
ATOM 2926 C C . ASP A 1 377 ? 17.661 2.656 5.634 1.00 93.62 377 ASP A C 1
ATOM 2928 O O . ASP A 1 377 ? 16.448 2.822 5.762 1.00 93.62 377 ASP A O 1
ATOM 2932 N N . GLU A 1 378 ? 18.416 2.107 6.588 1.00 94.38 378 GLU A N 1
ATOM 2933 C CA . GLU A 1 378 ? 17.888 1.567 7.847 1.00 94.38 378 GLU A CA 1
ATOM 2934 C C . GLU A 1 378 ? 17.072 2.594 8.640 1.00 94.38 378 GLU A C 1
ATOM 2936 O O . GLU A 1 378 ? 15.997 2.271 9.142 1.00 94.38 378 GLU A O 1
ATOM 2941 N N . LYS A 1 379 ? 17.535 3.852 8.694 1.00 94.88 379 LYS A N 1
ATOM 2942 C CA . LYS A 1 379 ? 16.820 4.919 9.406 1.00 94.88 379 LYS A CA 1
ATOM 2943 C C . LYS A 1 379 ? 15.470 5.195 8.761 1.00 94.88 379 LYS A C 1
ATOM 2945 O O . LYS A 1 379 ? 14.479 5.328 9.470 1.00 94.88 379 LYS A O 1
ATOM 2950 N N . LEU A 1 380 ? 15.412 5.260 7.430 1.00 96.19 380 LEU A N 1
ATOM 2951 C CA . LEU A 1 380 ? 14.143 5.466 6.738 1.00 96.19 380 LEU A CA 1
ATOM 2952 C C . LEU A 1 380 ? 13.174 4.312 7.021 1.00 96.19 380 LEU A C 1
ATOM 2954 O O . LEU A 1 380 ? 12.015 4.563 7.325 1.00 96.19 380 LEU A O 1
ATOM 2958 N N . VAL A 1 381 ? 13.641 3.061 7.004 1.00 97.00 381 VAL A N 1
ATOM 2959 C CA . VAL A 1 381 ? 12.809 1.889 7.338 1.00 97.00 381 VAL A CA 1
ATOM 2960 C C . VAL A 1 381 ? 12.244 1.983 8.761 1.00 97.00 381 VAL A C 1
ATOM 2962 O O . VAL A 1 381 ? 11.039 1.799 8.955 1.00 97.00 381 VAL A O 1
ATOM 2965 N N . GLU A 1 382 ? 13.074 2.328 9.751 1.00 95.75 382 GLU A N 1
ATOM 2966 C CA . GLU A 1 382 ? 12.614 2.556 11.129 1.00 95.75 382 GLU A CA 1
ATOM 2967 C C . GLU A 1 382 ? 11.548 3.657 11.184 1.00 95.75 382 GLU A C 1
ATOM 2969 O O . GLU A 1 382 ? 10.499 3.485 11.812 1.00 95.75 382 GLU A O 1
ATOM 2974 N N . ARG A 1 383 ? 11.782 4.779 10.493 1.00 96.31 383 ARG A N 1
ATOM 2975 C CA . ARG A 1 383 ? 10.845 5.904 10.441 1.00 96.31 383 ARG A CA 1
ATOM 2976 C C . ARG A 1 383 ? 9.515 5.534 9.793 1.00 96.31 383 ARG A C 1
ATOM 2978 O O . ARG A 1 383 ? 8.469 5.830 10.366 1.00 96.31 383 ARG A O 1
ATOM 2985 N N . LEU A 1 384 ? 9.528 4.821 8.670 1.00 96.56 384 LEU A N 1
ATOM 2986 C CA . LEU A 1 384 ? 8.310 4.361 7.998 1.00 96.56 384 LEU A CA 1
ATOM 2987 C C . LEU A 1 384 ? 7.449 3.489 8.917 1.00 96.56 384 LEU A C 1
ATOM 2989 O O . LEU A 1 384 ? 6.236 3.680 8.957 1.00 96.56 384 LEU A O 1
ATOM 2993 N N . SER A 1 385 ? 8.061 2.621 9.730 1.00 93.44 385 SER A N 1
ATOM 2994 C CA . SER A 1 385 ? 7.331 1.793 10.702 1.00 93.44 385 SER A CA 1
ATOM 2995 C C . SER A 1 385 ? 6.632 2.582 11.827 1.00 93.44 385 SER A C 1
ATOM 2997 O O . SER A 1 385 ? 5.692 2.083 12.459 1.00 93.44 385 SER A O 1
ATOM 2999 N N . GLN A 1 386 ? 7.107 3.804 12.095 1.00 90.50 386 GLN A N 1
ATOM 3000 C CA . GLN A 1 386 ? 6.557 4.742 13.081 1.00 90.50 386 GLN A CA 1
ATOM 3001 C C . GLN A 1 386 ? 5.512 5.685 12.468 1.00 90.50 386 GLN A C 1
ATOM 3003 O O . GLN A 1 386 ? 4.589 6.119 13.157 1.00 90.50 386 GLN A O 1
ATOM 3008 N N . TRP A 1 387 ? 5.688 6.044 11.196 1.00 94.00 387 TRP A N 1
ATOM 3009 C CA . TRP A 1 387 ? 4.861 7.024 10.497 1.00 94.00 387 TRP A CA 1
ATOM 3010 C C . TRP A 1 387 ? 3.626 6.410 9.842 1.00 94.00 387 TRP A C 1
ATOM 3012 O O . TRP A 1 387 ? 2.574 7.042 9.885 1.00 94.00 387 TRP A O 1
ATOM 3022 N N . CYS A 1 388 ? 3.746 5.209 9.269 1.00 90.38 388 CYS A N 1
ATOM 3023 C CA . CYS A 1 388 ? 2.674 4.563 8.513 1.00 90.38 388 CYS A CA 1
ATOM 3024 C C . CYS A 1 388 ? 1.774 3.711 9.420 1.00 90.38 388 CYS A C 1
ATOM 3026 O O . CYS A 1 388 ? 2.246 2.900 10.222 1.00 90.38 388 CYS A O 1
ATOM 3028 N N . SER A 1 389 ? 0.464 3.877 9.255 1.00 87.06 389 SER A N 1
ATOM 3029 C CA . SER A 1 389 ? -0.602 3.068 9.853 1.00 87.06 389 SER A CA 1
ATOM 3030 C C . SER A 1 389 ? -1.254 2.097 8.856 1.00 87.06 389 SER A C 1
ATOM 3032 O O . SER A 1 389 ? -2.012 1.212 9.256 1.00 87.06 389 SER A O 1
ATOM 3034 N N . ILE A 1 390 ? -0.938 2.248 7.567 1.00 89.12 390 ILE A N 1
ATOM 3035 C CA . ILE A 1 390 ? -1.359 1.393 6.448 1.00 89.12 390 ILE A CA 1
ATOM 3036 C C . ILE A 1 390 ? -0.122 0.674 5.858 1.00 89.12 390 ILE A C 1
ATOM 3038 O O . ILE A 1 390 ? 1.001 1.058 6.202 1.00 89.12 390 ILE A O 1
ATOM 3042 N N . PRO A 1 391 ? -0.271 -0.362 5.005 1.00 94.94 391 PRO A N 1
ATOM 3043 C CA . PRO A 1 391 ? 0.876 -1.102 4.498 1.00 94.94 391 PRO A CA 1
ATOM 3044 C C . PRO A 1 391 ? 1.820 -0.192 3.711 1.00 94.94 391 PRO A C 1
ATOM 3046 O O . PRO A 1 391 ? 1.400 0.728 3.002 1.00 94.94 391 PRO A O 1
ATOM 3049 N N . VAL A 1 392 ? 3.112 -0.461 3.859 1.00 97.12 392 VAL A N 1
ATOM 3050 C CA . VAL A 1 392 ? 4.181 0.290 3.213 1.00 97.12 392 VAL A CA 1
ATOM 3051 C C . VAL A 1 392 ? 5.230 -0.672 2.682 1.00 97.12 392 VAL A C 1
ATOM 3053 O O . VAL A 1 392 ? 5.723 -1.544 3.398 1.00 97.12 392 VAL A O 1
ATOM 3056 N N . THR A 1 393 ? 5.586 -0.482 1.419 1.00 97.75 393 THR A N 1
ATOM 3057 C CA . THR A 1 393 ? 6.668 -1.206 0.761 1.00 97.75 393 THR A CA 1
ATOM 3058 C C . THR A 1 393 ? 7.854 -0.268 0.588 1.00 97.75 393 THR A C 1
ATOM 3060 O O . THR A 1 393 ? 7.734 0.795 -0.019 1.00 97.75 393 THR A O 1
ATOM 3063 N N . TYR A 1 394 ? 9.011 -0.649 1.118 1.00 97.31 394 TYR A N 1
ATOM 3064 C CA . TYR A 1 394 ? 10.270 0.048 0.896 1.00 97.31 394 TYR A CA 1
ATOM 3065 C C . TYR A 1 394 ? 10.991 -0.538 -0.318 1.00 97.31 394 TYR A C 1
ATOM 3067 O O . TYR A 1 394 ? 11.164 -1.751 -0.427 1.00 97.31 394 TYR A O 1
ATOM 3075 N N . ALA A 1 395 ? 11.477 0.327 -1.203 1.00 93.06 395 ALA A N 1
ATOM 3076 C CA . ALA A 1 395 ? 12.198 -0.070 -2.400 1.00 93.06 395 ALA A CA 1
ATOM 3077 C C . ALA A 1 395 ? 13.493 0.742 -2.553 1.00 93.06 395 ALA A C 1
ATOM 3079 O O . ALA A 1 395 ? 13.482 1.950 -2.776 1.00 93.06 395 ALA A O 1
ATOM 3080 N N . GLY A 1 396 ? 14.645 0.080 -2.425 1.00 86.94 396 GLY A N 1
ATOM 3081 C CA . GLY A 1 396 ? 15.946 0.733 -2.591 1.00 86.94 396 GLY A CA 1
ATOM 3082 C C . GLY A 1 396 ? 17.101 -0.031 -1.951 1.00 86.94 396 GLY A C 1
ATOM 3083 O O . GLY A 1 396 ? 17.207 -0.130 -0.738 1.00 86.94 396 GLY A O 1
ATOM 3084 N N . GLY A 1 397 ? 18.015 -0.561 -2.761 1.00 83.25 397 GLY A N 1
ATOM 3085 C CA . GLY A 1 397 ? 19.289 -1.100 -2.269 1.00 83.25 397 GLY A CA 1
ATOM 3086 C C . GLY A 1 397 ? 19.258 -2.492 -1.629 1.00 83.25 397 GLY A C 1
ATOM 3087 O O . GLY A 1 397 ? 20.336 -2.985 -1.293 1.00 83.25 397 GLY A O 1
ATOM 3088 N N . GLY A 1 398 ? 18.089 -3.137 -1.520 1.00 89.19 398 GLY A N 1
ATOM 3089 C CA . GLY A 1 398 ? 17.969 -4.543 -1.119 1.00 89.19 398 GLY A CA 1
ATOM 3090 C C . GLY A 1 398 ? 18.709 -5.461 -2.094 1.00 89.19 398 GLY A C 1
ATOM 3091 O O . GLY A 1 398 ? 18.563 -5.334 -3.314 1.00 89.19 398 GLY A O 1
ATOM 3092 N N . ARG A 1 399 ? 19.555 -6.344 -1.561 1.00 89.75 399 ARG A N 1
ATOM 3093 C CA . ARG A 1 399 ? 20.503 -7.135 -2.357 1.00 89.75 399 ARG A CA 1
ATOM 3094 C C . ARG A 1 399 ? 20.763 -8.547 -1.849 1.00 89.75 399 ARG A C 1
ATOM 3096 O O . ARG A 1 399 ? 21.207 -9.365 -2.647 1.00 89.75 399 ARG A O 1
ATOM 3103 N N . HIS A 1 400 ? 20.488 -8.838 -0.583 1.00 93.25 400 HIS A N 1
ATOM 3104 C CA . HIS A 1 400 ? 20.676 -10.161 0.009 1.00 93.25 400 HIS A CA 1
ATOM 3105 C C . HIS A 1 400 ? 19.446 -10.592 0.812 1.00 93.25 400 HIS A C 1
ATOM 3107 O O . HIS A 1 400 ? 18.586 -9.774 1.138 1.00 93.25 400 HIS A O 1
ATOM 3113 N N . LEU A 1 401 ? 19.362 -11.881 1.153 1.00 94.62 401 LEU A N 1
ATOM 3114 C CA . LEU A 1 401 ? 18.261 -12.398 1.969 1.00 94.62 401 LEU A CA 1
ATOM 3115 C C . LEU A 1 401 ? 18.260 -11.765 3.372 1.00 94.62 401 LEU A C 1
ATOM 3117 O O . LEU A 1 401 ? 17.208 -11.528 3.954 1.00 94.62 401 LEU A O 1
ATOM 3121 N N . GLU A 1 402 ? 19.441 -11.427 3.887 1.00 95.69 402 GLU A N 1
ATOM 3122 C CA . GLU A 1 402 ? 19.638 -10.755 5.170 1.00 95.69 402 GLU A CA 1
ATOM 3123 C C . GLU A 1 402 ? 19.008 -9.356 5.214 1.00 95.69 402 GLU A C 1
ATOM 3125 O O . GLU A 1 402 ? 18.653 -8.894 6.296 1.00 95.69 402 GLU A O 1
ATOM 3130 N N . ASP A 1 403 ? 18.820 -8.690 4.067 1.00 96.06 403 ASP A N 1
ATOM 3131 C CA . ASP A 1 403 ? 18.138 -7.393 4.030 1.00 96.06 403 ASP A CA 1
ATOM 3132 C C . ASP A 1 403 ? 16.651 -7.537 4.403 1.00 96.06 403 ASP A C 1
ATOM 3134 O O . ASP A 1 403 ? 16.104 -6.644 5.049 1.00 96.06 403 ASP A O 1
ATOM 3138 N N . LEU A 1 404 ? 16.007 -8.671 4.081 1.00 96.88 404 LEU A N 1
ATOM 3139 C CA . LEU A 1 404 ? 14.628 -8.959 4.505 1.00 96.88 404 LEU A CA 1
ATOM 3140 C C . LEU A 1 404 ? 14.537 -9.104 6.027 1.00 96.88 404 LEU A C 1
ATOM 3142 O O . LEU A 1 404 ? 13.654 -8.521 6.653 1.00 96.88 404 LEU A O 1
ATOM 3146 N N . GLU A 1 405 ? 15.482 -9.827 6.634 1.00 95.69 405 GLU A N 1
ATOM 3147 C CA . GLU A 1 405 ? 15.557 -9.962 8.094 1.00 95.69 405 GLU A CA 1
ATOM 3148 C C . GLU A 1 405 ? 15.859 -8.624 8.773 1.00 95.69 405 GLU A C 1
ATOM 3150 O O . GLU A 1 405 ? 15.270 -8.297 9.807 1.00 95.69 405 GLU A O 1
ATOM 3155 N N . ASN A 1 406 ? 16.748 -7.821 8.183 1.00 96.50 406 ASN A N 1
ATOM 3156 C CA . ASN A 1 406 ? 17.084 -6.505 8.707 1.00 96.50 406 ASN A CA 1
ATOM 3157 C C . ASN A 1 406 ? 15.867 -5.570 8.670 1.00 96.50 406 ASN A C 1
ATOM 3159 O O . ASN A 1 406 ? 15.507 -4.994 9.694 1.00 96.50 406 ASN A O 1
ATOM 3163 N N . VAL A 1 407 ? 15.170 -5.483 7.531 1.00 97.31 407 VAL A N 1
ATOM 3164 C CA . VAL A 1 407 ? 13.945 -4.676 7.399 1.00 97.31 407 VAL A CA 1
ATOM 3165 C C . VAL A 1 407 ? 12.862 -5.155 8.360 1.00 97.31 407 VAL A C 1
ATOM 3167 O O . VAL A 1 407 ? 12.262 -4.331 9.054 1.00 97.31 407 VAL A O 1
ATOM 3170 N N . LYS A 1 408 ? 12.649 -6.471 8.477 1.00 96.06 408 LYS A N 1
ATOM 3171 C CA . LYS A 1 408 ? 11.703 -7.045 9.441 1.00 96.06 408 LYS A CA 1
ATOM 3172 C C . LYS A 1 408 ? 12.038 -6.624 10.871 1.00 96.06 408 LYS A C 1
ATOM 3174 O O . LYS A 1 408 ? 11.151 -6.200 11.608 1.00 96.06 408 LYS A O 1
ATOM 3179 N N . LYS A 1 409 ? 13.311 -6.702 11.266 1.00 95.81 409 LYS A N 1
ATOM 3180 C CA . LYS A 1 409 ? 13.771 -6.310 12.604 1.00 95.81 409 LYS A CA 1
ATOM 3181 C C . LYS A 1 409 ? 13.582 -4.812 12.861 1.00 95.81 409 LYS A C 1
ATOM 3183 O O . LYS A 1 409 ? 13.010 -4.451 13.885 1.00 95.81 409 LYS A O 1
ATOM 3188 N N . LEU A 1 410 ? 14.048 -3.960 11.948 1.00 95.94 410 LEU A N 1
ATOM 3189 C CA . LEU A 1 410 ? 14.003 -2.498 12.079 1.00 95.94 410 LEU A CA 1
ATOM 3190 C C . LEU A 1 410 ? 12.569 -1.962 12.104 1.00 95.94 410 LEU A C 1
ATOM 3192 O O . LEU A 1 410 ? 12.263 -1.028 12.840 1.00 95.94 410 LEU A O 1
ATOM 3196 N N . SER A 1 411 ? 11.681 -2.575 11.321 1.00 95.75 411 SER A N 1
ATOM 3197 C CA . SER A 1 411 ? 10.283 -2.155 11.217 1.00 95.75 411 SER A CA 1
ATOM 3198 C C . SER A 1 411 ? 9.333 -2.871 12.175 1.00 95.75 411 SER A C 1
ATOM 3200 O O . SER A 1 411 ? 8.135 -2.589 12.165 1.00 95.75 411 SER A O 1
ATOM 3202 N N . ASN A 1 412 ? 9.831 -3.815 12.981 1.00 91.56 412 ASN A N 1
ATOM 3203 C CA . ASN A 1 412 ? 9.002 -4.733 13.765 1.00 91.56 412 ASN A CA 1
ATOM 3204 C C . ASN A 1 412 ? 7.921 -5.425 12.903 1.00 91.56 412 ASN A C 1
ATOM 3206 O O . ASN A 1 412 ? 6.749 -5.489 13.274 1.00 91.56 412 ASN A O 1
ATOM 3210 N N . GLY A 1 413 ? 8.325 -5.878 11.714 1.00 93.94 413 GLY A N 1
ATOM 3211 C CA . GLY A 1 413 ? 7.474 -6.559 10.743 1.00 93.94 413 GLY A CA 1
ATOM 3212 C C . GLY A 1 413 ? 6.550 -5.657 9.922 1.00 93.94 413 GLY A C 1
ATOM 3213 O O . GLY A 1 413 ? 5.738 -6.203 9.193 1.00 93.94 413 GLY A O 1
ATOM 3214 N N . LYS A 1 414 ? 6.626 -4.323 10.046 1.00 92.44 414 LYS A N 1
ATOM 3215 C CA . LYS A 1 414 ? 5.650 -3.387 9.448 1.00 92.44 414 LYS A CA 1
ATOM 3216 C C . LYS A 1 414 ? 5.942 -2.915 8.029 1.00 92.44 414 LYS A C 1
ATOM 3218 O O . LYS A 1 414 ? 5.072 -2.315 7.402 1.00 92.44 414 LYS A O 1
ATOM 3223 N N . VAL A 1 415 ? 7.174 -3.086 7.569 1.00 97.12 415 VAL A N 1
ATOM 3224 C CA . VAL A 1 415 ? 7.621 -2.594 6.264 1.00 97.12 415 VAL A CA 1
ATOM 3225 C C . VAL A 1 415 ? 7.967 -3.793 5.397 1.00 97.12 415 VAL A C 1
ATOM 3227 O O . VAL A 1 415 ? 8.740 -4.652 5.825 1.00 97.12 415 VAL A O 1
ATOM 3230 N N . ASP A 1 416 ? 7.403 -3.838 4.195 1.00 97.75 416 ASP A N 1
ATOM 3231 C CA . ASP A 1 416 ? 7.759 -4.804 3.156 1.00 97.75 416 ASP A CA 1
ATOM 3232 C C . ASP A 1 416 ? 9.004 -4.336 2.396 1.00 97.75 416 ASP A C 1
ATOM 3234 O O . ASP A 1 416 ? 9.314 -3.144 2.372 1.00 97.75 416 ASP A O 1
ATOM 3238 N N . LEU A 1 417 ? 9.727 -5.258 1.759 1.00 97.56 417 LEU A N 1
ATOM 3239 C CA . LEU A 1 417 ? 10.946 -4.939 1.014 1.00 97.56 417 LEU A CA 1
ATOM 3240 C C . LEU A 1 417 ? 10.845 -5.383 -0.445 1.00 97.56 417 LEU A C 1
ATOM 3242 O O . LEU A 1 417 ? 10.675 -6.569 -0.745 1.00 97.56 417 LEU A O 1
ATOM 3246 N N . THR A 1 418 ? 11.072 -4.430 -1.346 1.00 96.38 418 THR A N 1
ATOM 3247 C CA . THR A 1 418 ? 11.310 -4.702 -2.759 1.00 96.38 418 THR A CA 1
ATOM 3248 C C . THR A 1 418 ? 12.758 -5.092 -3.013 1.00 96.38 418 THR A C 1
ATOM 3250 O O . THR A 1 418 ? 13.683 -4.347 -2.677 1.00 96.38 418 THR A O 1
ATOM 3253 N N . ILE A 1 419 ? 12.961 -6.227 -3.687 1.00 93.44 419 ILE A N 1
ATOM 3254 C CA . ILE A 1 419 ? 14.254 -6.610 -4.269 1.00 93.44 419 ILE A CA 1
ATOM 3255 C C . ILE A 1 419 ? 14.048 -6.834 -5.770 1.00 93.44 419 ILE A C 1
ATOM 3257 O O . ILE A 1 419 ? 13.236 -7.662 -6.169 1.00 93.44 419 ILE A O 1
ATOM 3261 N N . GLY A 1 420 ? 14.779 -6.077 -6.592 1.00 90.69 420 GLY A N 1
ATOM 3262 C CA . GLY A 1 420 ? 14.746 -6.161 -8.057 1.00 90.69 420 GLY A CA 1
ATOM 3263 C C . GLY A 1 420 ? 16.088 -6.635 -8.611 1.00 90.69 420 GLY A C 1
ATOM 3264 O O . GLY A 1 420 ? 16.362 -7.828 -8.671 1.00 90.69 420 GLY A O 1
ATOM 3265 N N . SER A 1 421 ? 16.961 -5.689 -8.965 1.00 86.75 421 SER A N 1
ATOM 3266 C CA . SER A 1 421 ? 18.222 -5.922 -9.698 1.00 86.75 421 SER A CA 1
ATOM 3267 C C . SER A 1 421 ? 19.216 -6.927 -9.101 1.00 86.75 421 SER A C 1
ATOM 3269 O O . SER A 1 421 ? 20.125 -7.368 -9.799 1.00 86.75 421 SER A O 1
ATOM 3271 N N . ALA A 1 422 ? 19.083 -7.283 -7.826 1.00 90.44 422 ALA A N 1
ATOM 3272 C CA . ALA A 1 422 ? 19.935 -8.279 -7.185 1.00 90.44 422 ALA A CA 1
ATOM 3273 C C . ALA A 1 422 ? 19.485 -9.731 -7.420 1.00 90.44 422 ALA A C 1
ATOM 3275 O O . ALA A 1 422 ? 20.288 -10.639 -7.187 1.00 90.44 422 ALA A O 1
ATOM 3276 N N . LEU A 1 423 ? 18.245 -9.939 -7.876 1.00 92.94 423 LEU A N 1
ATOM 3277 C CA . LEU A 1 423 ? 17.676 -11.259 -8.133 1.00 92.94 423 LEU A CA 1
ATOM 3278 C C . LEU A 1 423 ? 18.337 -11.934 -9.336 1.00 92.94 423 LEU A C 1
ATOM 3280 O O . LEU A 1 423 ? 18.527 -11.325 -10.392 1.00 92.94 423 LEU A O 1
ATOM 3284 N N . ASP A 1 424 ? 18.601 -13.226 -9.198 1.00 93.00 424 ASP A N 1
ATOM 3285 C CA . ASP A 1 424 ? 19.120 -14.092 -10.260 1.00 93.00 424 ASP A CA 1
ATOM 3286 C C . ASP A 1 424 ? 18.219 -14.165 -11.500 1.00 93.00 424 ASP A C 1
ATOM 3288 O O . ASP A 1 424 ? 18.722 -14.150 -12.626 1.00 93.00 424 ASP A O 1
ATOM 3292 N N . CYS A 1 425 ? 16.895 -14.133 -11.328 1.00 91.75 425 CYS A N 1
ATOM 3293 C CA . CYS A 1 425 ? 15.941 -14.082 -12.441 1.00 91.75 425 CYS A CA 1
ATOM 3294 C C . CYS A 1 425 ? 16.044 -12.791 -13.284 1.00 91.75 425 CYS A C 1
ATOM 3296 O O . CYS A 1 425 ? 15.578 -12.756 -14.425 1.00 91.75 425 CYS A O 1
ATOM 3298 N N . PHE A 1 426 ? 16.714 -11.757 -12.765 1.00 90.12 426 PHE A N 1
ATOM 3299 C CA . PHE A 1 426 ? 17.067 -10.529 -13.479 1.00 90.12 426 PHE A CA 1
ATOM 3300 C C . PHE A 1 426 ? 18.574 -10.400 -13.758 1.00 90.12 426 PHE A C 1
ATOM 3302 O O . PHE A 1 426 ? 19.072 -9.293 -13.965 1.00 90.12 426 PHE A O 1
ATOM 3309 N N . GLY A 1 427 ? 19.313 -11.513 -13.760 1.00 87.12 427 GLY A N 1
ATOM 3310 C CA . GLY A 1 427 ? 20.753 -11.533 -14.031 1.00 87.12 427 GLY A CA 1
ATOM 3311 C C . GLY A 1 427 ? 21.630 -11.020 -12.884 1.00 87.12 427 GLY A C 1
ATOM 3312 O O . GLY A 1 427 ? 22.839 -10.875 -13.065 1.00 87.12 427 GLY A O 1
ATOM 3313 N N . GLY A 1 428 ? 21.043 -10.744 -11.717 1.00 87.56 428 GLY A N 1
ATOM 3314 C CA . GLY A 1 428 ? 21.767 -10.423 -10.494 1.00 87.56 428 GLY A CA 1
ATOM 3315 C C . GLY A 1 428 ? 22.432 -11.651 -9.869 1.00 87.56 428 GLY A C 1
ATOM 3316 O O . GLY A 1 428 ? 22.177 -12.795 -10.233 1.00 87.56 428 GLY A O 1
ATOM 3317 N N . SER A 1 429 ? 23.312 -11.416 -8.901 1.00 89.69 429 SER A N 1
ATOM 3318 C CA . SER A 1 429 ? 23.975 -12.480 -8.134 1.00 89.69 429 SER A CA 1
ATOM 3319 C C . SER A 1 429 ? 23.890 -12.251 -6.625 1.00 89.69 429 SER A C 1
ATOM 3321 O O . SER A 1 429 ? 24.675 -12.826 -5.874 1.00 89.69 429 SER A O 1
ATOM 3323 N N . GLY A 1 430 ? 23.013 -11.343 -6.185 1.00 90.31 430 GLY A N 1
ATOM 3324 C CA . GLY A 1 430 ? 22.915 -10.932 -4.787 1.00 90.31 430 GLY A CA 1
ATOM 3325 C C . GLY A 1 430 ? 22.053 -11.881 -3.961 1.00 90.31 430 GLY A C 1
ATOM 3326 O O . GLY A 1 430 ? 22.432 -12.231 -2.843 1.00 90.31 430 GLY A O 1
ATOM 3327 N N . VAL A 1 431 ? 20.928 -12.330 -4.523 1.00 95.06 431 VAL A N 1
ATOM 3328 C CA . VAL A 1 431 ? 20.004 -13.270 -3.876 1.00 95.06 431 VAL A CA 1
ATOM 3329 C C . VAL A 1 431 ? 19.224 -14.067 -4.921 1.00 95.06 431 VAL A C 1
ATOM 3331 O O . VAL A 1 431 ? 18.965 -13.572 -6.019 1.00 95.06 431 VAL A O 1
ATOM 3334 N N . LYS A 1 432 ? 18.861 -15.310 -4.598 1.00 97.25 432 LYS A N 1
ATOM 3335 C CA . LYS A 1 432 ? 18.018 -16.129 -5.472 1.00 97.25 432 LYS A CA 1
ATOM 3336 C C . LYS A 1 432 ? 16.549 -15.820 -5.244 1.00 97.25 432 LYS A C 1
ATOM 3338 O O . LYS A 1 432 ? 16.112 -15.730 -4.098 1.00 97.25 432 LYS A O 1
ATOM 3343 N N . PHE A 1 433 ? 15.778 -15.744 -6.321 1.00 96.88 433 PHE A N 1
ATOM 3344 C CA . PHE A 1 433 ? 14.332 -15.549 -6.244 1.00 96.88 433 PHE A CA 1
ATOM 3345 C C . PHE A 1 433 ? 13.644 -16.603 -5.363 1.00 96.88 433 PHE A C 1
ATOM 3347 O O . PHE A 1 433 ? 12.868 -16.252 -4.473 1.00 96.88 433 PHE A O 1
ATOM 3354 N N . ASP A 1 434 ? 13.992 -17.879 -5.541 1.00 97.94 434 ASP A N 1
ATOM 3355 C CA . ASP A 1 434 ? 13.404 -18.983 -4.773 1.00 97.94 434 ASP A CA 1
ATOM 3356 C C . ASP A 1 434 ? 13.685 -18.876 -3.266 1.00 97.94 434 ASP A C 1
ATOM 3358 O O . ASP A 1 434 ? 12.835 -19.249 -2.455 1.00 97.94 434 ASP A O 1
ATOM 3362 N N . ASP A 1 435 ? 14.839 -18.324 -2.873 1.00 98.12 435 ASP A N 1
ATOM 3363 C CA . ASP A 1 435 ? 15.179 -18.117 -1.461 1.00 98.12 435 ASP A CA 1
ATOM 3364 C C . ASP A 1 435 ? 14.289 -17.026 -0.843 1.00 98.12 435 ASP A C 1
ATOM 3366 O O . ASP A 1 435 ? 13.800 -17.190 0.277 1.00 98.12 435 ASP A O 1
ATOM 3370 N N . CYS A 1 436 ? 14.007 -15.946 -1.582 1.00 97.94 436 CYS A N 1
ATOM 3371 C CA . CYS A 1 436 ? 13.072 -14.902 -1.155 1.00 97.94 436 CYS A CA 1
ATOM 3372 C C . CYS A 1 436 ? 11.627 -15.425 -1.055 1.00 97.94 436 CYS A C 1
ATOM 3374 O O . CYS A 1 436 ? 10.919 -15.112 -0.096 1.00 97.94 436 CYS A O 1
ATOM 3376 N N . VAL A 1 437 ? 11.189 -16.271 -1.995 1.00 97.62 437 VAL A N 1
ATOM 3377 C CA . VAL A 1 437 ? 9.873 -16.935 -1.927 1.00 97.62 437 VAL A CA 1
ATOM 3378 C C . VAL A 1 437 ? 9.791 -17.860 -0.712 1.00 97.62 437 VAL A C 1
ATOM 3380 O O . VAL A 1 437 ? 8.821 -17.819 0.047 1.00 97.62 437 VAL A O 1
ATOM 3383 N N . ALA A 1 438 ? 10.814 -18.690 -0.494 1.00 97.38 438 ALA A N 1
ATOM 3384 C CA . ALA A 1 438 ? 10.881 -19.569 0.667 1.00 97.38 438 ALA A CA 1
ATOM 3385 C C . ALA A 1 438 ? 10.892 -18.773 1.980 1.00 97.38 438 ALA A C 1
ATOM 3387 O O . ALA A 1 438 ? 10.313 -19.217 2.972 1.00 97.38 438 ALA A O 1
ATOM 3388 N N . TRP A 1 439 ? 11.515 -17.593 1.988 1.00 96.94 439 TRP A N 1
ATOM 3389 C CA . TRP A 1 439 ? 11.483 -16.677 3.120 1.00 96.94 439 TRP A CA 1
ATOM 3390 C C . TRP A 1 439 ? 10.074 -16.147 3.396 1.00 96.94 439 TRP A C 1
ATOM 3392 O O . TRP A 1 439 ? 9.647 -16.211 4.548 1.00 96.94 439 TRP A O 1
ATOM 3402 N N . ASN A 1 440 ? 9.318 -15.728 2.371 1.00 95.44 440 ASN A N 1
ATOM 3403 C CA . ASN A 1 440 ? 7.918 -15.309 2.530 1.00 95.44 440 ASN A CA 1
ATOM 3404 C C . ASN A 1 440 ? 7.056 -16.410 3.151 1.00 95.44 440 ASN A C 1
ATOM 3406 O O . ASN A 1 440 ? 6.358 -16.142 4.125 1.00 95.44 440 ASN A O 1
ATOM 3410 N N . ARG A 1 441 ? 7.167 -17.649 2.653 1.00 92.31 441 ARG A N 1
ATOM 3411 C CA . ARG A 1 441 ? 6.407 -18.807 3.166 1.00 92.31 441 ARG A CA 1
ATOM 3412 C C . ARG A 1 441 ? 6.706 -19.131 4.632 1.00 92.31 441 ARG A C 1
ATOM 3414 O O . ARG A 1 441 ? 5.880 -19.724 5.316 1.00 92.31 441 ARG A O 1
ATOM 3421 N N . LYS A 1 442 ? 7.894 -18.775 5.132 1.00 91.75 442 LYS A N 1
ATOM 3422 C CA . LYS A 1 442 ? 8.241 -18.928 6.556 1.00 91.75 442 LYS A CA 1
ATOM 3423 C C . LYS A 1 442 ? 7.582 -17.880 7.446 1.00 91.75 442 LYS A C 1
ATOM 3425 O O . LYS A 1 442 ? 7.561 -18.091 8.648 1.00 91.75 442 LYS A O 1
ATOM 3430 N N . GLN A 1 443 ? 7.090 -16.778 6.881 1.00 84.38 443 GLN A N 1
ATOM 3431 C CA . GLN A 1 443 ? 6.386 -15.754 7.652 1.00 84.38 443 GLN A CA 1
ATOM 3432 C C . GLN A 1 443 ? 4.923 -16.139 7.907 1.00 84.38 443 GLN A C 1
ATOM 3434 O O . GLN A 1 443 ? 4.351 -15.678 8.884 1.00 84.38 443 GLN A O 1
ATOM 3439 N N . ASP A 1 444 ? 4.344 -16.998 7.060 1.00 71.81 444 ASP A N 1
ATOM 3440 C CA . ASP A 1 444 ? 2.964 -17.500 7.175 1.00 71.81 444 ASP A CA 1
ATOM 3441 C C . ASP A 1 444 ? 2.749 -18.542 8.286 1.00 71.81 444 ASP A C 1
ATOM 3443 O O . ASP A 1 444 ? 1.607 -18.896 8.579 1.00 71.81 444 ASP A O 1
ATOM 3447 N N . ASN A 1 445 ? 3.837 -19.057 8.869 1.00 47.09 445 ASN A N 1
ATOM 3448 C CA . ASN A 1 445 ? 3.835 -20.041 9.957 1.00 47.09 445 ASN A CA 1
ATOM 3449 C C . ASN A 1 445 ? 4.268 -19.382 11.264 1.00 47.09 445 ASN A C 1
ATOM 3451 O O . ASN A 1 445 ? 3.801 -19.854 12.325 1.00 47.09 445 ASN A O 1
#

Secondary structure (DSSP, 8-state):
--S-S------TT-EEEEE-TT---SS-EEEEEEEEE---SS-SSHHHHHHHHHT-S----EEEEEEEEESSTTSPPEEEEEEEE--S----GGGGHHHHHHTT---SEEEEE-S-BEE--SSSS-EE-S--HHHHHHHHHHH--SEEEEESSSS-TTBSS-HHHHHHHHTT--PPP---HHHHT----EE-EEEEETTEEEEE-TT---TT-S---EEEE-SS-HHHHHHHHHTTT-TT-EEEE-SSS-HHHHHHHHHHTTTT-EEESS--TTTHHHHHHTT-SEEEE-GGG-GGGS--HHHHHHHHHHTTT-GGGEEEE--EEE-SSS-EEEEETTTTEEEEEE-SHHHHHHHTTT-SEEEEEBTTTTTTT----HHHHHHHHHH-SS-EEEESS--SHHHHHHHHHHHTT-EEEE--TTBGGGT-SSB-HHHHHHHHHHH--

Radius of gyration: 27.43 Å; chains: 1; bounding box: 75×42×74 Å

InterPro domains:
  IPR006062 Histidine biosynthesis protein [PF00977] (192-423)
  IPR011060 Ribulose-phosphate binding barrel [SSF51366] (189-423)
  IPR011858 His6/HISN3 [TIGR02129] (188-441)
  IPR013785 Aldolase-type TIM barrel [G3DSA:3.20.20.70] (188-444)
  IPR036866 Ribonuclease Z/Hydroxyacylglutathione hydrolase-like [G3DSA:3.60.15.10] (2-176)
  IPR036866 Ribonuclease Z/Hydroxyacylglutathione hydrolase-like [SSF56281] (37-156)
  IPR044524 Histidine biosynthesis, HisA-like [PTHR43090] (187-444)

Foldseek 3Di:
DPPDDDDDDADAQRKDKDWDPPDPDLFWTKIKIKGWHDFDQAEDDPVVVVCVVVVQDPDDTKIKIFTATDGDPPGDGPGPAIEIEHPLGFQYPSLLVVCVVCVLPAHQEYEAEEQQAWDDDPPDDTGRRHHALVRVLVSCQSRVYNYYDYDNQDPDPGGPHHPVNNVVSCVVDDHDPRDSLVRVQLAAAEAEEFEDDLQWGFAAAAPQPDPPDPDTPTPFTDPDALLVVLLVCVVLLRAAHEYEYDDPNHPVSLLSSQVSPALRYEYEDPDFLVCQLVVNVSRHVAYEDACQQQDVQEGDPPRLVSNCVSVVVDQSRYEYEQEWEDDPDQWIFRADDRRPRTHPDIDALVVQVVCVVRHQEYEYHHSVARSVLPADPLNVLLRCLVRDSHAYEYEGNDAAPVSSVSSSVSNSSNYYYYDYCQEVSRVHVRYHPVVSSVVSVVSVD

Organism: NCBI:txid40199